Protein AF-A0A2G2HGB7-F1 (afdb_monomer_lite)

Radius of gyration: 29.11 Å; chains: 1; bounding box: 92×60×69 Å

pLDDT: mean 86.68, std 12.07, range [40.69, 98.38]

Sequence (592 aa):
MFHSIKKFKGKREAFQYLVSAHIYMRGWSNYHGAESTLERLNHVGTFYKNRVNEFIAKTTIHIDKWIEDPGSLIIPNDDLVYLLVKSNKKEEALSLTESIVKSLEDDTRNLILEEPNWDWDDNQNIEEIFLNMLISRLKWPIPTVKVWVIQQLAELLIQLPSLVESKITEALSFCKLESECIELLSIFLMAKDLGYVPEIEIGEYINARSTLSDMVINELGLTKNGNYSTEFDFTILLSGNNNNFDKVQGEHVPLVYSSRLRELEKDTGFPLTDYYKSEWNKTFEYDSNTNDSYSYFMNSNRENTGQFYTITSHRGRSAYLRVLEIAKLYYGMPSSYAENLATLALPIEPLFNNLKPVKPKWIPNWTYGENISSDNLAEFINGCSENLKELNDDNELAAITFSNNVNDNVWLDITIVKALYKDEVDIASVSLKERNNALAIGEGLNQYITYSSFENEDEKNCVQLTGLTYPVARYGHFYSDLESRGIYVPLTYDENKNIVLIPAEQKLNFLLNGTTIGETSYWYYRWASTHPKGIDSLCGSYTLLSKSNINSIINHKYKEWKEVFICEITILSREHSYGEFNKDKNILIVDV

Secondary structure (DSSP, 8-state):
-HHHHHHHHHHHHHHHHHHHHHHHTTTT-TTS-HHHHHHHHHHHHHH-GGGHHHHHHHHSS---TTSS-TT------HHHHHHHHHTT-HHHHHHHHHHHHHHHHHHTTT---------TT----HHHHHHHHHHHGGGSS-HHHHHHHHHHHHHHHHHSHHHHHHHHHHHHHT--SHHHHHHHHHHHHHHHHTT---SS-GGGG-SS--HHHHHHHHHTT-------SS---SS----TTGGGHHHHBTTTB-HHHHHHHHHHHHHH---HHHHHHHHHHHHHHH--------GGGGTT-TTEE-----HHHHHHHHHHHHHHHHHHHHH---HHHHHHHHGGG-SS-GGGTT------TTSPPP---SS--HHHHHHHHHHHHHHHHHH-TTEEEEEEEEEEEEETTEEEEEEEEEEEE-SS--GGG-----SSSEEEEE-TT-S-EEEEEPP-S--SSEEESEE--EESS---GGGHHHHHH-PPEE----TT--EEEEEETTEEEEEETTEEEEEEEEEESS--S-EETTSS-SEEEEEEEETTTHHHHS-GGGTTSEEEEEEEEEEEE-SSTTSPPEEEEEEEEE--

Foldseek 3Di:
DLVVCCVPVNDVRSLVVLLVVCQVQVLQDPPGDVVVSLVSLLCCLAPPLVCLVVSQVSRQFHDDPPDPDRPRGRDHDCSVLSSCVSSVVNVVSVVVVVVVVVVVCLLCVLVPPPPDPPPPVPPPPVVLVVLVVLVSQCQFQFLQSLLVSLLVLLVVCVVPVVSSLVVLLVVQLPDLFQLVNLSSLVSVLLNVVVVDQDPDQSLCSHLAFFLLQVLSCVVSVHDHRHHHSDDDDPDQDDDDVLVCVVVCDPPQADVPLLVVQVVVCVVQVDPLNSQLSRQLVVSCVRPVRDNFDPPVQQVPAPQKDFRTHGVSHSSSLRSSRSSLVCCVPPVVPDSQNSLLQNQASRQAQLLCSQADADDDPQQDDQDDDPDDDLVSVQVRLVSSLVSCCVVPVQKHFAKKWAKDDNDLFKIKTKIKGKKFFDPDDDLVPDDADAAPFWAWDDRRNDNKIKIFGAADPCVPTMGTQWHHHHYDRHDNCSCQQDSLRGETGGHLSDRVWIWMWHDDNNWIFIDTPNDTFWIKGKHFAVDGSIDRPQYRHRMMMTIIGGNVCSVVSYDPVRPPTDMKMWMKMWMWGDPDSNDHTDIDIDIDIHDD

Structure (mmCIF, N/CA/C/O backbone):
data_AF-A0A2G2HGB7-F1
#
_entry.id   AF-A0A2G2HGB7-F1
#
loop_
_atom_site.group_PDB
_atom_site.id
_atom_site.type_symbol
_atom_site.label_atom_id
_atom_site.label_alt_id
_atom_site.label_comp_id
_atom_site.label_asym_id
_atom_site.label_entity_id
_atom_site.label_seq_id
_atom_site.pdbx_PDB_ins_code
_atom_site.Cartn_x
_atom_site.Cartn_y
_atom_site.Cartn_z
_atom_site.occupancy
_atom_site.B_iso_or_equiv
_atom_site.auth_seq_id
_atom_site.auth_comp_id
_atom_site.auth_asym_id
_atom_site.auth_atom_id
_atom_site.pdbx_PDB_model_num
ATOM 1 N N . MET A 1 1 ? 52.422 23.443 7.968 1.00 75.75 1 MET A N 1
ATOM 2 C CA . MET A 1 1 ? 53.071 22.291 8.652 1.00 75.75 1 MET A CA 1
ATOM 3 C C . MET A 1 1 ? 53.753 21.315 7.682 1.00 75.75 1 MET A C 1
ATOM 5 O O . MET A 1 1 ? 54.908 20.967 7.910 1.00 75.75 1 MET A O 1
ATOM 9 N N . PHE A 1 2 ? 53.096 20.924 6.578 1.00 85.81 2 PHE A N 1
ATOM 10 C CA . PHE A 1 2 ? 53.655 20.043 5.536 1.00 85.81 2 PHE A CA 1
ATOM 11 C C . PHE A 1 2 ? 55.069 20.436 5.064 1.00 85.81 2 PHE A C 1
ATOM 13 O O . PHE A 1 2 ? 55.980 19.609 5.088 1.00 85.81 2 PHE A O 1
ATOM 20 N N . HIS A 1 3 ? 55.280 21.704 4.690 1.00 85.31 3 HIS A N 1
ATOM 21 C CA . HIS A 1 3 ? 56.583 22.191 4.219 1.00 85.31 3 HIS A CA 1
ATOM 22 C C . HIS A 1 3 ? 57.705 22.015 5.251 1.00 85.31 3 HIS A C 1
ATOM 24 O O . HIS A 1 3 ? 58.819 21.640 4.885 1.00 85.31 3 HIS A O 1
ATOM 30 N N . SER A 1 4 ? 57.405 22.208 6.538 1.00 84.31 4 SER A N 1
ATOM 31 C CA . SER A 1 4 ? 58.359 22.006 7.631 1.00 84.31 4 SER A CA 1
ATOM 32 C C . SER A 1 4 ? 58.712 20.526 7.794 1.00 84.31 4 SER A C 1
ATOM 34 O O . SER A 1 4 ? 59.890 20.184 7.831 1.00 84.31 4 SER A O 1
ATOM 36 N N . ILE A 1 5 ? 57.719 19.627 7.805 1.00 85.50 5 ILE A N 1
ATOM 37 C CA . ILE A 1 5 ? 57.959 18.174 7.903 1.00 85.50 5 ILE A CA 1
ATOM 38 C C . ILE A 1 5 ? 58.767 17.687 6.698 1.00 85.50 5 ILE A C 1
ATOM 40 O O . ILE A 1 5 ? 59.740 16.958 6.860 1.00 85.50 5 ILE A O 1
ATOM 44 N N . LYS A 1 6 ? 58.440 18.160 5.493 1.00 87.38 6 LYS A N 1
ATOM 45 C CA . LYS A 1 6 ? 59.191 17.831 4.277 1.00 87.38 6 LYS A CA 1
ATOM 46 C C . LYS A 1 6 ? 60.644 18.302 4.349 1.00 87.38 6 LYS A C 1
ATOM 48 O O . LYS A 1 6 ? 61.528 17.567 3.916 1.00 87.38 6 LYS A O 1
ATOM 53 N N . LYS A 1 7 ? 60.887 19.504 4.886 1.00 87.25 7 LYS A N 1
ATOM 54 C CA . LYS A 1 7 ? 62.229 20.090 5.026 1.00 87.25 7 LYS A CA 1
ATOM 55 C C . LYS A 1 7 ? 63.079 19.361 6.070 1.00 87.25 7 LYS A C 1
ATOM 57 O O . LYS A 1 7 ? 64.249 19.119 5.809 1.00 87.25 7 LYS A O 1
ATOM 62 N N . PHE A 1 8 ? 62.504 19.012 7.223 1.00 84.94 8 PHE A N 1
ATOM 63 C CA . PHE A 1 8 ? 63.262 18.481 8.365 1.00 84.94 8 PHE A CA 1
ATOM 64 C C . PHE A 1 8 ? 63.248 16.952 8.489 1.00 84.94 8 PHE A C 1
ATOM 66 O O . PHE A 1 8 ? 64.208 16.381 8.991 1.00 84.94 8 PHE A O 1
ATOM 73 N N . LYS A 1 9 ? 62.182 16.282 8.038 1.00 84.19 9 LYS A N 1
ATOM 74 C CA . LYS A 1 9 ? 61.992 14.822 8.153 1.00 84.19 9 LYS A CA 1
ATOM 75 C C . LYS A 1 9 ? 61.943 14.100 6.798 1.00 84.19 9 LYS A C 1
ATOM 77 O O . LYS A 1 9 ? 61.843 12.878 6.738 1.00 84.19 9 LYS A O 1
ATOM 82 N N . GLY A 1 10 ? 62.038 14.847 5.698 1.00 88.06 10 GLY A N 1
ATOM 83 C CA . GLY A 1 10 ? 62.102 14.308 4.342 1.00 88.06 10 GLY A CA 1
ATOM 84 C C . GLY A 1 10 ? 60.742 13.986 3.711 1.00 88.06 10 GLY A C 1
ATOM 85 O O . GLY A 1 10 ? 59.675 14.095 4.316 1.00 88.06 10 GLY A O 1
ATOM 86 N N . LYS A 1 11 ? 60.785 13.588 2.432 1.00 88.00 11 LYS A N 1
ATOM 87 C CA . LYS A 1 11 ? 59.595 13.359 1.589 1.00 88.00 11 LYS A CA 1
ATOM 88 C C . LYS A 1 11 ? 58.719 12.192 2.069 1.00 88.00 11 LYS A C 1
ATOM 90 O O . LYS A 1 11 ? 57.507 12.232 1.904 1.00 88.00 11 LYS A O 1
ATOM 95 N N . ARG A 1 12 ? 59.310 11.145 2.653 1.00 88.75 12 ARG A N 1
ATOM 96 C CA . ARG A 1 12 ? 58.560 9.956 3.093 1.00 88.75 12 ARG A CA 1
ATOM 97 C C . ARG A 1 12 ? 57.621 10.277 4.258 1.00 88.75 12 ARG A C 1
ATOM 99 O O . ARG A 1 12 ? 56.438 9.966 4.170 1.00 88.75 12 ARG A O 1
ATOM 106 N N . GLU A 1 13 ? 58.138 10.941 5.287 1.00 88.00 13 GLU A N 1
ATOM 107 C CA . GLU A 1 13 ? 57.374 11.383 6.463 1.00 88.00 13 GLU A CA 1
ATOM 108 C C . GLU A 1 13 ? 56.311 12.424 6.099 1.00 88.00 13 GLU A C 1
ATOM 110 O O . GLU A 1 13 ? 55.159 12.335 6.515 1.00 88.00 13 GLU A O 1
ATOM 115 N N . ALA A 1 14 ? 56.658 13.377 5.230 1.00 90.19 14 ALA A N 1
ATOM 116 C CA . ALA A 1 14 ? 55.711 14.390 4.779 1.00 90.19 14 ALA A CA 1
ATOM 117 C C . ALA A 1 14 ? 54.534 13.814 3.971 1.00 90.19 14 ALA A C 1
ATOM 119 O O . ALA A 1 14 ? 53.446 14.382 4.005 1.00 90.19 14 ALA A O 1
ATOM 120 N N . PHE A 1 15 ? 54.728 12.697 3.262 1.00 92.12 15 PHE A N 1
ATOM 121 C CA . PHE A 1 15 ? 53.635 11.995 2.588 1.00 92.12 15 PHE A CA 1
ATOM 122 C C . PHE A 1 15 ? 52.675 11.329 3.577 1.00 92.12 15 PHE A C 1
ATOM 124 O O . PHE A 1 15 ? 51.469 11.484 3.429 1.00 92.12 15 PHE A O 1
ATOM 131 N N . GLN A 1 16 ? 53.190 10.630 4.596 1.00 90.38 16 GLN A N 1
ATOM 132 C CA . GLN A 1 16 ? 52.330 10.019 5.622 1.00 90.38 16 GLN A CA 1
ATOM 133 C C . GLN A 1 16 ? 51.511 11.085 6.348 1.00 90.38 16 GLN A C 1
ATOM 135 O O . GLN A 1 16 ? 50.315 10.916 6.550 1.00 90.38 16 GLN A O 1
ATOM 140 N N . TYR A 1 17 ? 52.130 12.232 6.636 1.00 89.75 17 TYR A N 1
ATOM 141 C CA . TYR A 1 17 ? 51.424 13.369 7.208 1.00 89.75 17 TYR A CA 1
ATOM 142 C C . TYR A 1 17 ? 50.288 13.884 6.308 1.00 89.75 17 TYR A C 1
ATOM 144 O O . TYR A 1 17 ? 49.212 14.178 6.816 1.00 89.75 17 TYR A O 1
ATOM 152 N N . LEU A 1 18 ? 50.492 13.978 4.985 1.00 90.38 18 LEU A N 1
ATOM 153 C CA . LEU A 1 18 ? 49.421 14.368 4.055 1.00 90.38 18 LEU A CA 1
ATOM 154 C C . LEU A 1 18 ? 48.271 13.361 4.046 1.00 90.38 18 LEU A C 1
ATOM 156 O O . LEU A 1 18 ? 47.121 13.787 4.058 1.00 90.38 18 LEU A O 1
ATOM 160 N N . VAL A 1 19 ? 48.575 12.059 4.041 1.00 88.62 19 VAL A N 1
ATOM 161 C CA . VAL A 1 19 ? 47.565 10.990 4.114 1.00 88.62 19 VAL A CA 1
ATOM 162 C C . VAL A 1 19 ? 46.744 11.147 5.392 1.00 88.62 19 VAL A C 1
ATOM 164 O O . VAL A 1 19 ? 45.530 11.306 5.321 1.00 88.62 19 VAL A O 1
ATOM 167 N N . SER A 1 20 ? 47.396 11.207 6.555 1.00 85.38 20 SER A N 1
ATOM 168 C CA . SER A 1 20 ? 46.705 11.364 7.837 1.00 85.38 20 SER A CA 1
ATOM 169 C C . SER A 1 20 ? 45.900 12.661 7.906 1.00 85.38 20 SER A C 1
ATOM 171 O O . SER A 1 20 ? 44.746 12.636 8.316 1.00 85.38 20 SER A O 1
ATOM 173 N N . ALA A 1 21 ? 46.466 13.790 7.470 1.00 86.12 21 ALA A N 1
ATOM 174 C CA . ALA A 1 21 ? 45.764 15.072 7.474 1.00 86.12 21 ALA A CA 1
ATOM 175 C C . ALA A 1 21 ? 44.530 15.053 6.565 1.00 86.12 21 ALA A C 1
ATOM 177 O O . ALA A 1 21 ? 43.499 15.608 6.928 1.00 86.12 21 ALA A O 1
ATOM 178 N N . HIS A 1 22 ? 44.621 14.414 5.398 1.00 86.25 22 HIS A N 1
ATOM 179 C CA . HIS A 1 22 ? 43.495 14.310 4.481 1.00 86.25 22 HIS A CA 1
ATOM 180 C C . HIS A 1 22 ? 42.386 13.410 5.042 1.00 86.25 22 HIS A C 1
ATOM 182 O O . HIS A 1 22 ? 41.218 13.750 4.901 1.00 86.25 22 HIS A O 1
ATOM 188 N N . ILE A 1 23 ? 42.735 12.336 5.754 1.00 81.31 23 ILE A N 1
ATOM 189 C CA . ILE A 1 23 ? 41.752 11.473 6.417 1.00 81.31 23 ILE A CA 1
ATOM 190 C C . ILE A 1 23 ? 41.083 12.193 7.603 1.00 81.31 23 ILE A C 1
ATOM 192 O O . ILE A 1 23 ? 39.861 12.298 7.650 1.00 81.31 23 ILE A O 1
ATOM 196 N N . TYR A 1 24 ? 41.864 12.741 8.544 1.00 78.38 24 TYR A N 1
ATOM 197 C CA . TYR A 1 24 ? 41.323 13.387 9.751 1.00 78.38 24 TYR A CA 1
ATOM 198 C C . TYR A 1 24 ? 40.473 14.623 9.450 1.00 78.38 24 TYR A C 1
ATOM 200 O O . TYR A 1 24 ? 39.520 14.901 10.170 1.00 78.38 24 TYR A O 1
ATOM 208 N N . MET A 1 25 ? 40.805 15.356 8.386 1.00 77.12 25 MET A N 1
ATOM 209 C CA . MET A 1 25 ? 40.051 16.538 7.961 1.00 77.12 25 MET A CA 1
ATOM 210 C C . MET A 1 25 ? 38.897 16.201 7.012 1.00 77.12 25 MET A C 1
ATOM 212 O O . MET A 1 25 ? 38.325 17.117 6.431 1.00 77.12 25 MET A O 1
ATOM 216 N N . ARG A 1 26 ? 38.572 14.910 6.829 1.00 75.19 26 ARG A N 1
ATOM 217 C CA . ARG A 1 26 ? 37.497 14.440 5.941 1.00 75.19 26 ARG A CA 1
ATOM 218 C C . ARG A 1 26 ? 37.631 15.026 4.531 1.00 75.19 26 ARG A C 1
ATOM 220 O O . ARG A 1 26 ? 36.681 15.560 3.977 1.00 75.19 26 ARG A O 1
ATOM 227 N N . GLY A 1 27 ? 38.831 14.935 3.961 1.00 78.06 27 GLY A N 1
ATOM 228 C CA . GLY A 1 27 ? 39.209 15.615 2.720 1.00 78.06 27 GLY A CA 1
ATOM 229 C C . GLY A 1 27 ? 38.462 15.180 1.458 1.00 78.06 27 GLY A C 1
ATOM 230 O O . GLY A 1 27 ? 38.596 15.863 0.458 1.00 78.06 27 GLY A O 1
ATOM 231 N N . TRP A 1 28 ? 37.679 14.100 1.504 1.00 79.25 28 TRP A N 1
ATOM 232 C CA . TRP A 1 28 ? 36.775 13.689 0.422 1.00 79.25 28 TRP A CA 1
ATOM 233 C C . TRP A 1 28 ? 35.308 14.100 0.661 1.00 79.25 28 TRP A C 1
ATOM 235 O O . TRP A 1 28 ? 34.433 13.736 -0.114 1.00 79.25 28 TRP A O 1
ATOM 245 N N . SER A 1 29 ? 35.010 14.805 1.758 1.00 71.88 29 SER A N 1
ATOM 246 C CA . SER A 1 29 ? 33.655 15.241 2.108 1.00 71.88 29 SER A CA 1
ATOM 247 C C . SER A 1 29 ? 33.388 16.671 1.642 1.00 71.88 29 SER A C 1
ATOM 249 O O . SER A 1 29 ? 34.123 17.591 2.001 1.00 71.88 29 SER A O 1
ATOM 251 N N . ASN A 1 30 ? 32.253 16.873 0.967 1.00 62.12 30 ASN A N 1
ATOM 252 C CA . ASN A 1 30 ? 31.766 18.187 0.520 1.00 62.12 30 ASN A CA 1
ATOM 253 C C . ASN A 1 30 ? 31.474 19.176 1.666 1.00 62.12 30 ASN A C 1
ATOM 255 O O . ASN A 1 30 ? 31.307 20.368 1.427 1.00 62.12 30 ASN A O 1
ATOM 259 N N . TYR A 1 31 ? 31.398 18.703 2.913 1.00 55.56 31 TYR A N 1
ATOM 260 C CA . TYR A 1 31 ? 30.976 19.506 4.064 1.00 55.56 31 TYR A CA 1
ATOM 261 C C . TYR A 1 31 ? 32.137 20.160 4.834 1.00 55.56 31 TYR A C 1
ATOM 263 O O . TYR A 1 31 ? 31.897 20.914 5.778 1.00 55.56 31 TYR A O 1
ATOM 271 N N . HIS A 1 32 ? 33.397 19.890 4.466 1.00 54.28 32 HIS A N 1
ATOM 272 C CA . HIS A 1 32 ? 34.568 20.363 5.211 1.00 54.28 32 HIS A CA 1
ATOM 273 C C . HIS A 1 32 ? 35.567 21.129 4.324 1.00 54.28 32 HIS A C 1
ATOM 275 O O . HIS A 1 32 ? 36.259 20.553 3.495 1.00 54.28 32 HIS A O 1
ATOM 281 N N . GLY A 1 33 ? 35.668 22.447 4.555 1.00 54.53 33 GLY A N 1
ATOM 282 C CA . GLY A 1 33 ? 36.738 23.367 4.124 1.00 54.53 33 GLY A CA 1
ATOM 283 C C . GLY A 1 33 ? 37.478 23.056 2.812 1.00 54.53 33 GLY A C 1
ATOM 284 O O . GLY A 1 33 ? 38.659 22.686 2.859 1.00 54.53 33 GLY A O 1
ATOM 285 N N . ALA A 1 34 ? 36.820 23.303 1.671 1.00 59.03 34 ALA A N 1
ATOM 286 C CA . ALA A 1 34 ? 37.307 23.035 0.308 1.00 59.03 34 ALA A CA 1
ATOM 287 C C . ALA A 1 34 ? 38.718 23.585 0.010 1.00 59.03 34 ALA A C 1
ATOM 289 O O . ALA A 1 34 ? 39.554 22.903 -0.584 1.00 59.03 34 ALA A O 1
ATOM 290 N N . GLU A 1 35 ? 39.039 24.790 0.489 1.00 60.69 35 GLU A N 1
ATOM 291 C CA . GLU A 1 35 ? 40.325 25.443 0.203 1.00 60.69 35 GLU A CA 1
ATOM 292 C C . GLU A 1 35 ? 41.521 24.672 0.799 1.00 60.69 35 GLU A C 1
ATOM 294 O O . GLU A 1 35 ? 42.550 24.476 0.149 1.00 60.69 35 GLU A O 1
ATOM 299 N N . SER A 1 36 ? 41.352 24.122 2.007 1.00 73.94 36 SER A N 1
ATOM 300 C CA . SER A 1 36 ? 42.389 23.328 2.676 1.00 73.94 36 SER A CA 1
ATOM 301 C C . SER A 1 36 ? 42.585 21.950 2.028 1.00 73.94 36 SER A C 1
ATOM 303 O O . SER A 1 36 ? 43.679 21.377 2.080 1.00 73.94 36 SER A O 1
ATOM 305 N N . THR A 1 37 ? 41.524 21.403 1.430 1.00 84.12 37 THR A N 1
ATOM 306 C CA . THR A 1 37 ? 41.523 20.118 0.725 1.00 84.12 37 THR A CA 1
ATOM 307 C C . THR A 1 37 ? 42.298 20.227 -0.579 1.00 84.12 37 THR A C 1
ATOM 309 O O . THR A 1 37 ? 43.252 19.468 -0.780 1.00 84.12 37 THR A O 1
ATOM 312 N N . LEU A 1 38 ? 41.983 21.227 -1.406 1.00 85.50 38 LEU A N 1
ATOM 313 C CA . LEU A 1 38 ? 42.674 21.465 -2.672 1.00 85.50 38 LEU A CA 1
ATOM 314 C C . LEU A 1 38 ? 44.170 21.730 -2.475 1.00 85.50 38 LEU A C 1
ATOM 316 O O . LEU A 1 38 ? 44.985 21.235 -3.253 1.00 85.50 38 LEU A O 1
ATOM 320 N N . GLU A 1 39 ? 44.569 22.431 -1.409 1.00 86.75 39 GLU A N 1
ATOM 321 C CA . GLU A 1 39 ? 45.988 22.646 -1.098 1.00 86.75 39 GLU A CA 1
ATOM 322 C C . GLU A 1 39 ? 46.720 21.320 -0.811 1.00 86.75 39 GLU A C 1
ATOM 324 O O . GLU A 1 39 ? 47.803 21.062 -1.357 1.00 86.75 39 GLU A O 1
ATOM 329 N N . ARG A 1 40 ? 46.109 20.425 -0.017 1.00 89.31 40 ARG A N 1
ATOM 330 C CA . ARG A 1 40 ? 46.659 19.083 0.250 1.00 89.31 40 ARG A CA 1
ATOM 331 C C . ARG A 1 40 ? 46.776 18.272 -1.038 1.00 89.31 40 ARG A C 1
ATOM 333 O O . ARG A 1 40 ? 47.833 17.691 -1.289 1.00 89.31 40 ARG A O 1
ATOM 340 N N . LEU A 1 41 ? 45.738 18.267 -1.871 1.00 90.81 41 LEU A N 1
ATOM 341 C CA . LEU A 1 41 ? 45.733 17.553 -3.151 1.00 90.81 41 LEU A CA 1
ATOM 342 C C . LEU A 1 41 ? 46.760 18.127 -4.128 1.00 90.81 41 LEU A C 1
ATOM 344 O O . LEU A 1 41 ? 47.477 17.372 -4.785 1.00 90.81 41 LEU A O 1
ATOM 348 N N . ASN A 1 42 ? 46.932 19.448 -4.154 1.00 90.50 42 ASN A N 1
ATOM 349 C CA . ASN A 1 42 ? 47.958 20.108 -4.951 1.00 90.50 42 ASN A CA 1
ATOM 350 C C . ASN A 1 42 ? 49.369 19.686 -4.508 1.00 90.50 42 ASN A C 1
ATOM 352 O O . ASN A 1 42 ? 50.235 19.420 -5.346 1.00 90.50 42 ASN A O 1
ATOM 356 N N . HIS A 1 43 ? 49.618 19.549 -3.202 1.00 91.06 43 HIS A N 1
ATOM 357 C CA . HIS A 1 43 ? 50.882 19.005 -2.706 1.00 91.06 43 HIS A CA 1
ATOM 358 C C . HIS A 1 43 ? 51.105 17.543 -3.119 1.00 91.06 43 HIS A C 1
ATOM 360 O O . HIS A 1 43 ? 52.235 17.192 -3.477 1.00 91.06 43 HIS A O 1
ATOM 366 N N . VAL A 1 44 ? 50.064 16.703 -3.106 1.00 91.94 44 VAL A N 1
ATOM 367 C CA . VAL A 1 44 ? 50.139 15.306 -3.573 1.00 91.94 44 VAL A CA 1
ATOM 368 C C . VAL A 1 44 ? 50.439 15.256 -5.071 1.00 91.94 44 VAL A C 1
ATOM 370 O O . VAL A 1 44 ? 51.461 14.690 -5.466 1.00 91.94 44 VAL A O 1
ATOM 373 N N . GLY A 1 45 ? 49.624 15.923 -5.890 1.00 89.19 45 GLY A N 1
ATOM 374 C CA . GLY A 1 45 ? 49.775 15.965 -7.345 1.00 89.19 45 GLY A CA 1
ATOM 375 C C . GLY A 1 45 ? 51.071 16.632 -7.812 1.00 89.19 45 GLY A C 1
ATOM 376 O O . GLY A 1 45 ? 51.601 16.293 -8.865 1.00 89.19 45 GLY A O 1
ATOM 377 N N . THR A 1 46 ? 51.661 17.528 -7.016 1.00 88.31 46 THR A N 1
ATOM 378 C CA . THR A 1 46 ? 52.936 18.175 -7.366 1.00 88.31 46 THR A CA 1
ATOM 379 C C . THR A 1 46 ? 54.150 17.367 -6.911 1.00 88.31 46 THR A C 1
ATOM 381 O O . THR A 1 46 ? 55.082 17.155 -7.688 1.00 88.31 46 THR A O 1
ATOM 384 N N . PHE A 1 47 ? 54.183 16.925 -5.649 1.00 88.81 47 PHE A N 1
ATOM 385 C CA . PHE A 1 47 ? 55.391 16.348 -5.046 1.00 88.81 47 PHE A CA 1
ATOM 386 C C . PHE A 1 47 ? 55.422 14.817 -5.027 1.00 88.81 47 PHE A C 1
ATOM 388 O O . PHE A 1 47 ? 56.502 14.254 -4.832 1.00 88.81 47 PHE A O 1
ATOM 395 N N . TYR A 1 48 ? 54.279 14.155 -5.225 1.00 91.88 48 TYR A N 1
ATOM 396 C CA . TYR A 1 48 ? 54.110 12.712 -5.040 1.00 91.88 48 TYR A CA 1
ATOM 397 C C . TYR A 1 48 ? 53.348 12.038 -6.190 1.00 91.88 48 TYR A C 1
ATOM 399 O O . TYR A 1 48 ? 52.650 11.057 -5.958 1.00 91.88 48 TYR A O 1
ATOM 407 N N . LYS A 1 49 ? 53.533 12.505 -7.433 1.00 87.44 49 LYS A N 1
ATOM 408 C CA . LYS A 1 49 ? 52.873 11.977 -8.650 1.00 87.44 49 LYS A CA 1
ATOM 409 C C . LYS A 1 49 ? 52.863 10.445 -8.749 1.00 87.44 49 LYS A C 1
ATOM 411 O O . LYS A 1 49 ? 51.829 9.847 -9.013 1.00 87.44 49 LYS A O 1
ATOM 416 N N . ASN A 1 50 ? 53.987 9.798 -8.436 1.00 88.31 50 ASN A N 1
ATOM 417 C CA . ASN A 1 50 ? 54.129 8.335 -8.521 1.00 88.31 50 ASN A CA 1
ATOM 418 C C . ASN A 1 50 ? 53.465 7.571 -7.358 1.00 88.31 50 ASN A C 1
ATOM 420 O O . ASN A 1 50 ? 53.517 6.348 -7.322 1.00 88.31 50 ASN A O 1
ATOM 424 N N . ARG A 1 51 ? 52.891 8.274 -6.375 1.00 90.88 51 ARG A N 1
ATOM 425 C CA . ARG A 1 51 ? 52.249 7.701 -5.178 1.00 90.88 51 ARG A CA 1
ATOM 426 C C . ARG A 1 51 ? 50.789 8.136 -5.041 1.00 90.88 51 ARG A C 1
ATOM 428 O O . ARG A 1 51 ? 50.211 8.009 -3.970 1.00 90.88 51 ARG A O 1
ATOM 435 N N . VAL A 1 52 ? 50.195 8.650 -6.114 1.00 89.56 52 VAL A N 1
ATOM 436 C CA . VAL A 1 52 ? 48.801 9.120 -6.135 1.00 89.56 52 VAL A CA 1
ATOM 437 C C . VAL A 1 52 ? 47.828 7.967 -5.909 1.00 89.56 52 VAL A C 1
ATOM 439 O O . VAL A 1 52 ? 46.959 8.086 -5.059 1.00 89.56 52 VAL A O 1
ATOM 442 N N . ASN A 1 53 ? 48.035 6.819 -6.559 1.00 87.69 53 ASN A N 1
ATOM 443 C CA . ASN A 1 53 ? 47.204 5.631 -6.326 1.00 87.69 53 ASN A CA 1
ATOM 444 C C . ASN A 1 53 ? 47.318 5.134 -4.876 1.00 87.69 53 ASN A C 1
ATOM 446 O O . ASN A 1 53 ? 46.323 4.753 -4.273 1.00 87.69 53 ASN A O 1
ATOM 450 N N . GLU A 1 54 ? 48.524 5.186 -4.295 1.00 90.12 54 GLU A N 1
ATOM 451 C CA . GLU A 1 54 ? 48.740 4.853 -2.881 1.00 90.12 54 GLU A CA 1
ATOM 452 C C . GLU A 1 54 ? 48.028 5.851 -1.958 1.00 90.12 54 GLU A C 1
ATOM 454 O O . GLU A 1 54 ? 47.497 5.459 -0.924 1.00 90.12 54 GLU A O 1
ATOM 459 N N . PHE A 1 55 ? 48.027 7.137 -2.316 1.00 90.12 55 PHE A N 1
ATOM 460 C CA . PHE A 1 55 ? 47.319 8.169 -1.569 1.00 90.12 55 PHE A CA 1
ATOM 461 C C . PHE A 1 55 ? 45.814 7.910 -1.592 1.00 90.12 55 PHE A C 1
ATOM 463 O O . PHE A 1 55 ? 45.236 7.787 -0.523 1.00 90.12 55 PHE A O 1
ATOM 470 N N . ILE A 1 56 ? 45.223 7.737 -2.780 1.00 87.81 56 ILE A N 1
ATOM 471 C CA . ILE A 1 56 ? 43.792 7.451 -2.956 1.00 87.81 56 ILE A CA 1
ATOM 472 C C . ILE A 1 56 ? 43.403 6.222 -2.134 1.00 87.81 56 ILE A C 1
ATOM 474 O O . ILE A 1 56 ? 42.577 6.334 -1.238 1.00 87.81 56 ILE A O 1
ATOM 478 N N . ALA A 1 57 ? 44.084 5.090 -2.338 1.00 84.94 57 ALA A N 1
ATOM 479 C CA . ALA A 1 57 ? 43.775 3.843 -1.641 1.00 84.94 57 ALA A CA 1
ATOM 480 C C . ALA A 1 57 ? 43.841 3.963 -0.109 1.00 84.94 57 ALA A C 1
ATOM 482 O O . ALA A 1 57 ? 43.125 3.262 0.596 1.00 84.94 57 ALA A O 1
ATOM 483 N N . LYS A 1 58 ? 44.709 4.835 0.420 1.00 84.75 58 LYS A N 1
ATOM 484 C CA . LYS A 1 58 ? 44.832 5.062 1.865 1.00 84.75 58 LYS A CA 1
ATOM 485 C C . LYS A 1 58 ? 43.827 6.063 2.411 1.00 84.75 58 LYS A C 1
ATOM 487 O O . LYS A 1 58 ? 43.538 6.006 3.601 1.00 84.75 58 LYS A O 1
ATOM 492 N N . THR A 1 59 ? 43.354 7.003 1.597 1.00 84.19 59 THR A N 1
ATOM 493 C CA . THR A 1 59 ? 42.497 8.098 2.061 1.00 84.19 59 THR A CA 1
ATOM 494 C C . THR A 1 59 ? 41.013 7.871 1.807 1.00 84.19 59 THR A C 1
ATOM 496 O O . THR A 1 59 ? 40.207 8.562 2.417 1.00 84.19 59 THR A O 1
ATOM 499 N N . THR A 1 60 ? 40.640 6.913 0.958 1.00 77.00 60 THR A N 1
ATOM 500 C CA . THR A 1 60 ? 39.240 6.526 0.702 1.00 77.00 60 THR A CA 1
ATOM 501 C C . THR A 1 60 ? 38.678 5.537 1.729 1.00 77.00 60 THR A C 1
ATOM 503 O O . THR A 1 60 ? 37.540 5.098 1.590 1.00 77.00 60 THR A O 1
ATOM 506 N N . ILE A 1 61 ? 39.461 5.175 2.750 1.00 67.75 61 ILE A N 1
ATOM 507 C CA . ILE A 1 61 ? 39.063 4.267 3.834 1.00 67.75 61 ILE A CA 1
ATOM 508 C C . ILE A 1 61 ? 38.339 5.074 4.925 1.00 67.75 61 ILE A C 1
ATOM 510 O O . ILE A 1 61 ? 38.872 6.070 5.418 1.00 67.75 61 ILE A O 1
ATOM 514 N N . HIS A 1 62 ? 37.139 4.639 5.319 1.00 60.12 62 HIS A N 1
ATOM 515 C CA . HIS A 1 62 ? 36.376 5.239 6.420 1.00 60.12 62 HIS A CA 1
ATOM 516 C C . HIS A 1 62 ? 37.068 5.041 7.785 1.00 60.12 62 HIS A C 1
ATOM 518 O O . HIS A 1 62 ? 37.638 3.988 8.061 1.00 60.12 62 HIS A O 1
ATOM 524 N N . ILE A 1 63 ? 36.998 6.051 8.664 1.00 55.00 63 ILE A N 1
ATOM 525 C CA . ILE A 1 63 ? 37.502 5.979 10.054 1.00 55.00 63 ILE A CA 1
ATOM 526 C C . ILE A 1 63 ? 36.387 5.735 11.089 1.00 55.00 63 ILE A C 1
ATOM 528 O O . ILE A 1 63 ? 36.675 5.310 12.211 1.00 55.00 63 ILE A O 1
ATOM 532 N N . ASP A 1 64 ? 35.125 5.996 10.752 1.00 52.12 64 ASP A N 1
ATOM 533 C CA . ASP A 1 64 ? 34.049 5.993 11.745 1.00 52.12 64 ASP A CA 1
ATOM 534 C C . ASP A 1 64 ? 33.654 4.550 12.128 1.00 52.12 64 ASP A C 1
ATOM 536 O O . ASP A 1 64 ? 33.145 3.789 11.313 1.00 52.12 64 ASP A O 1
ATOM 540 N N . LYS A 1 65 ? 33.877 4.183 13.400 1.00 44.84 65 LYS A N 1
ATOM 541 C CA . LYS A 1 65 ? 33.608 2.851 13.992 1.00 44.84 65 LYS A CA 1
ATOM 542 C C . LYS A 1 65 ? 32.121 2.456 14.093 1.00 44.84 65 LYS A C 1
ATOM 544 O O . LYS A 1 65 ? 31.831 1.387 14.614 1.00 44.84 65 LYS A O 1
ATOM 549 N N . TRP A 1 66 ? 31.199 3.317 13.666 1.00 46.28 66 TRP A N 1
ATOM 550 C CA . TRP A 1 66 ? 29.747 3.141 13.839 1.00 46.28 66 TRP A CA 1
ATOM 551 C C . TRP A 1 66 ? 29.039 2.590 12.590 1.00 46.28 66 TRP A C 1
ATOM 553 O O . TRP A 1 66 ? 27.823 2.452 12.594 1.00 46.28 66 TRP A O 1
ATOM 563 N N . ILE A 1 67 ? 29.785 2.290 11.524 1.00 45.97 67 ILE A N 1
ATOM 564 C CA . ILE A 1 67 ? 29.276 1.659 10.302 1.00 45.97 67 ILE A CA 1
ATOM 565 C C . ILE A 1 67 ? 29.833 0.231 10.283 1.00 45.97 67 ILE A C 1
ATOM 567 O O . ILE A 1 67 ? 31.048 0.046 10.322 1.00 45.97 67 ILE A O 1
ATOM 571 N N . GLU A 1 68 ? 28.950 -0.770 10.274 1.00 42.38 68 GLU A N 1
ATOM 572 C CA . GLU A 1 68 ? 29.299 -2.198 10.404 1.00 42.38 68 GLU A CA 1
ATOM 573 C C . GLU A 1 68 ? 30.026 -2.792 9.183 1.00 42.38 68 GLU A C 1
ATOM 575 O O . GLU A 1 68 ? 30.457 -3.943 9.234 1.00 42.38 68 GLU A O 1
ATOM 580 N N . ASP A 1 69 ? 30.226 -2.018 8.112 1.00 46.03 69 ASP A N 1
ATOM 581 C CA . ASP A 1 69 ? 30.905 -2.469 6.897 1.00 46.03 69 ASP A CA 1
ATOM 582 C C . ASP A 1 69 ? 32.236 -1.717 6.666 1.00 46.03 69 ASP A C 1
ATOM 584 O O . ASP A 1 69 ? 32.244 -0.567 6.216 1.00 46.03 69 ASP A O 1
ATOM 588 N N . PRO A 1 70 ? 33.397 -2.347 6.930 1.00 40.69 70 PRO A N 1
ATOM 589 C CA . PRO A 1 70 ? 34.717 -1.788 6.631 1.00 40.69 70 PRO A CA 1
ATOM 590 C C . PRO A 1 70 ? 35.002 -1.636 5.123 1.00 40.69 70 PRO A C 1
ATOM 592 O O . PRO A 1 70 ? 36.089 -1.180 4.759 1.00 40.69 70 PRO A O 1
ATOM 595 N N . GLY A 1 71 ? 34.082 -2.070 4.250 1.00 43.50 71 GLY A N 1
ATOM 596 C CA . GLY A 1 71 ? 34.246 -2.129 2.799 1.00 43.50 71 GLY A CA 1
ATOM 597 C C . GLY A 1 71 ? 33.735 -0.922 2.007 1.00 43.50 71 GLY A C 1
ATOM 598 O O . GLY A 1 71 ? 34.093 -0.792 0.834 1.00 43.50 71 GLY A O 1
ATOM 599 N N . SER A 1 72 ? 32.942 -0.017 2.591 1.00 48.12 72 SER A N 1
ATOM 600 C CA . SER A 1 72 ? 32.432 1.138 1.842 1.00 48.12 72 SER A CA 1
ATOM 601 C C . SER A 1 72 ? 33.553 2.157 1.617 1.00 48.12 72 SER A C 1
ATOM 603 O O . SER A 1 72 ? 33.988 2.828 2.550 1.00 48.12 72 SER A O 1
ATOM 605 N N . LEU A 1 73 ? 34.059 2.266 0.389 1.00 56.12 73 LEU A N 1
ATOM 606 C CA . LEU A 1 73 ? 34.990 3.325 -0.007 1.00 56.12 73 LEU A CA 1
ATOM 607 C C . LEU A 1 73 ? 34.231 4.658 -0.099 1.00 56.12 73 LEU A C 1
ATOM 609 O O . LEU A 1 73 ? 33.139 4.701 -0.663 1.00 56.12 73 LEU A O 1
ATOM 613 N N . ILE A 1 74 ? 34.814 5.755 0.398 1.00 59.25 74 ILE A N 1
ATOM 614 C CA . ILE A 1 74 ? 34.271 7.097 0.120 1.00 59.25 74 ILE A CA 1
ATOM 615 C C . ILE A 1 74 ? 34.402 7.338 -1.385 1.00 59.25 74 ILE A C 1
ATOM 617 O O . ILE A 1 74 ? 35.526 7.335 -1.890 1.00 59.25 74 ILE A O 1
ATOM 621 N N . ILE A 1 75 ? 33.277 7.540 -2.084 1.00 57.06 75 ILE A N 1
ATOM 622 C CA . ILE A 1 75 ? 33.258 7.886 -3.512 1.00 57.06 75 ILE A CA 1
ATOM 623 C C . ILE A 1 75 ? 33.834 9.296 -3.660 1.00 57.06 75 ILE A C 1
ATOM 625 O O . ILE A 1 75 ? 33.229 10.252 -3.169 1.00 57.06 75 ILE A O 1
ATOM 629 N N . PRO A 1 76 ? 35.000 9.458 -4.301 1.00 59.38 76 PRO A N 1
ATOM 630 C CA . PRO A 1 76 ? 35.605 10.769 -4.433 1.00 59.38 76 PRO A CA 1
ATOM 631 C C . PRO A 1 76 ? 34.860 11.599 -5.491 1.00 59.38 76 PRO A C 1
ATOM 633 O O . PRO A 1 76 ? 34.585 11.122 -6.589 1.00 59.38 76 PRO A O 1
ATOM 636 N N . ASN A 1 77 ? 34.542 12.836 -5.129 1.00 70.44 77 ASN A N 1
ATOM 637 C CA . ASN A 1 77 ? 33.884 13.873 -5.928 1.00 70.44 77 ASN A CA 1
ATOM 638 C C . ASN A 1 77 ? 34.843 14.503 -6.979 1.00 70.44 77 ASN A C 1
ATOM 640 O O . ASN A 1 77 ? 35.868 13.934 -7.372 1.00 70.44 77 ASN A O 1
ATOM 644 N N . ASP A 1 78 ? 34.534 15.721 -7.416 1.00 77.50 78 ASP A N 1
ATOM 645 C CA . ASP A 1 78 ? 35.362 16.569 -8.278 1.00 77.50 78 ASP A CA 1
ATOM 646 C C . ASP A 1 78 ? 36.795 16.805 -7.753 1.00 77.50 78 ASP A C 1
ATOM 648 O O . ASP A 1 78 ? 37.720 17.000 -8.549 1.00 77.50 78 ASP A O 1
ATOM 652 N N . ASP A 1 79 ? 37.042 16.680 -6.446 1.00 85.25 79 ASP A N 1
ATOM 653 C CA . ASP A 1 79 ? 38.388 16.765 -5.876 1.00 85.25 79 ASP A CA 1
ATOM 654 C C . ASP A 1 79 ? 39.314 15.633 -6.364 1.00 85.25 79 ASP A C 1
ATOM 656 O O . ASP A 1 79 ? 40.530 15.827 -6.515 1.00 85.25 79 ASP A O 1
ATOM 660 N N . LEU A 1 80 ? 38.780 14.442 -6.669 1.00 86.94 80 LEU A N 1
ATOM 661 C CA . LEU A 1 80 ? 39.588 13.370 -7.261 1.00 86.94 80 LEU A CA 1
ATOM 662 C C . LEU A 1 80 ? 39.936 13.683 -8.709 1.00 86.94 80 LEU A C 1
ATOM 664 O O . LEU A 1 80 ? 41.086 13.488 -9.110 1.00 86.94 80 LEU A O 1
ATOM 668 N N . VAL A 1 81 ? 38.987 14.227 -9.471 1.00 86.44 81 VAL A N 1
ATOM 669 C CA . VAL A 1 81 ? 39.248 14.720 -10.828 1.00 86.44 81 VAL A CA 1
ATOM 670 C C . VAL A 1 81 ? 40.370 15.763 -10.778 1.00 86.44 81 VAL A C 1
ATOM 672 O O . VAL A 1 81 ? 41.353 15.655 -11.519 1.00 86.44 81 VAL A O 1
ATOM 675 N N . TYR A 1 82 ? 40.311 16.702 -9.827 1.00 88.25 82 TYR A N 1
ATOM 676 C CA . TYR A 1 82 ? 41.371 17.684 -9.594 1.00 88.25 82 TYR A CA 1
ATOM 677 C C . TYR A 1 82 ? 42.734 17.026 -9.315 1.00 88.25 82 TYR A C 1
ATOM 679 O O . TYR A 1 82 ? 43.743 17.381 -9.941 1.00 88.25 82 TYR A O 1
ATOM 687 N N . LEU A 1 83 ? 42.790 16.040 -8.412 1.00 89.88 83 LEU A N 1
ATOM 688 C CA . LEU A 1 83 ? 44.019 15.314 -8.084 1.00 89.88 83 LEU A CA 1
ATOM 689 C C . LEU A 1 83 ? 44.598 14.574 -9.297 1.00 89.88 83 LEU A C 1
ATOM 691 O O . LEU A 1 83 ? 45.812 14.636 -9.525 1.00 89.88 83 LEU A O 1
ATOM 695 N N . LEU A 1 84 ? 43.762 13.885 -10.075 1.00 89.12 84 LEU A N 1
ATOM 696 C CA . LEU A 1 84 ? 44.172 13.150 -11.272 1.00 89.12 84 LEU A CA 1
ATOM 697 C C . LEU A 1 84 ? 44.750 14.105 -12.326 1.00 89.12 84 LEU A C 1
ATOM 699 O O . LEU A 1 84 ? 45.85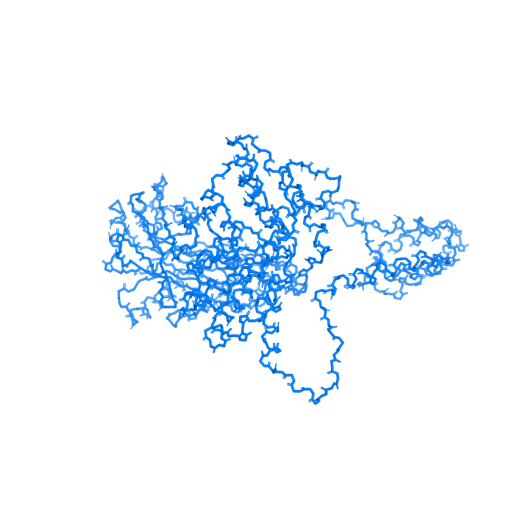5 13.870 -12.830 1.00 89.12 84 LEU A O 1
ATOM 703 N N . VAL A 1 85 ? 44.096 15.247 -12.569 1.00 89.00 85 VAL A N 1
ATOM 704 C CA . VAL A 1 85 ? 44.600 16.291 -13.478 1.00 89.00 85 VAL A CA 1
ATOM 705 C C . VAL A 1 85 ? 45.953 16.827 -13.005 1.00 89.00 85 VAL A C 1
ATOM 707 O O . VAL A 1 85 ? 46.910 16.872 -13.785 1.00 89.00 85 VAL A O 1
ATOM 710 N N . LYS A 1 86 ? 46.089 17.182 -11.719 1.00 88.88 86 LYS A N 1
ATOM 711 C CA . LYS A 1 86 ? 47.362 17.673 -11.152 1.00 88.88 86 LYS A CA 1
ATOM 712 C C . LYS A 1 86 ? 48.483 16.640 -11.203 1.00 88.88 86 LYS A C 1
ATOM 714 O O . LYS A 1 86 ? 49.656 17.000 -11.324 1.00 88.88 86 LYS A O 1
ATOM 719 N N . SER A 1 87 ? 48.122 15.366 -11.165 1.00 88.50 87 SER A N 1
ATOM 720 C CA . SER A 1 87 ? 49.045 14.235 -11.230 1.00 88.50 87 SER A CA 1
ATOM 721 C C . SER A 1 87 ? 49.424 13.837 -12.660 1.00 88.50 87 SER A C 1
ATOM 723 O O . SER A 1 87 ? 50.203 12.904 -12.836 1.00 88.50 87 SER A O 1
ATOM 725 N N . ASN A 1 88 ? 48.936 14.569 -13.671 1.00 88.81 88 ASN A N 1
ATOM 726 C CA . ASN A 1 88 ? 49.121 14.299 -15.099 1.00 88.81 88 ASN A CA 1
ATOM 727 C C . ASN A 1 88 ? 48.468 12.984 -15.580 1.00 88.81 88 ASN A C 1
ATOM 729 O O . ASN A 1 88 ? 48.920 12.397 -16.559 1.00 88.81 88 ASN A O 1
ATOM 733 N N . LYS A 1 89 ? 47.396 12.548 -14.907 1.00 88.69 89 LYS A N 1
ATOM 734 C CA . LYS A 1 89 ? 46.558 11.385 -15.245 1.00 88.69 89 LYS A CA 1
ATOM 735 C C . LYS A 1 89 ? 45.270 11.845 -15.936 1.00 88.69 89 LYS A C 1
ATOM 737 O O . LYS A 1 89 ? 44.172 11.680 -15.417 1.00 88.69 89 LYS A O 1
ATOM 742 N N . LYS A 1 90 ? 45.418 12.521 -17.079 1.00 88.94 90 LYS A N 1
ATOM 743 C CA . LYS A 1 90 ? 44.303 13.212 -17.753 1.00 88.94 90 LYS A CA 1
ATOM 744 C C . LYS A 1 90 ? 43.242 12.257 -18.308 1.00 88.94 90 LYS A C 1
ATOM 746 O O . LYS A 1 90 ? 42.068 12.577 -18.220 1.00 88.94 90 LYS A O 1
ATOM 751 N N . GLU A 1 91 ? 43.649 11.103 -18.834 1.00 89.00 91 GLU A N 1
ATOM 752 C CA . GLU A 1 91 ? 42.722 10.093 -19.371 1.00 89.00 91 GLU A CA 1
ATOM 753 C C . GLU A 1 91 ? 41.850 9.477 -18.267 1.00 89.00 91 GLU A C 1
ATOM 755 O O . GLU A 1 91 ? 40.635 9.403 -18.413 1.00 89.00 91 GLU A O 1
ATOM 760 N N . GLU A 1 92 ? 42.445 9.132 -17.118 1.00 85.94 92 GLU A N 1
ATOM 761 C CA . GLU A 1 92 ? 41.704 8.650 -15.940 1.00 85.94 92 GLU A CA 1
ATOM 762 C C . GLU A 1 92 ? 40.727 9.715 -15.411 1.00 85.94 92 GLU A C 1
ATOM 764 O O . GLU A 1 92 ? 39.596 9.399 -15.051 1.00 85.94 92 GLU A O 1
ATOM 769 N N . ALA A 1 93 ? 41.144 10.988 -15.394 1.00 87.12 93 ALA A N 1
ATOM 770 C CA . ALA A 1 93 ? 40.288 12.099 -14.978 1.00 87.12 93 ALA A CA 1
ATOM 771 C C . ALA A 1 93 ? 39.086 12.288 -15.917 1.00 87.12 93 ALA A C 1
ATOM 773 O O . ALA A 1 93 ? 37.974 12.526 -15.445 1.00 87.12 93 ALA A O 1
ATOM 774 N N . LEU A 1 94 ? 39.310 12.176 -17.230 1.00 87.31 94 LEU A N 1
ATOM 775 C CA . LEU A 1 94 ? 38.257 12.271 -18.237 1.00 87.31 94 LEU A CA 1
ATOM 776 C C . LEU A 1 94 ? 37.260 11.119 -18.089 1.00 87.31 94 LEU A C 1
ATOM 778 O O . LEU A 1 94 ? 36.074 11.379 -17.951 1.00 87.31 94 LEU A O 1
ATOM 782 N N . SER A 1 95 ? 37.743 9.877 -18.001 1.00 86.31 95 SER A N 1
ATOM 783 C CA . SER A 1 95 ? 36.892 8.691 -17.831 1.00 86.31 95 SER A CA 1
ATOM 784 C C . SER A 1 95 ? 36.040 8.749 -16.556 1.00 86.31 95 SER A C 1
ATOM 786 O O . SER A 1 95 ? 34.856 8.403 -16.578 1.00 86.31 95 SER A O 1
ATOM 788 N N . LEU A 1 96 ? 36.608 9.234 -15.445 1.00 82.62 96 LEU A N 1
ATOM 789 C CA . LEU A 1 96 ? 35.853 9.457 -14.212 1.00 82.62 96 LEU A CA 1
ATOM 790 C C . LEU A 1 96 ? 34.793 10.552 -14.391 1.00 82.62 96 LEU A C 1
ATOM 792 O O . LEU A 1 96 ? 33.656 10.367 -13.971 1.00 82.62 96 LEU A O 1
ATOM 796 N N . THR A 1 97 ? 35.146 11.667 -15.036 1.00 84.12 97 THR A N 1
ATOM 797 C CA . THR A 1 97 ? 34.207 12.771 -15.299 1.00 84.12 97 THR A CA 1
ATOM 798 C C . THR A 1 97 ? 33.057 12.311 -16.191 1.00 84.12 97 THR A C 1
ATOM 800 O O . THR A 1 97 ? 31.907 12.578 -15.872 1.00 84.12 97 THR A O 1
ATOM 803 N N . GLU A 1 98 ? 33.343 11.571 -17.263 1.00 83.06 98 GLU A N 1
ATOM 804 C CA . GLU A 1 98 ? 32.331 10.972 -18.139 1.00 83.06 98 GLU A CA 1
ATOM 805 C C . GLU A 1 98 ? 31.420 10.012 -17.372 1.00 83.06 98 GLU A C 1
ATOM 807 O O . GLU A 1 98 ? 30.214 10.026 -17.578 1.00 83.06 98 GLU A O 1
ATOM 812 N N . SER A 1 99 ? 31.967 9.221 -16.445 1.00 75.69 99 SER A N 1
ATOM 813 C CA . SER A 1 99 ? 31.166 8.326 -15.600 1.00 75.69 99 SER A CA 1
ATOM 814 C C . SER A 1 99 ? 30.253 9.101 -14.643 1.00 75.69 99 SER A C 1
ATOM 816 O O . SER A 1 99 ? 29.101 8.718 -14.465 1.00 75.69 99 SER A O 1
ATOM 818 N N . ILE A 1 100 ? 30.740 10.205 -14.059 1.00 73.56 100 ILE A N 1
ATOM 819 C CA . ILE A 1 100 ? 29.938 11.097 -13.205 1.00 73.56 100 ILE A CA 1
ATOM 820 C C . ILE A 1 100 ? 28.829 11.769 -14.024 1.00 73.56 100 ILE A C 1
ATOM 822 O O . ILE A 1 100 ? 27.679 11.765 -13.599 1.00 73.56 100 ILE A O 1
ATOM 826 N N . VAL A 1 101 ? 29.156 12.319 -15.199 1.00 77.62 101 VAL A N 1
ATOM 827 C CA . VAL A 1 101 ? 28.182 12.958 -16.099 1.00 77.62 101 VAL A CA 1
ATOM 828 C C . VAL A 1 101 ? 27.146 11.948 -16.561 1.00 77.62 101 VAL A C 1
ATOM 830 O O . VAL A 1 101 ? 25.964 12.229 -16.458 1.00 77.62 101 VAL A O 1
ATOM 833 N N . LYS A 1 102 ? 27.563 10.754 -16.983 1.00 71.31 102 LYS A N 1
ATOM 834 C CA . LYS A 1 102 ? 26.645 9.694 -17.393 1.00 71.31 102 LYS A CA 1
ATOM 835 C C . LYS A 1 102 ? 25.737 9.248 -16.249 1.00 71.31 102 LYS A C 1
ATOM 837 O O . LYS A 1 102 ? 24.550 9.070 -16.469 1.00 71.31 102 LYS A O 1
ATOM 842 N N . SER A 1 103 ? 26.268 9.119 -15.030 1.00 65.06 103 SER A N 1
ATOM 843 C CA . SER A 1 103 ? 25.447 8.838 -13.846 1.00 65.06 103 SER A CA 1
ATOM 844 C C . SER A 1 103 ? 24.425 9.944 -13.606 1.00 65.06 103 SER A C 1
ATOM 846 O O . SER A 1 103 ? 23.278 9.640 -13.316 1.00 65.06 103 SER A O 1
ATOM 848 N N . LEU A 1 104 ? 24.810 11.215 -13.763 1.00 67.00 104 LEU A N 1
ATOM 849 C CA . LEU A 1 104 ? 23.884 12.338 -13.639 1.00 67.00 104 LEU A CA 1
ATOM 850 C C . LEU A 1 104 ? 22.839 12.339 -14.761 1.00 67.00 104 LEU A C 1
ATOM 852 O O . LEU A 1 104 ? 21.669 12.549 -14.480 1.00 67.00 104 LEU A O 1
ATOM 856 N N . GLU A 1 105 ? 23.237 12.088 -16.008 1.00 61.59 105 GLU A N 1
ATOM 857 C CA . GLU A 1 105 ? 22.329 11.948 -17.151 1.00 61.59 105 GLU A CA 1
ATOM 858 C C . GLU A 1 105 ? 21.350 10.788 -16.948 1.00 61.59 105 GLU A C 1
ATOM 860 O O . GLU A 1 105 ? 20.176 10.921 -17.278 1.00 61.59 105 GLU A O 1
ATOM 865 N N . ASP A 1 106 ? 21.812 9.666 -16.392 1.00 59.31 106 ASP A N 1
ATOM 866 C CA . ASP A 1 106 ? 20.987 8.516 -16.025 1.00 59.31 106 ASP A CA 1
ATOM 867 C C . ASP A 1 106 ? 20.036 8.875 -14.859 1.00 59.31 106 ASP A C 1
ATOM 869 O O . ASP A 1 106 ? 18.842 8.571 -14.925 1.00 59.31 106 ASP A O 1
ATOM 873 N N . ASP A 1 107 ? 20.515 9.599 -13.841 1.00 51.66 107 ASP A N 1
ATOM 874 C CA . ASP A 1 107 ? 19.717 10.078 -12.703 1.00 51.66 107 ASP A CA 1
ATOM 875 C C . ASP A 1 107 ? 18.658 11.103 -13.138 1.00 51.66 107 ASP A C 1
ATOM 877 O O . ASP A 1 107 ? 17.525 11.108 -12.651 1.00 51.66 107 ASP A O 1
ATOM 881 N N . THR A 1 108 ? 18.975 11.958 -14.105 1.00 53.06 108 THR A N 1
ATOM 882 C CA . THR A 1 108 ? 18.027 12.914 -14.677 1.00 53.06 108 THR A CA 1
ATOM 883 C C . THR A 1 108 ? 17.321 12.361 -15.906 1.00 53.06 108 THR A C 1
ATOM 885 O O . THR A 1 108 ? 16.548 13.089 -16.510 1.00 53.06 108 THR A O 1
ATOM 888 N N . ARG A 1 109 ? 17.502 11.089 -16.290 1.00 54.22 109 ARG A N 1
ATOM 889 C CA . ARG A 1 109 ? 16.833 10.516 -17.474 1.00 54.22 109 ARG A CA 1
ATOM 890 C C . ARG A 1 109 ? 15.315 10.473 -17.313 1.00 54.22 109 ARG A C 1
ATOM 892 O O . ARG A 1 109 ? 14.599 10.557 -18.299 1.00 54.22 109 ARG A O 1
ATOM 899 N N . ASN A 1 110 ? 14.817 10.397 -16.080 1.00 45.25 110 ASN A N 1
ATOM 900 C CA . ASN A 1 110 ? 13.385 10.533 -15.789 1.00 45.25 110 ASN A CA 1
ATOM 901 C C . ASN A 1 110 ? 12.889 11.987 -15.946 1.00 45.25 110 ASN A C 1
ATOM 903 O O . ASN A 1 110 ? 11.687 12.233 -15.975 1.00 45.25 110 ASN A O 1
ATOM 907 N N . LEU A 1 111 ? 13.816 12.943 -16.047 1.00 47.34 111 LEU A N 1
ATOM 908 C CA . LEU A 1 111 ? 13.604 14.332 -16.435 1.00 47.34 111 LEU A CA 1
ATOM 909 C C . LEU A 1 111 ? 14.014 14.468 -17.907 1.00 47.34 111 LEU A C 1
ATOM 911 O O . LEU A 1 111 ? 14.979 15.161 -18.228 1.00 47.34 111 LEU A O 1
ATOM 915 N N . ILE A 1 112 ? 13.312 13.781 -18.815 1.00 49.47 112 ILE A N 1
ATOM 916 C CA . ILE A 1 112 ? 13.399 14.116 -20.241 1.00 49.47 112 ILE A CA 1
ATOM 917 C C . ILE A 1 112 ? 12.794 15.513 -20.375 1.00 49.47 112 ILE A C 1
ATOM 919 O O . ILE A 1 112 ? 11.592 15.680 -20.560 1.00 49.47 112 ILE A O 1
ATOM 923 N N . LEU A 1 113 ? 13.626 16.529 -20.173 1.00 47.28 113 LEU A N 1
ATOM 924 C CA . LEU A 1 113 ? 13.295 17.888 -20.534 1.00 47.28 113 LEU A CA 1
ATOM 925 C C . LEU A 1 113 ? 13.407 17.910 -22.050 1.00 47.28 113 LEU A C 1
ATOM 927 O O . LEU A 1 113 ? 14.512 17.924 -22.595 1.00 47.28 113 LEU A O 1
ATOM 931 N N . GLU A 1 114 ? 12.264 17.827 -22.724 1.00 51.38 114 GLU A N 1
ATOM 932 C CA . GLU A 1 114 ? 12.202 18.182 -24.135 1.00 51.38 114 GLU A CA 1
ATOM 933 C C . GLU A 1 114 ? 12.865 19.548 -24.307 1.00 51.38 114 GLU A C 1
ATOM 935 O O . GLU A 1 114 ? 12.735 20.418 -23.438 1.00 51.38 114 GLU A O 1
ATOM 940 N N . GLU A 1 115 ? 13.629 19.717 -25.388 1.00 51.47 115 GLU A N 1
ATOM 941 C CA . GLU A 1 115 ? 14.183 21.022 -25.729 1.00 51.47 115 GLU A CA 1
ATOM 942 C C . GLU A 1 115 ? 13.001 21.999 -25.768 1.00 51.47 115 GLU A C 1
ATOM 944 O O . GLU A 1 115 ? 12.093 21.795 -26.579 1.00 51.47 115 GLU A O 1
ATOM 949 N N . PRO A 1 116 ? 12.924 22.973 -24.838 1.00 50.59 116 PRO A N 1
ATOM 950 C CA . PRO A 1 116 ? 11.708 23.745 -24.680 1.00 50.59 116 PRO A CA 1
ATOM 951 C C . PRO A 1 116 ? 11.424 24.443 -26.000 1.00 50.59 116 PRO A C 1
ATOM 953 O O . PRO A 1 116 ? 12.291 25.139 -26.537 1.00 50.59 116 PRO A O 1
ATOM 956 N N . ASN A 1 117 ? 10.220 24.236 -26.534 1.00 53.09 117 ASN A N 1
ATOM 957 C CA . ASN A 1 117 ? 9.773 24.996 -27.681 1.00 53.09 117 ASN A CA 1
ATOM 958 C C . ASN A 1 117 ? 9.657 26.458 -27.230 1.00 53.09 117 ASN A C 1
ATOM 960 O O . ASN A 1 117 ? 8.705 26.841 -26.559 1.00 53.09 117 ASN A O 1
ATOM 964 N N . TRP A 1 118 ? 10.669 27.269 -27.542 1.00 55.44 118 TRP A N 1
ATOM 965 C CA . TRP A 1 118 ? 10.681 28.706 -27.251 1.00 55.44 118 TRP A CA 1
ATOM 966 C C . TRP A 1 118 ? 9.760 29.496 -28.190 1.00 55.44 118 TRP A C 1
ATOM 968 O O . TRP A 1 118 ? 9.828 30.727 -28.223 1.00 55.44 118 TRP A O 1
ATOM 978 N N . ASP A 1 119 ? 8.937 28.806 -28.978 1.00 61.72 119 ASP A N 1
ATOM 979 C CA . ASP A 1 119 ? 7.845 29.410 -29.715 1.00 61.72 119 ASP A CA 1
ATOM 980 C C . ASP A 1 119 ? 6.713 29.770 -28.745 1.00 61.72 119 ASP A C 1
ATOM 982 O O . ASP A 1 119 ? 5.828 28.979 -28.434 1.00 61.72 119 ASP A O 1
ATOM 986 N N . TRP A 1 120 ? 6.776 30.995 -28.225 1.00 60.31 120 TRP A N 1
ATOM 987 C CA . TRP A 1 120 ? 5.759 31.564 -27.340 1.00 60.31 120 TRP A CA 1
ATOM 988 C C . TRP A 1 120 ? 4.393 31.748 -28.025 1.00 60.31 120 TRP A C 1
ATOM 990 O O . TRP A 1 120 ? 3.424 32.057 -27.332 1.00 60.31 120 TRP A O 1
ATOM 1000 N N . ASP A 1 121 ? 4.323 31.575 -29.353 1.00 61.81 121 ASP A N 1
ATOM 1001 C CA . ASP A 1 121 ? 3.089 31.587 -30.144 1.00 61.81 121 ASP A CA 1
ATOM 1002 C C . ASP A 1 121 ? 2.519 30.168 -30.370 1.00 61.81 121 ASP A C 1
ATOM 1004 O O . ASP A 1 121 ? 1.458 30.021 -30.990 1.00 61.81 121 ASP A O 1
ATOM 1008 N N . ASP A 1 122 ? 3.179 29.118 -29.856 1.00 59.69 122 ASP A N 1
ATOM 1009 C CA . ASP A 1 122 ? 2.661 27.751 -29.881 1.00 59.69 122 ASP A CA 1
ATOM 1010 C C . ASP A 1 122 ? 1.425 27.677 -28.971 1.00 59.69 122 ASP A C 1
ATOM 1012 O O . ASP A 1 122 ? 1.511 27.715 -27.741 1.00 59.69 122 ASP A O 1
ATOM 1016 N N . ASN A 1 123 ? 0.243 27.592 -29.587 1.00 59.59 123 ASN A N 1
ATOM 1017 C CA . ASN A 1 123 ? -1.032 27.365 -28.905 1.00 59.59 123 ASN A CA 1
ATOM 1018 C C . ASN A 1 123 ? -1.111 25.910 -28.414 1.00 59.59 123 ASN A C 1
ATOM 1020 O O . ASN A 1 123 ? -2.063 25.194 -28.739 1.00 59.59 123 ASN A O 1
ATOM 1024 N N . GLN A 1 124 ? -0.103 25.452 -27.668 1.00 64.56 124 GLN A N 1
ATOM 1025 C CA . GLN A 1 124 ? -0.136 24.141 -27.043 1.00 64.56 124 GLN A CA 1
ATOM 1026 C C . GLN A 1 124 ? -1.406 24.038 -26.213 1.00 64.56 124 GLN A C 1
ATOM 1028 O O . GLN A 1 124 ? -1.766 24.953 -25.464 1.00 64.56 124 GLN A O 1
ATOM 1033 N N . ASN A 1 125 ? -2.108 22.920 -26.375 1.00 78.69 125 ASN A N 1
ATOM 1034 C CA . ASN A 1 125 ? -3.321 22.677 -25.630 1.00 78.69 125 ASN A CA 1
ATOM 1035 C C . ASN A 1 125 ? -2.965 22.601 -24.138 1.00 78.69 125 ASN A C 1
ATOM 1037 O O . ASN A 1 125 ? -2.373 21.630 -23.671 1.00 78.69 125 ASN A O 1
ATOM 1041 N N . ILE A 1 126 ? -3.315 23.650 -23.393 1.00 83.31 126 ILE A N 1
ATOM 1042 C CA . ILE A 1 126 ? -3.030 23.776 -21.961 1.00 83.31 126 ILE A CA 1
ATOM 1043 C C . ILE A 1 126 ? -3.567 22.560 -21.186 1.00 83.31 126 ILE A C 1
ATOM 1045 O O . ILE A 1 126 ? -2.935 22.113 -20.228 1.00 83.31 126 ILE A O 1
ATOM 1049 N N . GLU A 1 127 ? -4.696 21.991 -21.619 1.00 86.50 127 GLU A N 1
ATOM 1050 C CA . GLU A 1 127 ? -5.277 20.789 -21.013 1.00 86.50 127 GLU A CA 1
ATOM 1051 C C . GLU A 1 127 ? -4.359 19.572 -21.181 1.00 86.50 127 GLU A C 1
ATOM 1053 O O . GLU A 1 127 ? -4.149 18.829 -20.223 1.00 86.50 127 GLU A O 1
ATOM 1058 N N . GLU A 1 128 ? -3.741 19.403 -22.354 1.00 87.75 128 GLU A N 1
ATOM 1059 C CA . GLU A 1 128 ? -2.776 18.325 -22.602 1.00 87.75 128 GLU A CA 1
ATOM 1060 C C . GLU A 1 128 ? -1.517 18.477 -21.754 1.00 87.75 128 GLU A C 1
ATOM 1062 O O . GLU A 1 128 ? -1.028 17.490 -21.206 1.00 87.75 128 GLU A O 1
ATOM 1067 N N . ILE A 1 129 ? -1.016 19.705 -21.592 1.00 86.62 129 ILE A N 1
ATOM 1068 C CA . ILE A 1 129 ? 0.143 19.973 -20.733 1.00 86.62 129 ILE A CA 1
ATOM 1069 C C . ILE A 1 129 ? -0.172 19.562 -19.294 1.00 86.62 129 ILE A C 1
ATOM 1071 O O . ILE A 1 129 ? 0.594 18.817 -18.681 1.00 86.62 129 ILE A O 1
ATOM 1075 N N . PHE A 1 130 ? -1.307 20.008 -18.747 1.00 89.75 130 PHE A N 1
ATOM 1076 C CA . PHE A 1 130 ? -1.688 19.663 -17.378 1.00 89.75 130 PHE A CA 1
ATOM 1077 C C . PHE A 1 130 ? -1.941 18.167 -17.199 1.00 89.75 130 PHE A C 1
ATOM 1079 O O . PHE A 1 130 ? -1.566 17.608 -16.166 1.00 89.75 130 PHE A O 1
ATOM 1086 N N . LEU A 1 131 ? -2.517 17.506 -18.201 1.00 92.75 131 LEU A N 1
ATOM 1087 C CA . LEU A 1 131 ? -2.739 16.068 -18.184 1.00 92.75 131 LEU A CA 1
ATOM 1088 C C . LEU A 1 131 ? -1.417 15.288 -18.205 1.00 92.75 131 LEU A C 1
ATOM 1090 O O . LEU A 1 131 ? -1.221 14.399 -17.378 1.00 92.75 131 LEU A O 1
ATOM 1094 N N . ASN A 1 132 ? -0.469 15.676 -19.059 1.00 89.50 132 ASN A N 1
ATOM 1095 C CA . ASN A 1 132 ? 0.872 15.091 -19.091 1.00 89.50 132 ASN A CA 1
ATOM 1096 C C . ASN A 1 132 ? 1.613 15.320 -17.767 1.00 89.50 132 ASN A C 1
ATOM 1098 O O . ASN A 1 132 ? 2.222 14.397 -17.219 1.00 89.50 132 ASN A O 1
ATOM 1102 N N . MET A 1 133 ? 1.512 16.526 -17.196 1.00 89.75 133 MET A N 1
ATOM 1103 C CA . MET A 1 133 ? 2.059 16.821 -15.871 1.00 89.75 133 MET A CA 1
ATOM 1104 C C . MET A 1 133 ? 1.441 15.921 -14.799 1.00 89.75 133 MET A C 1
ATOM 1106 O O . MET A 1 133 ? 2.175 15.408 -13.956 1.00 89.75 133 MET A O 1
ATOM 1110 N N . LEU A 1 134 ? 0.127 15.704 -14.827 1.00 94.19 134 LEU A N 1
ATOM 1111 C CA . LEU A 1 134 ? -0.570 14.847 -13.874 1.00 94.19 134 LEU A CA 1
ATOM 1112 C C . LEU A 1 134 ? -0.133 13.381 -14.016 1.00 94.19 134 LEU A C 1
ATOM 1114 O O . LEU A 1 134 ? 0.287 12.785 -13.027 1.00 94.19 134 LEU A O 1
ATOM 1118 N N . ILE A 1 135 ? -0.119 12.833 -15.235 1.00 93.31 135 ILE A N 1
ATOM 1119 C CA . ILE A 1 135 ? 0.346 11.465 -15.525 1.00 93.31 135 ILE A CA 1
ATOM 1120 C C . ILE A 1 135 ? 1.804 11.275 -15.081 1.00 93.31 135 ILE A C 1
ATOM 1122 O O . ILE A 1 135 ? 2.138 10.258 -14.471 1.00 93.31 135 ILE A O 1
ATOM 1126 N N . SER A 1 136 ? 2.671 12.274 -15.286 1.00 90.25 136 SER A N 1
ATOM 1127 C CA . SER A 1 136 ? 4.079 12.207 -14.864 1.00 90.25 136 SER A CA 1
ATOM 1128 C C . SER A 1 136 ? 4.248 11.993 -13.352 1.00 90.25 136 SER A C 1
ATOM 1130 O O . SER A 1 136 ? 5.232 11.393 -12.912 1.00 90.25 136 SER A O 1
ATOM 1132 N N . ARG A 1 137 ? 3.270 12.412 -12.531 1.00 91.69 137 ARG A N 1
ATOM 1133 C CA . ARG A 1 137 ? 3.297 12.202 -11.075 1.00 91.69 137 ARG A CA 1
ATOM 1134 C C . ARG A 1 137 ? 3.104 10.746 -10.669 1.00 91.69 137 ARG A C 1
ATOM 1136 O O . ARG A 1 137 ? 3.495 10.403 -9.559 1.00 91.69 137 ARG A O 1
ATOM 1143 N N . LEU A 1 138 ? 2.632 9.869 -11.557 1.00 91.31 138 LEU A N 1
ATOM 1144 C CA . LEU A 1 138 ? 2.641 8.420 -11.311 1.00 91.31 138 LEU A CA 1
ATOM 1145 C C . LEU A 1 138 ? 4.055 7.834 -11.273 1.00 91.31 138 LEU A C 1
ATOM 1147 O O . LEU A 1 138 ? 4.265 6.786 -10.672 1.00 91.31 138 LEU A O 1
ATOM 1151 N N . LYS A 1 139 ? 5.046 8.516 -11.861 1.00 88.50 139 LYS A N 1
ATOM 1152 C CA . LYS A 1 139 ? 6.457 8.111 -11.771 1.00 88.50 139 LYS A CA 1
ATOM 1153 C C . LYS A 1 139 ? 7.110 8.519 -10.451 1.00 88.50 139 LYS A C 1
ATOM 1155 O O . LYS A 1 139 ? 8.223 8.086 -10.164 1.00 88.50 139 LYS A O 1
ATOM 1160 N N . TRP A 1 140 ? 6.451 9.342 -9.632 1.00 90.50 140 TRP A N 1
ATOM 1161 C CA . TRP A 1 140 ? 6.962 9.664 -8.303 1.00 90.50 140 TRP A CA 1
ATOM 1162 C C . TRP A 1 140 ? 6.871 8.434 -7.406 1.00 90.50 140 TRP A C 1
ATOM 1164 O O . TRP A 1 140 ? 5.830 7.783 -7.384 1.00 90.50 140 TRP A O 1
ATOM 1174 N N . PRO A 1 141 ? 7.890 8.135 -6.590 1.00 91.12 141 PRO A N 1
ATOM 1175 C CA . PRO A 1 141 ? 7.892 6.934 -5.770 1.00 91.12 141 PRO A CA 1
ATOM 1176 C C . PRO A 1 141 ? 6.963 7.034 -4.552 1.00 91.12 141 PRO A C 1
ATOM 1178 O O . PRO A 1 141 ? 7.111 6.233 -3.645 1.00 91.12 141 PRO A O 1
ATOM 1181 N N . ILE A 1 142 ? 6.034 7.995 -4.476 1.00 92.69 142 ILE A N 1
ATOM 1182 C CA . ILE A 1 142 ? 5.205 8.243 -3.287 1.00 92.69 142 ILE A CA 1
ATOM 1183 C C . ILE A 1 142 ? 3.793 7.657 -3.484 1.00 92.69 142 ILE A C 1
ATOM 1185 O O . ILE A 1 142 ? 3.009 8.255 -4.226 1.00 92.69 142 ILE A O 1
ATOM 1189 N N . PRO A 1 143 ? 3.428 6.562 -2.785 1.00 93.94 143 PRO A N 1
ATOM 1190 C CA . PRO A 1 143 ? 2.118 5.899 -2.854 1.00 93.94 143 PRO A CA 1
ATOM 1191 C C . PRO A 1 143 ? 0.917 6.844 -2.821 1.00 93.94 143 PRO A C 1
ATOM 1193 O O . PRO A 1 143 ? 0.110 6.861 -3.747 1.00 93.94 143 PRO A O 1
ATOM 1196 N N . THR A 1 144 ? 0.850 7.701 -1.802 1.00 92.94 144 THR A N 1
ATOM 1197 C CA . THR A 1 144 ? -0.277 8.614 -1.584 1.00 92.94 144 THR A CA 1
ATOM 1198 C C . THR A 1 144 ? -0.454 9.618 -2.726 1.00 92.94 144 THR A C 1
ATOM 1200 O O . THR A 1 144 ? -1.580 9.894 -3.137 1.00 92.94 144 THR A O 1
ATOM 1203 N N . VAL A 1 145 ? 0.645 10.113 -3.312 1.00 94.25 145 VAL A N 1
ATOM 1204 C CA . VAL A 1 145 ? 0.570 10.972 -4.505 1.00 94.25 145 VAL A CA 1
ATOM 1205 C C . VAL A 1 145 ? 0.001 10.182 -5.677 1.00 94.25 145 VAL A C 1
ATOM 1207 O O . VAL A 1 145 ? -0.867 10.694 -6.379 1.00 94.25 145 VAL A O 1
ATOM 1210 N N . LYS A 1 146 ? 0.434 8.928 -5.866 1.00 95.62 146 LYS A N 1
ATOM 1211 C CA . LYS A 1 146 ? -0.103 8.074 -6.929 1.00 95.62 146 LYS A CA 1
ATOM 1212 C C . LYS A 1 146 ? -1.610 7.820 -6.751 1.00 95.62 146 LYS A C 1
ATOM 1214 O O . LYS A 1 146 ? -2.326 7.922 -7.740 1.00 95.62 146 LYS A O 1
ATOM 1219 N N . VAL A 1 147 ? -2.119 7.606 -5.526 1.00 94.31 147 VAL A N 1
ATOM 1220 C CA . VAL A 1 147 ? -3.579 7.512 -5.262 1.00 94.31 147 VAL A CA 1
ATOM 1221 C C . VAL A 1 147 ? -4.310 8.756 -5.754 1.00 94.31 147 VAL A C 1
ATOM 1223 O O . VAL A 1 147 ? -5.279 8.639 -6.499 1.00 94.31 147 VAL A O 1
ATOM 1226 N N . TRP A 1 148 ? -3.858 9.948 -5.353 1.00 94.06 148 TRP A N 1
ATOM 1227 C CA . TRP A 1 148 ? -4.527 11.200 -5.721 1.00 94.06 148 TRP A CA 1
ATOM 1228 C C . TRP A 1 148 ? -4.531 11.428 -7.226 1.00 94.06 148 TRP A C 1
ATOM 1230 O O . TRP A 1 148 ? -5.529 11.877 -7.782 1.00 94.06 148 TRP A O 1
ATOM 1240 N N . VAL A 1 149 ? -3.424 11.091 -7.885 1.00 96.12 149 VAL A N 1
ATOM 1241 C CA . VAL A 1 149 ? -3.288 11.204 -9.335 1.00 96.12 149 VAL A CA 1
ATOM 1242 C C . VAL A 1 149 ? -4.245 10.249 -10.042 1.00 96.12 149 VAL A C 1
ATOM 1244 O O . VAL A 1 149 ? -4.972 10.689 -10.926 1.00 96.12 149 VAL A O 1
ATOM 1247 N N . ILE A 1 150 ? -4.302 8.978 -9.633 1.00 96.19 150 ILE A N 1
ATOM 1248 C CA . ILE A 1 150 ? -5.230 7.998 -10.217 1.00 96.19 150 ILE A CA 1
ATOM 1249 C C . ILE A 1 150 ? -6.684 8.416 -9.988 1.00 96.19 150 ILE A C 1
ATOM 1251 O O . ILE A 1 150 ? -7.457 8.413 -10.940 1.00 96.19 150 ILE A O 1
ATOM 1255 N N . GLN A 1 151 ? -7.048 8.842 -8.774 1.00 94.56 151 GLN A N 1
ATOM 1256 C CA . GLN A 1 151 ? -8.396 9.341 -8.473 1.00 94.56 151 GLN A CA 1
ATOM 1257 C C . GLN A 1 151 ? -8.767 10.544 -9.342 1.00 94.56 151 GLN A C 1
ATOM 1259 O O . GLN A 1 151 ? -9.865 10.594 -9.893 1.00 94.56 151 GLN A O 1
ATOM 1264 N N . GLN A 1 152 ? -7.850 11.500 -9.501 1.00 95.75 152 GLN A N 1
ATOM 1265 C CA . GLN A 1 152 ? -8.093 12.675 -10.329 1.00 95.75 152 GLN A CA 1
ATOM 1266 C C . GLN A 1 152 ? -8.212 12.315 -11.814 1.00 95.75 152 GLN A C 1
ATOM 1268 O O . GLN A 1 152 ? -9.079 12.857 -12.498 1.00 95.75 152 GLN A O 1
ATOM 1273 N N . LEU A 1 153 ? -7.365 11.412 -12.318 1.00 97.19 153 LEU A N 1
ATOM 1274 C CA . LEU A 1 153 ? -7.421 10.939 -13.702 1.00 97.19 153 LEU A CA 1
ATOM 1275 C C . LEU A 1 153 ? -8.694 10.133 -13.972 1.00 97.19 153 LEU A C 1
ATOM 1277 O O . LEU A 1 153 ? -9.283 10.297 -15.034 1.00 97.19 153 LEU A O 1
ATOM 1281 N N . ALA A 1 154 ? -9.154 9.326 -13.014 1.00 96.38 154 ALA A N 1
ATOM 1282 C CA . ALA A 1 154 ? -10.406 8.585 -13.120 1.00 96.38 154 ALA A CA 1
ATOM 1283 C C . ALA A 1 154 ? -11.617 9.526 -13.233 1.00 96.38 154 ALA A C 1
ATOM 1285 O O . ALA A 1 154 ? -12.467 9.337 -14.099 1.00 96.38 154 ALA A O 1
ATOM 1286 N N . GLU A 1 155 ? -11.667 10.587 -12.422 1.00 95.44 155 GLU A N 1
ATOM 1287 C CA . GLU A 1 155 ? -12.701 11.627 -12.529 1.00 95.44 155 GLU A CA 1
ATOM 1288 C C . GLU A 1 155 ? -12.623 12.390 -13.861 1.00 95.44 155 GLU A C 1
ATOM 1290 O O . GLU A 1 155 ? -13.652 12.664 -14.480 1.00 95.44 155 GLU A O 1
ATOM 1295 N N . LEU A 1 156 ? -11.413 12.720 -14.325 1.00 96.31 156 LEU A N 1
ATOM 1296 C CA . LEU A 1 156 ? -11.206 13.402 -15.606 1.00 96.31 156 LEU A CA 1
ATOM 1297 C C . LEU A 1 156 ? -11.584 12.522 -16.798 1.00 96.31 156 LEU A C 1
ATOM 1299 O O . LEU A 1 156 ? -12.088 13.044 -17.786 1.00 96.31 156 LEU A O 1
ATOM 1303 N N . LEU A 1 157 ? -11.402 11.205 -16.704 1.00 95.88 157 LEU A N 1
ATOM 1304 C CA . LEU A 1 157 ? -11.791 10.262 -17.749 1.00 95.88 157 LEU A CA 1
ATOM 1305 C C . LEU A 1 157 ? -13.315 10.241 -17.967 1.00 95.88 157 LEU A C 1
ATOM 1307 O O . LEU A 1 157 ? -13.767 10.063 -19.090 1.00 95.88 157 LEU A O 1
ATOM 1311 N N . ILE A 1 158 ? -14.114 10.509 -16.928 1.00 95.44 158 ILE A N 1
ATOM 1312 C CA . ILE A 1 158 ? -15.570 10.695 -17.065 1.00 95.44 158 ILE A CA 1
ATOM 1313 C C . ILE A 1 158 ? -15.904 12.012 -17.781 1.00 95.44 158 ILE A C 1
ATOM 1315 O O . ILE A 1 158 ? -16.881 12.092 -18.524 1.00 95.44 158 ILE A O 1
ATOM 1319 N N . GLN A 1 159 ? -15.116 13.063 -17.546 1.00 94.25 159 GLN A N 1
ATOM 1320 C CA . GLN A 1 159 ? -15.394 14.412 -18.052 1.00 94.25 159 GLN A CA 1
ATOM 1321 C C . GLN A 1 159 ? -14.888 14.630 -19.484 1.00 94.25 159 GLN A C 1
ATOM 1323 O O . GLN A 1 159 ? -15.554 15.294 -20.276 1.00 94.25 159 GLN A O 1
ATOM 1328 N N . LEU A 1 160 ? -13.711 14.090 -19.805 1.00 93.44 160 LEU A N 1
ATOM 1329 C CA . LEU A 1 160 ? -12.977 14.284 -21.057 1.00 93.44 160 LEU A CA 1
ATOM 1330 C C . LEU A 1 160 ? -12.448 12.932 -21.588 1.00 93.44 160 LEU A C 1
ATOM 1332 O O . LEU A 1 160 ? -11.233 12.779 -21.752 1.00 93.44 160 LEU A O 1
ATOM 1336 N N . PRO A 1 161 ? -13.327 11.944 -21.855 1.00 92.12 161 PRO A N 1
ATOM 1337 C CA . PRO A 1 161 ? -12.938 10.555 -22.108 1.00 92.12 161 PRO A CA 1
ATOM 1338 C C . PRO A 1 161 ? -11.913 10.427 -23.231 1.00 92.12 161 PRO A C 1
ATOM 1340 O O . PRO A 1 161 ? -10.814 9.947 -22.985 1.00 92.12 161 PRO A O 1
ATOM 1343 N N . SER A 1 162 ? -12.195 10.948 -24.427 1.00 91.75 162 SER A N 1
ATOM 1344 C CA . SER A 1 162 ? -11.311 10.754 -25.584 1.00 91.75 162 SER A CA 1
ATOM 1345 C C . SER A 1 162 ? -9.910 11.358 -25.392 1.00 91.75 162 SER A C 1
ATOM 1347 O O . SER A 1 162 ? -8.918 10.759 -25.806 1.00 91.75 162 SER A O 1
ATOM 1349 N N . LEU A 1 163 ? -9.804 12.531 -24.751 1.00 92.81 163 LEU A N 1
ATOM 1350 C CA . LEU A 1 163 ? -8.514 13.189 -24.507 1.00 92.81 163 LEU A CA 1
ATOM 1351 C C . LEU A 1 163 ? -7.694 12.428 -23.459 1.00 92.81 163 LEU A C 1
ATOM 1353 O O . LEU A 1 163 ? -6.513 12.143 -23.667 1.00 92.81 163 LEU A O 1
ATOM 1357 N N . VAL A 1 164 ? -8.329 12.097 -22.334 1.00 95.56 164 VAL A N 1
ATOM 1358 C CA . VAL A 1 164 ? -7.676 11.436 -21.201 1.00 95.56 164 VAL A CA 1
ATOM 1359 C C . VAL A 1 164 ? -7.292 10.002 -21.561 1.00 95.56 164 VAL A C 1
ATOM 1361 O O . VAL A 1 164 ? -6.161 9.591 -21.304 1.00 95.56 164 VAL A O 1
ATOM 1364 N N . GLU A 1 165 ? -8.177 9.273 -22.239 1.00 95.75 165 GLU A N 1
ATOM 1365 C CA . GLU A 1 165 ? -7.934 7.918 -22.735 1.00 95.75 165 GLU A CA 1
ATOM 1366 C C . GLU A 1 165 ? -6.747 7.878 -23.704 1.00 95.75 165 GLU A C 1
ATOM 1368 O O . GLU A 1 165 ? -5.855 7.039 -23.549 1.00 95.75 165 GLU A O 1
ATOM 1373 N N . SER A 1 166 ? -6.664 8.833 -24.639 1.00 94.19 166 SER A N 1
ATOM 1374 C CA . SER A 1 166 ? -5.537 8.928 -25.572 1.00 94.19 166 SER A CA 1
ATOM 1375 C C . SER A 1 166 ? -4.200 9.126 -24.854 1.00 94.19 166 SER A C 1
ATOM 1377 O O . SER A 1 166 ? -3.223 8.482 -25.226 1.00 94.19 166 SER A O 1
ATOM 1379 N N . LYS A 1 167 ? -4.125 9.990 -23.832 1.00 94.56 167 LYS A N 1
ATOM 1380 C CA . LYS A 1 167 ? -2.860 10.231 -23.112 1.00 94.56 167 LYS A CA 1
ATOM 1381 C C . LYS A 1 167 ? -2.483 9.091 -22.172 1.00 94.56 167 LYS A C 1
ATOM 1383 O O . LYS A 1 167 ? -1.302 8.777 -22.037 1.00 94.56 167 LYS A O 1
ATOM 1388 N N . ILE A 1 168 ? -3.459 8.446 -21.530 1.00 96.38 168 ILE A N 1
ATOM 1389 C CA . ILE A 1 168 ? -3.181 7.285 -20.672 1.00 96.38 168 ILE A CA 1
ATOM 1390 C C . ILE A 1 168 ? -2.705 6.102 -21.520 1.00 96.38 168 ILE A C 1
ATOM 1392 O O . ILE A 1 168 ? -1.746 5.436 -21.135 1.00 96.38 168 ILE A O 1
ATOM 1396 N N . THR A 1 169 ? -3.326 5.842 -22.674 1.00 96.38 169 THR A N 1
ATOM 1397 C CA . THR A 1 169 ? -2.898 4.751 -23.568 1.00 96.38 169 THR A CA 1
ATOM 1398 C C . THR A 1 169 ? -1.570 5.033 -24.261 1.00 96.38 169 THR A C 1
ATOM 1400 O O . THR A 1 169 ? -0.753 4.121 -24.398 1.00 96.38 169 THR A O 1
ATOM 1403 N N . GLU A 1 170 ? -1.288 6.294 -24.600 1.00 94.44 170 GLU A N 1
ATOM 1404 C CA . GLU A 1 170 ? 0.050 6.730 -25.002 1.00 94.44 170 GLU A CA 1
ATOM 1405 C C . GLU A 1 170 ? 1.076 6.387 -23.911 1.00 94.44 170 GLU A C 1
ATOM 1407 O O . GLU A 1 170 ? 2.033 5.659 -24.179 1.00 94.44 170 GLU A O 1
ATOM 1412 N N . ALA A 1 171 ? 0.838 6.799 -22.660 1.00 94.25 171 ALA A N 1
ATOM 1413 C CA . ALA A 1 171 ? 1.714 6.470 -21.534 1.00 94.25 171 ALA A CA 1
ATOM 1414 C C . ALA A 1 171 ? 1.857 4.952 -21.305 1.00 94.25 171 ALA A C 1
ATOM 1416 O O . ALA A 1 171 ? 2.955 4.479 -21.009 1.00 94.25 171 ALA A O 1
ATOM 1417 N N . LEU A 1 172 ? 0.774 4.187 -21.484 1.00 95.69 172 LEU A N 1
ATOM 1418 C CA . LEU A 1 172 ? 0.751 2.728 -21.354 1.00 95.69 172 LEU A CA 1
ATOM 1419 C C . LEU A 1 172 ? 1.643 2.050 -22.397 1.00 95.69 172 LEU A C 1
ATOM 1421 O O . LEU A 1 172 ? 2.371 1.117 -22.063 1.00 95.69 172 LEU A O 1
ATOM 1425 N N . SER A 1 173 ? 1.664 2.567 -23.627 1.00 95.06 173 SER A N 1
ATOM 1426 C CA . SER A 1 173 ? 2.510 2.037 -24.702 1.00 95.06 173 SER A CA 1
ATOM 1427 C C . SER A 1 173 ? 4.012 2.170 -24.414 1.00 95.06 173 SER A C 1
ATOM 1429 O O . SER A 1 173 ? 4.810 1.364 -24.901 1.00 95.06 173 SER A O 1
ATOM 1431 N N . PHE A 1 174 ? 4.401 3.137 -23.576 1.00 91.69 174 PHE A N 1
ATOM 1432 C CA . PHE A 1 174 ? 5.784 3.340 -23.141 1.00 91.69 174 PHE A CA 1
ATOM 1433 C C . PHE A 1 174 ? 6.177 2.507 -21.914 1.00 91.69 174 PHE A C 1
ATOM 1435 O O . PHE A 1 174 ? 7.363 2.458 -21.575 1.00 91.69 174 PHE A O 1
ATOM 1442 N N . CYS A 1 175 ? 5.226 1.854 -21.240 1.00 92.88 175 CYS A N 1
ATOM 1443 C CA . CYS A 1 175 ? 5.528 0.992 -20.105 1.00 92.88 175 CYS A CA 1
ATOM 1444 C C . CYS A 1 175 ? 6.308 -0.243 -20.550 1.00 92.88 175 CYS A C 1
ATOM 1446 O O . CYS A 1 175 ? 5.933 -0.942 -21.492 1.00 92.88 175 CYS A O 1
ATOM 1448 N N . LYS A 1 176 ? 7.392 -0.526 -19.828 1.00 93.50 176 LYS A N 1
ATOM 1449 C CA . LYS A 1 176 ? 8.266 -1.671 -20.110 1.00 93.50 176 LYS A CA 1
ATOM 1450 C C . LYS A 1 176 ? 8.092 -2.776 -19.088 1.00 93.50 176 LYS A C 1
ATOM 1452 O O . LYS A 1 176 ? 8.269 -3.946 -19.418 1.00 93.50 176 LYS A O 1
ATOM 1457 N N . LEU A 1 177 ? 7.759 -2.401 -17.857 1.00 96.06 177 LEU A N 1
ATOM 1458 C CA . LEU A 1 177 ? 7.565 -3.312 -16.743 1.00 96.06 177 LEU A CA 1
ATOM 1459 C C . LEU A 1 177 ? 6.076 -3.605 -16.542 1.00 96.06 177 LEU A C 1
ATOM 1461 O O . LEU A 1 177 ? 5.227 -2.714 -16.620 1.00 96.06 177 LEU A O 1
ATOM 1465 N N . GLU A 1 178 ? 5.771 -4.856 -16.208 1.00 98.19 178 GLU A N 1
ATOM 1466 C CA . GLU A 1 178 ? 4.411 -5.348 -15.993 1.00 98.19 178 GLU A CA 1
ATOM 1467 C C . GLU A 1 178 ? 3.697 -4.507 -14.925 1.00 98.19 178 GLU A C 1
ATOM 1469 O O . GLU A 1 178 ? 2.585 -4.031 -15.132 1.00 98.19 178 GLU A O 1
ATOM 1474 N N . SER A 1 179 ? 4.375 -4.226 -13.809 1.00 96.56 179 SER A N 1
ATOM 1475 C CA . SER A 1 179 ? 3.816 -3.409 -12.722 1.00 96.56 179 SER A CA 1
ATOM 1476 C C . SER A 1 179 ? 3.523 -1.951 -13.103 1.00 96.56 179 SER A C 1
ATOM 1478 O O . SER A 1 179 ? 2.623 -1.358 -12.516 1.00 96.56 179 SER A O 1
ATOM 1480 N N . GLU A 1 180 ? 4.241 -1.360 -14.064 1.0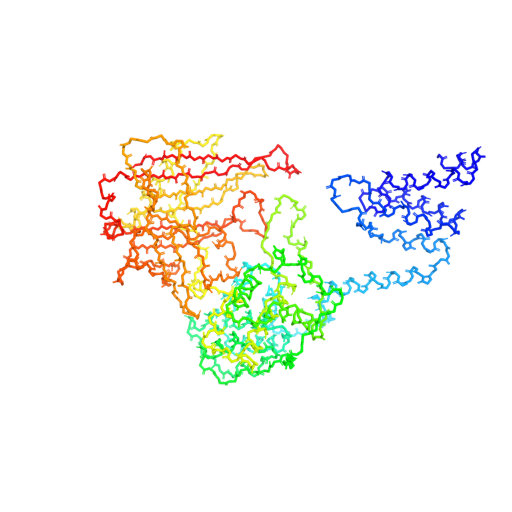0 96.06 180 GLU A N 1
ATOM 1481 C CA . GLU A 1 180 ? 3.935 -0.003 -14.543 1.00 96.06 180 GLU A CA 1
ATOM 1482 C C . GLU A 1 180 ? 2.624 0.015 -15.330 1.00 96.06 180 GLU A C 1
ATOM 1484 O O . GLU A 1 180 ? 1.812 0.922 -15.144 1.00 96.06 180 GLU A O 1
ATOM 1489 N N . CYS A 1 181 ? 2.394 -1.017 -16.153 1.00 97.56 181 CYS A N 1
ATOM 1490 C CA . CYS A 1 181 ? 1.125 -1.181 -16.854 1.00 97.56 181 CYS A CA 1
ATOM 1491 C C . CYS A 1 181 ? -0.028 -1.272 -15.851 1.00 97.56 181 CYS A C 1
ATOM 1493 O O . CYS A 1 181 ? -1.038 -0.601 -16.027 1.00 97.56 181 CYS A O 1
ATOM 1495 N N . ILE A 1 182 ? 0.130 -2.043 -14.768 1.00 97.75 182 ILE A N 1
ATOM 1496 C CA . ILE A 1 182 ? -0.917 -2.186 -13.742 1.00 97.75 182 ILE A CA 1
ATOM 1497 C C . ILE A 1 182 ? -1.239 -0.856 -13.052 1.00 97.75 182 ILE A C 1
ATOM 1499 O O . ILE A 1 182 ? -2.409 -0.577 -12.790 1.00 97.75 182 ILE A O 1
ATOM 1503 N N . GLU A 1 183 ? -0.240 -0.019 -12.765 1.00 96.94 183 GLU A N 1
ATOM 1504 C CA . GLU A 1 183 ? -0.485 1.294 -12.156 1.00 96.94 183 GLU A CA 1
ATOM 1505 C C . GLU A 1 183 ? -1.320 2.204 -13.068 1.00 96.94 183 GLU A C 1
ATOM 1507 O O . GLU A 1 183 ? -2.262 2.829 -12.587 1.00 96.94 183 GLU A O 1
ATOM 1512 N N . LEU A 1 184 ? -1.062 2.221 -14.380 1.00 97.38 184 LEU A N 1
ATOM 1513 C CA . LEU A 1 184 ? -1.903 2.961 -15.331 1.00 97.38 184 LEU A CA 1
ATOM 1514 C C . LEU A 1 184 ? -3.283 2.320 -15.512 1.00 97.38 184 LEU A C 1
ATOM 1516 O O . LEU A 1 184 ? -4.294 3.018 -15.519 1.00 97.38 184 LEU A O 1
ATOM 1520 N N . LEU A 1 185 ? -3.352 0.990 -15.598 1.00 97.88 185 LEU A N 1
ATOM 1521 C CA . LEU A 1 185 ? -4.616 0.261 -15.731 1.00 97.88 185 LEU A CA 1
ATOM 1522 C C . LEU A 1 185 ? -5.543 0.456 -14.523 1.00 97.88 185 LEU A C 1
ATOM 1524 O O . LEU A 1 185 ? -6.765 0.422 -14.663 1.00 97.88 185 LEU A O 1
ATOM 1528 N N . SER A 1 186 ? -4.978 0.736 -13.348 1.00 97.06 186 SER A N 1
ATOM 1529 C CA . SER A 1 186 ? -5.743 1.046 -12.136 1.00 97.06 186 SER A CA 1
ATOM 1530 C C . SER A 1 186 ? -6.567 2.336 -12.259 1.00 97.06 186 SER A C 1
ATOM 1532 O O . SER A 1 186 ? -7.576 2.466 -11.570 1.00 97.06 186 SER A O 1
ATOM 1534 N N . ILE A 1 187 ? -6.205 3.252 -13.170 1.00 97.56 187 ILE A N 1
ATOM 1535 C CA . ILE A 1 187 ? -7.020 4.434 -13.503 1.00 97.56 187 ILE A CA 1
ATOM 1536 C C . ILE A 1 187 ? -8.348 4.009 -14.115 1.00 97.56 187 ILE A C 1
ATOM 1538 O O . ILE A 1 187 ? -9.399 4.467 -13.675 1.00 97.56 187 ILE A O 1
ATOM 1542 N N . PHE A 1 188 ? -8.313 3.098 -15.088 1.00 97.19 188 PHE A N 1
ATOM 1543 C CA . PHE A 1 188 ? -9.521 2.599 -15.738 1.00 97.19 188 PHE A CA 1
ATOM 1544 C C . PHE A 1 188 ? -10.387 1.788 -14.773 1.00 97.19 188 PHE A C 1
ATOM 1546 O O . PHE A 1 188 ? -11.606 1.932 -14.798 1.00 97.19 188 PHE A O 1
ATOM 1553 N N . LEU A 1 189 ? -9.774 0.992 -13.886 1.00 95.25 189 LEU A N 1
ATOM 1554 C CA . LEU A 1 189 ? -10.515 0.247 -12.863 1.00 95.25 189 LEU A CA 1
ATOM 1555 C C . LEU A 1 189 ? -11.275 1.193 -11.923 1.00 95.25 189 LEU A C 1
ATOM 1557 O O . LEU A 1 189 ? -12.459 1.000 -11.678 1.00 95.25 189 LEU A O 1
ATOM 1561 N N . MET A 1 190 ? -10.620 2.251 -11.447 1.00 95.00 190 MET A N 1
ATOM 1562 C CA . MET A 1 190 ? -11.257 3.246 -10.585 1.00 95.00 190 MET A CA 1
ATOM 1563 C C . MET A 1 190 ? -12.302 4.083 -11.341 1.00 95.00 190 MET A C 1
ATOM 1565 O O . MET A 1 190 ? -13.358 4.391 -10.799 1.00 95.00 190 MET A O 1
ATOM 1569 N N . ALA A 1 191 ? -12.053 4.421 -12.609 1.00 95.81 191 ALA A N 1
ATOM 1570 C CA . ALA A 1 191 ? -13.012 5.151 -13.435 1.00 95.81 191 ALA A CA 1
ATOM 1571 C C . ALA A 1 191 ? -14.266 4.322 -13.741 1.00 95.81 191 ALA A C 1
ATOM 1573 O O . ALA A 1 191 ? -15.368 4.870 -13.781 1.00 95.81 191 ALA A O 1
ATOM 1574 N N . LYS A 1 192 ? -14.125 3.002 -13.930 1.00 94.56 192 LYS A N 1
ATOM 1575 C CA . LYS A 1 192 ? -15.254 2.078 -14.117 1.00 94.56 192 LYS A CA 1
ATOM 1576 C C . LYS A 1 192 ? -16.254 2.207 -12.967 1.00 94.56 192 LYS A C 1
ATOM 1578 O O . LYS A 1 192 ? -17.458 2.269 -13.202 1.00 94.56 192 LYS A O 1
ATOM 1583 N N . ASP A 1 193 ? -15.755 2.333 -11.740 1.00 90.88 193 ASP A N 1
ATOM 1584 C CA . ASP A 1 193 ? -16.577 2.498 -10.537 1.00 90.88 193 ASP A CA 1
ATOM 1585 C C . ASP A 1 193 ? -17.347 3.827 -10.513 1.00 90.88 193 ASP A C 1
ATOM 1587 O O . ASP A 1 193 ? -18.368 3.948 -9.836 1.00 90.88 193 ASP A O 1
ATOM 1591 N N . LEU A 1 194 ? -16.874 4.816 -11.277 1.00 91.88 194 LEU A N 1
ATOM 1592 C CA . LEU A 1 194 ? -17.529 6.103 -11.510 1.00 91.88 194 LEU A CA 1
ATOM 1593 C C . LEU A 1 194 ? -18.464 6.085 -12.736 1.00 91.88 194 LEU A C 1
ATOM 1595 O O . LEU A 1 194 ? -19.072 7.105 -13.058 1.00 91.88 194 LEU A O 1
ATOM 1599 N N . GLY A 1 195 ? -18.603 4.940 -13.413 1.00 93.06 195 GLY A N 1
ATOM 1600 C CA . GLY A 1 195 ? -19.470 4.756 -14.580 1.00 93.06 195 GLY A CA 1
ATOM 1601 C C . GLY A 1 195 ? -18.775 4.891 -15.938 1.00 93.06 195 GLY A C 1
ATOM 1602 O O . GLY A 1 195 ? -19.463 4.984 -16.954 1.00 93.06 195 GLY A O 1
ATOM 1603 N N . TYR A 1 196 ? -17.440 4.907 -15.983 1.00 95.38 196 TYR A N 1
ATOM 1604 C CA . TYR A 1 196 ? -16.692 4.903 -17.242 1.00 95.38 196 TYR A CA 1
ATOM 1605 C C . TYR A 1 196 ? -16.898 3.593 -18.012 1.00 95.38 196 TYR A C 1
ATOM 1607 O O . TYR A 1 196 ? -16.916 2.505 -17.432 1.00 95.38 196 TYR A O 1
ATOM 1615 N N . VAL A 1 197 ? -16.988 3.711 -19.336 1.00 94.06 197 VAL A N 1
ATOM 1616 C CA . VAL A 1 197 ? -17.006 2.589 -20.275 1.00 94.06 197 VAL A CA 1
ATOM 1617 C C . VAL A 1 197 ? -15.940 2.862 -21.340 1.00 94.06 197 VAL A C 1
ATOM 1619 O O . VAL A 1 197 ? -16.017 3.918 -21.968 1.00 94.06 197 VAL A O 1
ATOM 1622 N N . PRO A 1 198 ? -14.969 1.956 -21.553 1.00 92.56 198 PRO A N 1
ATOM 1623 C CA . PRO A 1 198 ? -13.935 2.149 -22.566 1.00 92.56 198 PRO A CA 1
ATOM 1624 C C . PRO A 1 198 ? -14.487 2.293 -23.987 1.00 92.56 198 PRO A C 1
ATOM 1626 O O . PRO A 1 198 ? -15.351 1.515 -24.396 1.00 92.56 198 PRO A O 1
ATOM 1629 N N . GLU A 1 199 ? -13.950 3.249 -24.754 1.00 88.62 199 GLU A N 1
ATOM 1630 C CA . GLU A 1 199 ? -14.271 3.416 -26.181 1.00 88.62 199 GLU A CA 1
ATOM 1631 C C . GLU A 1 199 ? -13.301 2.646 -27.095 1.00 88.62 199 GLU A C 1
ATOM 1633 O O . GLU A 1 199 ? -13.678 2.260 -28.206 1.00 88.62 199 GLU A O 1
ATOM 1638 N N . ILE A 1 200 ? -12.074 2.383 -26.627 1.00 91.38 200 ILE A N 1
ATOM 1639 C CA . ILE A 1 200 ? -11.042 1.632 -27.357 1.00 91.38 200 ILE A CA 1
ATOM 1640 C C . ILE A 1 200 ? -10.644 0.320 -26.669 1.00 91.38 200 ILE A C 1
ATOM 1642 O O . ILE A 1 200 ? -10.831 0.112 -25.469 1.00 91.38 200 ILE A O 1
ATOM 1646 N N . GLU A 1 201 ? -10.004 -0.562 -27.438 1.00 95.25 201 GLU A N 1
ATOM 1647 C CA . GLU A 1 201 ? -9.359 -1.773 -26.924 1.00 95.25 201 GLU A CA 1
ATOM 1648 C C . GLU A 1 201 ? -8.035 -1.416 -26.225 1.00 95.25 201 GLU A C 1
ATOM 1650 O O . GLU A 1 201 ? -6.950 -1.526 -26.796 1.00 95.25 201 GLU A O 1
ATOM 1655 N N . ILE A 1 202 ? -8.126 -0.991 -24.960 1.00 96.88 202 ILE A N 1
ATOM 1656 C CA . ILE A 1 202 ? -6.990 -0.541 -24.130 1.00 96.88 202 ILE A CA 1
ATOM 1657 C C . ILE A 1 202 ? -5.824 -1.539 -24.144 1.00 96.88 202 ILE A C 1
ATOM 1659 O O . ILE A 1 202 ? -4.658 -1.142 -24.150 1.00 96.88 202 ILE A O 1
ATOM 1663 N N . GLY A 1 203 ? -6.108 -2.844 -24.174 1.00 96.44 203 GLY A N 1
ATOM 1664 C CA . GLY A 1 203 ? -5.048 -3.842 -24.133 1.00 96.44 203 GLY A CA 1
ATOM 1665 C C . GLY A 1 203 ? -4.190 -3.928 -25.394 1.00 96.44 203 GLY A C 1
ATOM 1666 O O . GLY A 1 203 ? -3.116 -4.515 -25.328 1.00 96.44 203 GLY A O 1
ATOM 1667 N N . GLU A 1 204 ? -4.568 -3.302 -26.515 1.00 96.94 204 GLU A N 1
ATOM 1668 C CA . GLU A 1 204 ? -3.675 -3.167 -27.681 1.00 96.94 204 GLU A CA 1
ATOM 1669 C C . GLU A 1 204 ? -2.426 -2.325 -27.379 1.00 96.94 204 GLU A C 1
ATOM 1671 O O . GLU A 1 204 ? -1.405 -2.472 -28.050 1.00 96.94 204 GLU A O 1
ATOM 1676 N N . TYR A 1 205 ? -2.479 -1.498 -26.332 1.00 97.50 205 TYR A N 1
ATOM 1677 C CA . TYR A 1 205 ? -1.393 -0.617 -25.905 1.00 97.50 205 TYR A CA 1
ATOM 1678 C C . TYR A 1 205 ? -0.522 -1.226 -24.797 1.00 97.50 205 TYR A C 1
ATOM 1680 O O . TYR A 1 205 ? 0.440 -0.600 -24.358 1.00 97.50 205 TYR A O 1
ATOM 1688 N N . ILE A 1 206 ? -0.828 -2.443 -24.334 1.00 98.06 206 ILE A N 1
ATOM 1689 C CA . ILE A 1 206 ? -0.045 -3.125 -23.299 1.00 98.06 206 ILE A CA 1
ATOM 1690 C C . ILE A 1 206 ? 1.140 -3.845 -23.948 1.00 98.06 206 ILE A C 1
ATOM 1692 O O . ILE A 1 206 ? 0.967 -4.823 -24.676 1.00 98.06 206 ILE A O 1
ATOM 1696 N N . ASN A 1 207 ? 2.351 -3.397 -23.614 1.00 96.44 207 ASN A N 1
ATOM 1697 C CA . ASN A 1 207 ? 3.608 -4.021 -24.045 1.00 96.44 207 ASN A CA 1
ATOM 1698 C C . ASN A 1 207 ? 4.286 -4.868 -22.955 1.00 96.44 207 ASN A C 1
ATOM 1700 O O . ASN A 1 207 ? 5.280 -5.533 -23.237 1.00 96.44 207 ASN A O 1
ATOM 1704 N N . ALA A 1 208 ? 3.739 -4.866 -21.735 1.00 96.75 208 ALA A N 1
ATOM 1705 C CA . ALA A 1 208 ? 4.199 -5.667 -20.603 1.00 96.75 208 ALA A CA 1
ATOM 1706 C C . ALA A 1 208 ? 3.021 -6.397 -19.937 1.00 96.75 208 ALA A C 1
ATOM 1708 O O . ALA A 1 208 ? 2.619 -6.108 -18.808 1.00 96.75 208 ALA A O 1
ATOM 1709 N N . ARG A 1 209 ? 2.411 -7.320 -20.683 1.00 97.50 209 ARG A N 1
ATOM 1710 C CA . ARG A 1 209 ? 1.261 -8.118 -20.245 1.00 97.50 209 ARG A CA 1
ATOM 1711 C C . ARG A 1 209 ? 1.595 -8.999 -19.034 1.00 97.50 209 ARG A C 1
ATOM 1713 O O . ARG A 1 209 ? 2.682 -9.556 -18.928 1.00 97.50 209 ARG A O 1
ATOM 1720 N N . SER A 1 210 ? 0.619 -9.187 -18.152 1.00 98.12 210 SER A N 1
ATOM 1721 C CA . SER A 1 210 ? 0.663 -10.120 -17.021 1.00 98.12 210 SER A CA 1
ATOM 1722 C C . SER A 1 210 ? -0.729 -10.663 -16.683 1.00 98.12 210 SER A C 1
ATOM 1724 O O . SER A 1 210 ? -1.741 -10.115 -17.113 1.00 98.12 210 SER A O 1
ATOM 1726 N N . THR A 1 211 ? -0.805 -11.691 -15.834 1.00 97.56 211 THR A N 1
ATOM 1727 C CA . THR A 1 211 ? -2.080 -12.201 -15.297 1.00 97.56 211 THR A CA 1
ATOM 1728 C C . THR A 1 211 ? -2.901 -11.074 -14.673 1.00 97.56 211 THR A C 1
ATOM 1730 O O . THR A 1 211 ? -4.109 -11.023 -14.867 1.00 97.56 211 THR A O 1
ATOM 1733 N N . LEU A 1 212 ? -2.257 -10.125 -13.987 1.00 97.50 212 LEU A N 1
ATOM 1734 C CA . LEU A 1 212 ? -2.968 -9.007 -13.375 1.00 97.50 212 LEU A CA 1
ATOM 1735 C C . LEU A 1 212 ? -3.521 -8.020 -14.412 1.00 97.50 212 LEU A C 1
ATOM 1737 O O . LEU A 1 212 ? -4.614 -7.497 -14.219 1.00 97.50 212 LEU A O 1
ATOM 1741 N N . SER A 1 213 ? -2.813 -7.778 -15.523 1.00 98.38 213 SER A N 1
ATOM 1742 C CA . SER A 1 213 ? -3.356 -6.926 -16.588 1.00 98.38 213 SER A CA 1
ATOM 1743 C C . SER A 1 213 ? -4.531 -7.608 -17.278 1.00 98.38 213 SER A C 1
ATOM 1745 O O . SER A 1 213 ? -5.526 -6.949 -17.551 1.00 98.38 213 SER A O 1
ATOM 1747 N N . ASP A 1 214 ? -4.454 -8.927 -17.485 1.00 98.25 214 ASP A N 1
ATOM 1748 C CA . ASP A 1 214 ? -5.558 -9.719 -18.038 1.00 98.25 214 ASP A CA 1
ATOM 1749 C C . ASP A 1 214 ? -6.805 -9.622 -17.147 1.00 98.25 214 ASP A C 1
ATOM 1751 O O . ASP A 1 214 ? -7.907 -9.430 -17.656 1.00 98.25 214 ASP A O 1
ATOM 1755 N N . MET A 1 215 ? -6.638 -9.689 -15.819 1.00 97.69 215 MET A N 1
ATOM 1756 C CA . MET A 1 215 ? -7.740 -9.493 -14.869 1.00 97.69 215 MET A CA 1
ATOM 1757 C C . MET A 1 215 ? -8.405 -8.126 -15.051 1.00 97.69 215 MET A C 1
ATOM 1759 O O . MET A 1 215 ? -9.629 -8.058 -15.111 1.00 97.69 215 MET A O 1
ATOM 1763 N N . VAL A 1 216 ? -7.623 -7.047 -15.171 1.00 97.56 216 VAL A N 1
ATOM 1764 C CA . VAL A 1 216 ? -8.176 -5.692 -15.335 1.00 97.56 216 VAL A CA 1
ATOM 1765 C C . VAL A 1 216 ? -8.866 -5.524 -16.692 1.00 97.56 216 VAL A C 1
ATOM 1767 O O . VAL A 1 216 ? -9.959 -4.973 -16.750 1.00 97.56 216 VAL A O 1
ATOM 1770 N N . ILE 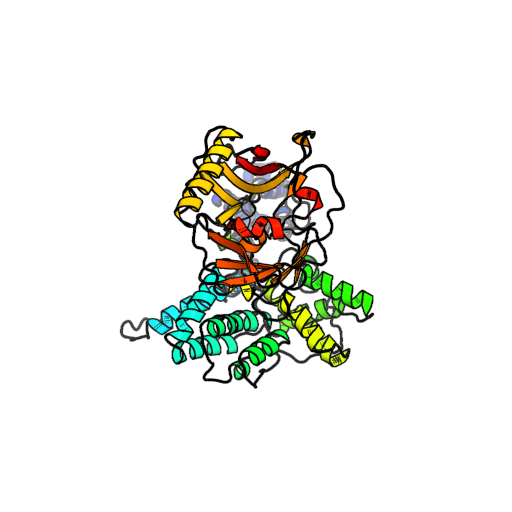A 1 217 ? -8.284 -6.035 -17.780 1.00 98.12 217 ILE A N 1
ATOM 1771 C CA . ILE A 1 217 ? -8.901 -6.000 -19.117 1.00 98.12 217 ILE A CA 1
ATOM 1772 C C . ILE A 1 217 ? -10.238 -6.752 -19.126 1.00 98.12 217 ILE A C 1
ATOM 1774 O O . ILE A 1 217 ? -11.237 -6.223 -19.617 1.00 98.12 217 ILE A O 1
ATOM 1778 N N . ASN A 1 218 ? -10.284 -7.943 -18.521 1.00 96.62 218 ASN A N 1
ATOM 1779 C CA . ASN A 1 218 ? -11.516 -8.719 -18.389 1.00 96.62 218 ASN A CA 1
ATOM 1780 C C . ASN A 1 218 ? -12.564 -7.979 -17.543 1.00 96.62 218 ASN A C 1
ATOM 1782 O O . ASN A 1 218 ? -13.738 -7.948 -17.908 1.00 96.62 218 ASN A O 1
ATOM 1786 N N . GLU A 1 219 ? -12.146 -7.347 -16.443 1.00 96.00 219 GLU A N 1
ATOM 1787 C CA . GLU A 1 219 ? -13.022 -6.560 -15.569 1.00 96.00 219 GLU A CA 1
ATOM 1788 C C . GLU A 1 219 ? -13.624 -5.349 -16.298 1.00 96.00 219 GLU A C 1
ATOM 1790 O O . GLU A 1 219 ? -14.765 -4.969 -16.035 1.00 96.00 219 GLU A O 1
ATOM 1795 N N . LEU A 1 220 ? -12.897 -4.767 -17.253 1.00 96.12 220 LEU A N 1
ATOM 1796 C CA . LEU A 1 220 ? -13.372 -3.686 -18.122 1.00 96.12 220 LEU A CA 1
ATOM 1797 C C . LEU A 1 220 ? -14.249 -4.177 -19.290 1.00 96.12 220 LEU A C 1
ATOM 1799 O O . LEU A 1 220 ? -14.787 -3.355 -20.027 1.00 96.12 220 LEU A O 1
ATOM 1803 N N . GLY A 1 221 ? -14.422 -5.493 -19.462 1.00 95.75 221 GLY A N 1
ATOM 1804 C CA . GLY A 1 221 ? -15.213 -6.082 -20.548 1.00 95.75 221 GLY A CA 1
ATOM 1805 C C . GLY A 1 221 ? -14.530 -6.050 -21.921 1.00 95.75 221 GLY A C 1
ATOM 1806 O O . GLY A 1 221 ? -15.214 -6.145 -22.940 1.00 95.75 221 GLY A O 1
ATOM 1807 N N . LEU A 1 222 ? -13.203 -5.907 -21.952 1.00 96.69 222 LEU A N 1
ATOM 1808 C CA . LEU A 1 222 ? -12.388 -5.829 -23.168 1.00 96.69 222 LEU A CA 1
ATOM 1809 C C . LEU A 1 222 ? -11.842 -7.205 -23.581 1.00 96.69 222 LEU A C 1
ATOM 1811 O O . LEU A 1 222 ? -11.903 -8.166 -22.813 1.00 96.69 222 LEU A O 1
ATOM 1815 N N . THR A 1 223 ? -11.323 -7.322 -24.810 1.00 94.69 223 THR A N 1
ATOM 1816 C CA . THR A 1 223 ? -10.938 -8.632 -25.382 1.00 94.69 223 THR A CA 1
ATOM 1817 C C . THR A 1 223 ? -9.467 -8.759 -25.763 1.00 94.69 223 THR A C 1
ATOM 1819 O O . THR A 1 223 ? -8.962 -9.876 -25.924 1.00 94.69 223 THR A O 1
ATOM 1822 N N . LYS A 1 224 ? -8.761 -7.640 -25.940 1.00 96.81 224 LYS A N 1
ATOM 1823 C CA . LYS A 1 224 ? -7.330 -7.627 -26.259 1.00 96.81 224 LYS A CA 1
ATOM 1824 C C . LYS A 1 224 ? -6.509 -7.520 -24.981 1.00 96.81 224 LYS A C 1
ATOM 1826 O O . LYS A 1 224 ? -6.727 -6.610 -24.202 1.00 96.81 224 LYS A O 1
ATOM 1831 N N . ASN A 1 225 ? -5.520 -8.400 -24.811 1.00 95.69 225 ASN A N 1
ATOM 1832 C CA . ASN A 1 225 ? -4.681 -8.442 -23.601 1.00 95.69 225 ASN A CA 1
ATOM 1833 C C . ASN A 1 225 ? -3.260 -7.876 -23.796 1.00 95.69 225 ASN A C 1
ATOM 1835 O O . ASN A 1 225 ? -2.496 -7.785 -22.838 1.00 95.69 225 ASN A O 1
ATOM 1839 N N . GLY A 1 226 ? -2.883 -7.543 -25.031 1.00 96.19 226 GLY A N 1
ATOM 1840 C CA . GLY A 1 226 ? -1.556 -7.022 -25.366 1.00 96.19 226 GLY A CA 1
ATOM 1841 C C . GLY A 1 226 ? -0.448 -8.070 -25.446 1.00 96.19 226 GLY A C 1
ATOM 1842 O O . GLY A 1 226 ? -0.699 -9.275 -25.574 1.00 96.19 226 GLY A O 1
ATOM 1843 N N . ASN A 1 227 ? 0.791 -7.583 -25.396 1.00 96.62 227 ASN A N 1
ATOM 1844 C CA . ASN A 1 227 ? 2.020 -8.344 -25.607 1.00 96.62 227 ASN A CA 1
ATOM 1845 C C . ASN A 1 227 ? 2.851 -8.439 -24.321 1.00 96.62 227 ASN A C 1
ATOM 1847 O O . ASN A 1 227 ? 2.820 -7.547 -23.477 1.00 96.62 227 ASN A O 1
ATOM 1851 N N . TYR A 1 228 ? 3.619 -9.518 -24.181 1.00 96.38 228 TYR A N 1
ATOM 1852 C CA . TYR A 1 228 ? 4.625 -9.648 -23.124 1.00 96.38 228 TYR A CA 1
ATOM 1853 C C . TYR A 1 228 ? 5.900 -8.880 -23.500 1.00 96.38 228 TYR A C 1
ATOM 1855 O O . TYR A 1 228 ? 6.282 -8.891 -24.671 1.00 96.38 228 TYR A O 1
ATOM 1863 N N . SER A 1 229 ? 6.598 -8.291 -22.519 1.00 93.19 229 SER A N 1
ATOM 1864 C CA . SER A 1 229 ? 7.832 -7.521 -22.775 1.00 93.19 229 SER A CA 1
ATOM 1865 C C . SER A 1 229 ? 8.939 -8.376 -23.389 1.00 93.19 229 SER A C 1
ATOM 1867 O O . SER A 1 229 ? 9.718 -7.910 -24.217 1.00 93.19 229 SER A O 1
ATOM 1869 N N . THR A 1 230 ? 9.021 -9.636 -22.958 1.00 92.94 230 THR A N 1
ATOM 1870 C CA . THR A 1 230 ? 9.992 -10.637 -23.410 1.00 92.94 230 THR A CA 1
ATOM 1871 C C . THR A 1 230 ? 9.389 -12.035 -23.325 1.00 92.94 230 THR A C 1
ATOM 1873 O O . THR A 1 230 ? 8.450 -12.273 -22.560 1.00 92.94 230 THR A O 1
ATOM 1876 N N . GLU A 1 231 ? 9.946 -12.968 -24.097 1.00 91.00 231 GLU A N 1
ATOM 1877 C CA . GLU A 1 231 ? 9.539 -14.374 -24.082 1.00 91.00 231 GLU A CA 1
ATOM 1878 C C . GLU A 1 231 ? 9.849 -15.057 -22.737 1.00 91.00 231 GLU A C 1
ATOM 1880 O O . GLU A 1 231 ? 10.782 -14.690 -22.016 1.00 91.00 231 GLU A O 1
ATOM 1885 N N . PHE A 1 232 ? 9.062 -16.082 -22.405 1.00 92.56 232 PHE A N 1
ATOM 1886 C CA . PHE A 1 232 ? 9.272 -16.901 -21.214 1.00 92.56 232 PHE A CA 1
ATOM 1887 C C . PHE A 1 232 ? 10.121 -18.126 -21.543 1.00 92.56 232 PHE A C 1
ATOM 1889 O O . PHE A 1 232 ? 9.815 -18.865 -22.475 1.00 92.56 232 PHE A O 1
ATOM 1896 N N . ASP A 1 233 ? 11.129 -18.390 -20.716 1.00 83.81 233 ASP A N 1
ATOM 1897 C CA . ASP A 1 233 ? 12.018 -19.550 -20.828 1.00 83.81 233 ASP A CA 1
ATOM 1898 C C . ASP A 1 233 ? 11.912 -20.396 -19.553 1.00 83.81 233 ASP A C 1
ATOM 1900 O O . ASP A 1 233 ? 11.785 -19.860 -18.451 1.00 83.81 233 ASP A O 1
ATOM 1904 N N . PHE A 1 234 ? 11.985 -21.716 -19.706 1.00 84.50 234 PHE A N 1
ATOM 1905 C CA . PHE A 1 234 ? 12.077 -22.656 -18.594 1.00 84.50 234 PHE A CA 1
ATOM 1906 C C . PHE A 1 234 ? 13.479 -22.666 -17.957 1.00 84.50 234 PHE A C 1
ATOM 1908 O O . PHE A 1 234 ? 13.642 -23.183 -16.851 1.00 84.50 234 PHE A O 1
ATOM 1915 N N . THR A 1 235 ? 14.491 -22.103 -18.620 1.00 86.38 235 THR A N 1
ATOM 1916 C CA . THR A 1 235 ? 15.873 -22.041 -18.134 1.00 86.38 235 THR A CA 1
ATOM 1917 C C . THR A 1 235 ? 16.050 -20.956 -17.071 1.00 86.38 235 THR A C 1
ATOM 1919 O O . THR A 1 235 ? 15.708 -19.791 -17.274 1.00 86.38 235 THR A O 1
ATOM 1922 N N . ILE A 1 236 ? 16.646 -21.336 -15.939 1.00 87.88 236 ILE A N 1
ATOM 1923 C CA . ILE A 1 236 ? 16.956 -20.427 -14.832 1.00 87.88 236 ILE A CA 1
ATOM 1924 C C . ILE A 1 236 ? 18.337 -19.800 -15.070 1.00 87.88 236 ILE A C 1
ATOM 1926 O O . ILE A 1 236 ? 19.347 -20.503 -15.142 1.00 87.88 236 ILE A O 1
ATOM 1930 N N . LEU A 1 237 ? 18.388 -18.467 -15.160 1.00 80.06 237 LEU A N 1
ATOM 1931 C CA . LEU A 1 237 ? 19.616 -17.696 -15.366 1.00 80.06 237 LEU A CA 1
ATOM 1932 C C . LEU A 1 237 ? 20.042 -16.987 -14.073 1.00 80.06 237 LEU A C 1
ATOM 1934 O O . LEU A 1 237 ? 19.602 -15.880 -13.756 1.00 80.06 237 LEU A O 1
ATOM 1938 N N . LEU A 1 238 ? 20.952 -17.617 -13.328 1.00 78.31 238 LEU A N 1
ATOM 1939 C CA . LEU A 1 238 ? 21.555 -17.043 -12.122 1.00 78.31 238 LEU A CA 1
ATOM 1940 C C . LEU A 1 238 ? 22.956 -16.504 -12.453 1.00 78.31 238 LEU A C 1
ATOM 1942 O O . LEU A 1 238 ? 23.927 -17.257 -12.503 1.00 78.31 238 LEU A O 1
ATOM 1946 N N . SER A 1 239 ? 23.073 -15.199 -12.718 1.00 62.28 239 SER A N 1
ATOM 1947 C CA . SER A 1 239 ? 24.369 -14.541 -12.933 1.00 62.28 239 SER A CA 1
ATOM 1948 C C . SER A 1 239 ? 25.026 -14.126 -11.606 1.00 62.28 239 SER A C 1
ATOM 1950 O O . SER A 1 239 ? 24.355 -13.904 -10.597 1.00 62.28 239 SER A O 1
ATOM 1952 N N . GLY A 1 240 ? 26.360 -14.010 -11.600 1.00 59.41 240 GLY A N 1
ATOM 1953 C CA . GLY A 1 240 ? 27.163 -13.893 -10.373 1.00 59.41 240 GLY A CA 1
ATOM 1954 C C . GLY A 1 240 ? 26.958 -12.631 -9.521 1.00 59.41 240 GLY A C 1
ATOM 1955 O O . GLY A 1 240 ? 27.277 -12.678 -8.340 1.00 59.41 240 GLY A O 1
ATOM 1956 N N . ASN A 1 241 ? 26.426 -11.531 -10.073 1.00 68.75 241 ASN A N 1
ATOM 1957 C CA . ASN A 1 241 ? 26.126 -10.310 -9.300 1.00 68.75 241 ASN A CA 1
ATOM 1958 C C . ASN A 1 241 ? 24.630 -10.142 -8.975 1.00 68.75 241 ASN A C 1
ATOM 1960 O O . ASN A 1 241 ? 24.279 -9.225 -8.246 1.00 68.75 241 ASN A O 1
ATOM 1964 N N . ASN A 1 242 ? 23.751 -10.975 -9.555 1.00 77.44 242 ASN A N 1
ATOM 1965 C CA . ASN A 1 242 ? 22.295 -11.026 -9.336 1.00 77.44 242 ASN A CA 1
ATOM 1966 C C . ASN A 1 242 ? 21.535 -9.680 -9.237 1.00 77.44 242 ASN A C 1
ATOM 1968 O O . ASN A 1 242 ? 20.449 -9.625 -8.664 1.00 77.44 242 ASN A O 1
ATOM 1972 N N . ASN A 1 243 ? 22.112 -8.601 -9.775 1.00 84.38 243 ASN A N 1
ATOM 1973 C CA . ASN A 1 243 ? 21.624 -7.226 -9.691 1.00 84.38 243 ASN A CA 1
ATOM 1974 C C . ASN A 1 243 ? 21.117 -6.841 -8.289 1.00 84.38 243 ASN A C 1
ATOM 1976 O O . ASN A 1 243 ? 20.043 -6.258 -8.159 1.00 84.38 243 ASN A O 1
ATOM 1980 N N . ASN A 1 244 ? 21.880 -7.192 -7.245 1.00 87.62 244 ASN A N 1
ATOM 1981 C CA . ASN A 1 244 ? 21.556 -6.930 -5.836 1.00 87.62 244 ASN A CA 1
ATOM 1982 C C . ASN A 1 244 ? 20.218 -7.519 -5.358 1.00 87.62 244 ASN A C 1
ATOM 1984 O O . ASN A 1 244 ? 19.676 -7.039 -4.362 1.00 87.62 244 ASN A O 1
ATOM 1988 N N . PHE A 1 245 ? 19.691 -8.554 -6.024 1.00 90.50 245 PHE A N 1
ATOM 1989 C CA . PHE A 1 245 ? 18.381 -9.130 -5.713 1.00 90.50 245 PHE A CA 1
ATOM 1990 C C . PHE A 1 245 ? 18.217 -9.417 -4.219 1.00 90.50 245 PHE A C 1
ATOM 1992 O O . PHE A 1 245 ? 17.240 -8.980 -3.624 1.00 90.50 245 PHE A O 1
ATOM 1999 N N . ASP A 1 246 ? 19.193 -10.093 -3.606 1.00 89.94 246 ASP A N 1
ATOM 2000 C CA . ASP A 1 246 ? 19.105 -10.507 -2.201 1.00 89.94 246 ASP A CA 1
ATOM 2001 C C . ASP A 1 246 ? 19.119 -9.304 -1.239 1.00 89.94 246 ASP A C 1
ATOM 2003 O O . ASP A 1 246 ? 18.492 -9.354 -0.186 1.00 89.94 246 ASP A O 1
ATOM 2007 N N . LYS A 1 247 ? 19.802 -8.212 -1.611 1.00 89.38 247 LYS A N 1
ATOM 2008 C CA . LYS A 1 247 ? 19.911 -6.995 -0.793 1.00 89.38 247 LYS A CA 1
ATOM 2009 C C . LYS A 1 247 ? 18.598 -6.212 -0.765 1.00 89.38 247 LYS A C 1
ATOM 2011 O O . LYS A 1 247 ? 18.227 -5.691 0.274 1.00 89.38 247 LYS A O 1
ATOM 2016 N N . VAL A 1 248 ? 17.909 -6.117 -1.902 1.00 90.44 248 VAL A N 1
ATOM 2017 C CA . VAL A 1 248 ? 16.729 -5.245 -2.037 1.00 90.44 248 VAL A CA 1
ATOM 2018 C C . VAL A 1 248 ? 15.448 -5.845 -1.445 1.00 90.44 248 VAL A C 1
ATOM 2020 O O . VAL A 1 248 ? 14.461 -5.124 -1.271 1.00 90.44 248 VAL A O 1
ATOM 2023 N N . GLN A 1 249 ? 15.436 -7.147 -1.135 1.00 91.56 249 GLN A N 1
ATOM 2024 C CA . GLN A 1 249 ? 14.300 -7.818 -0.495 1.00 91.56 249 GLN A CA 1
ATOM 2025 C C . GLN A 1 249 ? 14.097 -7.304 0.936 1.00 91.56 249 GLN A C 1
ATOM 2027 O O . GLN A 1 249 ? 14.996 -7.368 1.766 1.00 91.56 249 GLN A O 1
ATOM 2032 N N . GLY A 1 250 ? 12.893 -6.827 1.241 1.00 88.19 250 GLY A N 1
ATOM 2033 C CA . GLY A 1 250 ? 12.537 -6.247 2.538 1.00 88.19 250 GLY A CA 1
ATOM 2034 C C . GLY A 1 250 ? 12.967 -4.795 2.739 1.00 88.19 250 GLY A C 1
ATOM 2035 O O . GLY A 1 250 ? 12.501 -4.178 3.690 1.00 88.19 250 GLY A O 1
ATOM 2036 N N . GLU A 1 251 ? 13.785 -4.241 1.841 1.00 85.31 251 GLU A N 1
ATOM 2037 C CA . GLU A 1 251 ? 14.155 -2.820 1.836 1.00 85.31 251 GLU A CA 1
ATOM 2038 C C . GLU A 1 251 ? 13.349 -2.056 0.774 1.00 85.31 251 GLU A C 1
ATOM 2040 O O . GLU A 1 251 ? 12.557 -1.179 1.103 1.00 85.31 251 GLU A O 1
ATOM 2045 N N . HIS A 1 252 ? 13.487 -2.443 -0.499 1.00 87.00 252 HIS A N 1
ATOM 2046 C CA . HIS A 1 252 ? 12.801 -1.805 -1.633 1.00 87.00 252 HIS A CA 1
ATOM 2047 C C . HIS A 1 252 ? 11.674 -2.670 -2.211 1.00 87.00 252 HIS A C 1
ATOM 2049 O O . HIS A 1 252 ? 10.716 -2.162 -2.798 1.00 87.00 252 HIS A O 1
ATOM 2055 N N . VAL A 1 253 ? 11.801 -3.993 -2.084 1.00 92.50 253 VAL A N 1
ATOM 2056 C CA . VAL A 1 253 ? 10.825 -4.968 -2.575 1.00 92.50 253 VAL A CA 1
ATOM 2057 C C . VAL A 1 253 ? 10.180 -5.659 -1.374 1.00 92.50 253 VAL A C 1
ATOM 2059 O O . VAL A 1 253 ? 10.886 -6.345 -0.633 1.00 92.50 253 VAL A O 1
ATOM 2062 N N . PRO A 1 254 ? 8.860 -5.521 -1.160 1.00 91.31 254 PRO A N 1
ATOM 2063 C CA . PRO A 1 254 ? 8.167 -6.190 -0.064 1.00 91.31 254 PRO A CA 1
ATOM 2064 C C . PRO A 1 254 ? 8.410 -7.706 -0.021 1.00 91.31 254 PRO A C 1
ATOM 2066 O O . PRO A 1 254 ? 8.313 -8.397 -1.035 1.00 91.31 254 PRO A O 1
ATOM 2069 N N . LEU A 1 255 ? 8.650 -8.245 1.180 1.00 93.31 255 LEU A N 1
ATOM 2070 C CA . LEU A 1 255 ? 8.925 -9.677 1.390 1.00 93.31 255 LEU A CA 1
ATOM 2071 C C . LEU A 1 255 ? 7.739 -10.597 1.081 1.00 93.31 255 LEU A C 1
ATOM 2073 O O . LEU A 1 255 ? 7.917 -11.813 1.029 1.00 93.31 255 LEU A O 1
ATOM 2077 N N . VAL A 1 256 ? 6.538 -10.049 0.883 1.00 92.06 256 VAL A N 1
ATOM 2078 C CA . VAL A 1 256 ? 5.332 -10.836 0.602 1.00 92.06 256 VAL A CA 1
ATOM 2079 C C . VAL A 1 256 ? 5.497 -11.699 -0.652 1.00 92.06 256 VAL A C 1
ATOM 2081 O O . VAL A 1 256 ? 5.119 -12.866 -0.638 1.00 92.06 256 VAL A O 1
ATOM 2084 N N . TYR A 1 257 ? 6.157 -11.184 -1.696 1.00 95.00 257 TYR A N 1
ATOM 2085 C CA . TYR A 1 257 ? 6.365 -11.913 -2.950 1.00 95.00 257 TYR A CA 1
ATOM 2086 C C . TYR A 1 257 ? 7.284 -13.120 -2.754 1.00 95.00 257 TYR A C 1
ATOM 2088 O O . TYR A 1 257 ? 6.932 -14.245 -3.106 1.00 95.00 257 TYR A O 1
ATOM 2096 N N . SER A 1 258 ? 8.450 -12.911 -2.138 1.00 95.25 258 SER A N 1
ATOM 2097 C CA . SER A 1 258 ? 9.419 -13.984 -1.904 1.00 95.25 258 SER A CA 1
ATOM 2098 C C . SER A 1 258 ? 8.922 -14.999 -0.875 1.00 95.25 258 SER A C 1
ATOM 2100 O O . SER A 1 258 ? 9.146 -16.197 -1.047 1.00 95.25 258 SER A O 1
ATOM 2102 N N . SER A 1 259 ? 8.203 -14.548 0.156 1.00 94.94 259 SER A N 1
ATOM 2103 C CA . SER A 1 259 ? 7.579 -15.427 1.151 1.00 94.94 259 SER A CA 1
ATOM 2104 C C . SER A 1 259 ? 6.521 -16.312 0.501 1.00 94.94 259 SER A C 1
ATOM 2106 O O . SER A 1 259 ? 6.553 -17.529 0.677 1.00 94.94 259 SER A O 1
ATOM 2108 N N . ARG A 1 260 ? 5.654 -15.731 -0.338 1.00 94.88 260 ARG A N 1
ATOM 2109 C CA . ARG A 1 260 ? 4.592 -16.478 -1.012 1.00 94.88 260 ARG A CA 1
ATOM 2110 C C . ARG A 1 260 ? 5.128 -17.489 -2.021 1.00 94.88 260 ARG A C 1
ATOM 2112 O O . ARG A 1 260 ? 4.675 -18.630 -2.036 1.00 94.88 260 ARG A O 1
ATOM 2119 N N . LEU A 1 261 ? 6.117 -17.111 -2.833 1.00 97.25 261 LEU A N 1
ATOM 2120 C CA . LEU A 1 261 ? 6.752 -18.048 -3.766 1.00 97.25 261 LEU A CA 1
ATOM 2121 C C . LEU A 1 261 ? 7.471 -19.190 -3.035 1.00 97.25 261 LEU A C 1
ATOM 2123 O O . LEU A 1 261 ? 7.428 -20.321 -3.504 1.00 97.25 261 LEU A O 1
ATOM 2127 N N . ARG A 1 262 ? 8.077 -18.925 -1.869 1.00 97.44 262 ARG A N 1
ATOM 2128 C CA . ARG A 1 262 ? 8.725 -19.955 -1.042 1.00 97.44 262 ARG A CA 1
ATOM 2129 C C . ARG A 1 262 ? 7.726 -20.954 -0.459 1.00 97.44 262 ARG A C 1
ATOM 2131 O O . ARG A 1 262 ? 8.020 -22.145 -0.421 1.00 97.44 262 ARG A O 1
ATOM 2138 N N . GLU A 1 263 ? 6.570 -20.486 0.007 1.00 95.81 263 GLU A N 1
ATOM 2139 C CA . GLU A 1 263 ? 5.480 -21.366 0.454 1.00 95.81 263 GLU A CA 1
ATOM 2140 C C . GLU A 1 263 ? 5.016 -22.279 -0.684 1.00 95.81 263 GLU A C 1
ATOM 2142 O O . GLU A 1 263 ? 4.989 -23.497 -0.531 1.00 95.81 263 GLU A O 1
ATOM 2147 N N . LEU A 1 264 ? 4.751 -21.700 -1.857 1.00 95.75 264 LEU A N 1
ATOM 2148 C CA . LEU A 1 264 ? 4.330 -22.446 -3.043 1.00 95.75 264 LEU A CA 1
ATOM 2149 C C . LEU A 1 264 ? 5.376 -23.462 -3.503 1.00 95.75 264 LEU A C 1
ATOM 2151 O O . LEU A 1 264 ? 5.035 -24.590 -3.852 1.00 95.75 264 LEU A O 1
ATOM 2155 N N . GLU A 1 265 ? 6.651 -23.085 -3.501 1.00 97.44 265 GLU A N 1
ATOM 2156 C CA . GLU A 1 265 ? 7.759 -23.981 -3.827 1.00 97.44 265 GLU A CA 1
ATOM 2157 C C . GLU A 1 265 ? 7.850 -25.147 -2.837 1.00 97.44 265 GLU A C 1
ATOM 2159 O O . GLU A 1 265 ? 8.037 -26.288 -3.253 1.00 97.44 265 GLU A O 1
ATOM 2164 N N . LYS A 1 266 ? 7.640 -24.901 -1.539 1.00 97.25 266 LYS A N 1
ATOM 2165 C CA . LYS A 1 266 ? 7.601 -25.964 -0.526 1.00 97.25 266 LYS A CA 1
ATOM 2166 C C . LYS A 1 266 ? 6.451 -26.947 -0.769 1.00 97.25 266 LYS A C 1
ATOM 2168 O O . LYS A 1 266 ? 6.643 -28.149 -0.591 1.00 97.25 266 LYS A O 1
ATOM 2173 N N . ASP A 1 267 ? 5.288 -26.443 -1.167 1.00 94.38 267 ASP A N 1
ATOM 2174 C CA . ASP A 1 267 ? 4.083 -27.255 -1.354 1.00 94.38 267 ASP A CA 1
ATOM 2175 C C . ASP A 1 267 ? 4.083 -28.028 -2.685 1.00 94.38 267 ASP A C 1
ATOM 2177 O O . ASP A 1 267 ? 3.552 -29.135 -2.763 1.00 94.38 267 ASP A O 1
ATOM 2181 N N . THR A 1 268 ? 4.689 -27.465 -3.735 1.00 94.19 268 THR A N 1
ATOM 2182 C CA . THR A 1 268 ? 4.658 -28.022 -5.103 1.00 94.19 268 THR A CA 1
ATOM 2183 C C . THR A 1 268 ? 5.967 -28.677 -5.544 1.00 94.19 268 THR A C 1
ATOM 2185 O O . THR A 1 268 ? 5.959 -29.534 -6.427 1.00 94.19 268 THR A O 1
ATOM 2188 N N . GLY A 1 269 ? 7.097 -28.283 -4.953 1.00 94.19 269 GLY A N 1
ATOM 2189 C CA . GLY A 1 269 ? 8.445 -28.665 -5.376 1.00 94.19 269 GLY A CA 1
ATOM 2190 C C . GLY A 1 269 ? 8.974 -27.911 -6.604 1.00 94.19 269 GLY A C 1
ATOM 2191 O O . GLY A 1 269 ? 10.051 -28.250 -7.093 1.00 94.19 269 GLY A O 1
ATOM 2192 N N . PHE A 1 270 ? 8.245 -26.921 -7.133 1.00 94.81 270 PHE A N 1
ATOM 2193 C CA . PHE A 1 270 ? 8.693 -26.131 -8.286 1.00 94.81 270 PHE A CA 1
ATOM 2194 C C . PHE A 1 270 ? 9.666 -25.025 -7.855 1.00 94.81 270 PHE A C 1
ATOM 2196 O O . PHE A 1 270 ? 9.380 -24.354 -6.867 1.00 94.81 270 PHE A O 1
ATOM 2203 N N . PRO A 1 271 ? 10.763 -24.765 -8.596 1.00 95.56 271 PRO A N 1
ATOM 2204 C CA . PRO A 1 271 ? 11.822 -23.831 -8.189 1.00 95.56 271 PRO A CA 1
ATOM 2205 C C . PRO A 1 271 ? 11.427 -22.357 -8.421 1.00 95.56 271 PRO A C 1
ATOM 2207 O O . PRO A 1 271 ? 12.070 -21.617 -9.168 1.00 95.56 271 PRO A O 1
ATOM 2210 N N . LEU A 1 272 ? 10.311 -21.923 -7.835 1.00 96.69 272 LEU A N 1
ATOM 2211 C CA . LEU A 1 272 ? 9.708 -20.610 -8.075 1.00 96.69 272 LEU A CA 1
ATOM 2212 C C . LEU A 1 272 ? 10.573 -19.463 -7.545 1.00 96.69 272 LEU A C 1
ATOM 2214 O O . LEU A 1 272 ? 10.600 -18.390 -8.149 1.00 96.69 272 LEU A O 1
ATOM 2218 N N . THR A 1 273 ? 11.297 -19.667 -6.443 1.00 95.88 273 THR A N 1
ATOM 2219 C CA . THR A 1 273 ? 12.201 -18.645 -5.897 1.00 95.88 273 THR A CA 1
ATOM 2220 C C . THR A 1 273 ? 13.428 -18.422 -6.786 1.00 95.88 273 THR A C 1
ATOM 2222 O O . THR A 1 273 ? 13.847 -17.276 -6.975 1.00 95.88 273 THR A O 1
ATOM 2225 N N . ASP A 1 274 ? 13.941 -19.476 -7.422 1.00 95.06 274 ASP A N 1
ATOM 2226 C CA . ASP A 1 274 ? 15.013 -19.367 -8.413 1.00 95.06 274 ASP A CA 1
ATOM 2227 C C . ASP A 1 274 ? 14.529 -18.683 -9.700 1.00 95.06 274 ASP A C 1
ATOM 2229 O O . ASP A 1 274 ? 15.223 -17.811 -10.237 1.00 95.06 274 ASP A O 1
ATOM 2233 N N . TYR A 1 275 ? 13.312 -18.996 -10.169 1.00 96.56 275 TYR A N 1
ATOM 2234 C CA . TYR A 1 275 ? 12.695 -18.242 -11.265 1.00 96.56 275 TYR A CA 1
ATOM 2235 C C . TYR A 1 275 ? 12.511 -16.773 -10.909 1.00 96.56 275 TYR A C 1
ATOM 2237 O O . TYR A 1 275 ? 12.745 -15.923 -11.760 1.00 96.56 275 TYR A O 1
ATOM 2245 N N . TYR A 1 276 ? 12.163 -16.447 -9.665 1.00 96.62 276 TYR A N 1
ATOM 2246 C CA . TYR A 1 276 ? 11.999 -15.055 -9.259 1.00 96.62 276 TYR A CA 1
ATOM 2247 C C . TYR A 1 276 ? 13.292 -14.256 -9.404 1.00 96.62 276 TYR A C 1
ATOM 2249 O O . TYR A 1 276 ? 13.297 -13.161 -9.969 1.00 96.62 276 TYR A O 1
ATOM 2257 N N . LYS A 1 277 ? 14.410 -14.847 -8.980 1.00 94.75 277 LYS A N 1
ATOM 2258 C CA . LYS A 1 277 ? 15.742 -14.262 -9.141 1.00 94.75 277 LYS A CA 1
ATOM 2259 C C . LYS A 1 277 ? 16.173 -14.178 -10.609 1.00 94.75 277 LYS A C 1
ATOM 2261 O O . LYS A 1 277 ? 16.805 -13.203 -11.013 1.00 94.75 277 LYS A O 1
ATOM 2266 N N . SER A 1 278 ? 15.823 -15.178 -11.416 1.00 94.25 278 SER A N 1
ATOM 2267 C CA . SER A 1 278 ? 16.077 -15.186 -12.861 1.00 94.25 278 SER A CA 1
ATOM 2268 C C . SER A 1 278 ? 15.284 -14.089 -13.584 1.00 94.25 278 SER A C 1
ATOM 2270 O O . SER A 1 278 ? 15.865 -13.285 -14.311 1.00 94.25 278 SER A O 1
ATOM 2272 N N . GLU A 1 279 ? 13.974 -13.995 -13.348 1.00 95.12 279 GLU A N 1
ATOM 2273 C CA . GLU A 1 279 ? 13.115 -12.981 -13.968 1.00 95.12 279 GLU A CA 1
ATOM 2274 C C . GLU A 1 279 ? 13.458 -11.568 -13.484 1.00 95.12 279 GLU A C 1
ATOM 2276 O O . GLU A 1 279 ? 13.429 -10.638 -14.286 1.00 95.12 279 GLU A O 1
ATOM 2281 N N . TRP A 1 280 ? 13.891 -11.403 -12.227 1.00 94.25 280 TRP A N 1
ATOM 2282 C CA . TRP A 1 280 ? 14.480 -10.150 -11.743 1.00 94.25 280 TRP A CA 1
ATOM 2283 C C . TRP A 1 280 ? 15.629 -9.686 -12.640 1.00 94.25 280 TRP A C 1
ATOM 2285 O O . TRP A 1 280 ? 15.623 -8.541 -13.092 1.00 94.25 280 TRP A O 1
ATOM 2295 N N . ASN A 1 281 ? 16.582 -10.573 -12.947 1.00 91.44 281 ASN A N 1
ATOM 2296 C CA . ASN A 1 281 ? 17.712 -10.237 -13.812 1.00 91.44 281 ASN A CA 1
ATOM 2297 C C . ASN A 1 281 ? 17.261 -9.871 -15.229 1.00 91.44 281 ASN A C 1
ATOM 2299 O O . ASN A 1 281 ? 17.756 -8.887 -15.775 1.00 91.44 281 ASN A O 1
ATOM 2303 N N . LYS A 1 282 ? 16.290 -10.602 -15.789 1.00 91.38 282 LYS A N 1
ATOM 2304 C CA . LYS A 1 282 ? 15.756 -10.317 -17.127 1.00 91.38 282 LYS A CA 1
ATOM 2305 C C . LYS A 1 282 ? 15.105 -8.942 -17.223 1.00 91.38 282 LYS A C 1
ATOM 2307 O O . LYS A 1 282 ? 15.183 -8.324 -18.280 1.00 91.38 282 LYS A O 1
ATOM 2312 N N . THR A 1 283 ? 14.529 -8.412 -16.137 1.00 92.69 283 THR A N 1
ATOM 2313 C CA . THR A 1 283 ? 13.963 -7.050 -16.169 1.00 92.69 283 THR A CA 1
ATOM 2314 C C . THR A 1 283 ? 14.982 -5.995 -16.611 1.00 92.69 283 THR A C 1
ATOM 2316 O O . THR A 1 283 ? 14.606 -4.997 -17.224 1.00 92.69 283 THR A O 1
ATOM 2319 N N . PHE A 1 284 ? 16.274 -6.195 -16.323 1.00 89.69 284 PHE A N 1
ATOM 2320 C CA . PHE A 1 284 ? 17.344 -5.259 -16.688 1.00 89.69 284 PHE A CA 1
ATOM 2321 C C . PHE A 1 284 ? 17.721 -5.315 -18.175 1.00 89.69 284 PHE A C 1
ATOM 2323 O O . PHE A 1 284 ? 18.403 -4.418 -18.665 1.00 89.69 284 PHE A O 1
ATOM 2330 N N . GLU A 1 285 ? 17.293 -6.353 -18.899 1.00 87.06 285 GLU A N 1
ATOM 2331 C CA . GLU A 1 285 ? 17.589 -6.518 -20.325 1.00 87.06 285 GLU A CA 1
ATOM 2332 C C . GLU A 1 285 ? 16.708 -5.616 -21.196 1.00 87.06 285 GLU A C 1
ATOM 2334 O O . GLU A 1 285 ? 17.186 -5.056 -22.181 1.00 87.06 285 GLU A O 1
ATOM 2339 N N . TYR A 1 286 ? 15.434 -5.445 -20.827 1.00 86.69 286 TYR A N 1
ATOM 2340 C CA . TYR A 1 286 ? 14.469 -4.653 -21.600 1.00 86.69 286 TYR A CA 1
ATOM 2341 C C . TYR A 1 286 ? 14.189 -3.267 -21.005 1.00 86.69 286 TYR A C 1
ATOM 2343 O O . TYR A 1 286 ? 13.844 -2.334 -21.738 1.00 86.69 286 TYR A O 1
ATOM 2351 N N . ASP A 1 287 ? 14.405 -3.088 -19.702 1.00 83.62 287 ASP A N 1
ATOM 2352 C CA . ASP A 1 287 ? 14.452 -1.779 -19.062 1.00 83.62 287 ASP A CA 1
ATOM 2353 C C . ASP A 1 287 ? 15.834 -1.567 -18.445 1.00 83.62 287 ASP A C 1
ATOM 2355 O O . ASP A 1 287 ? 16.188 -2.215 -17.466 1.00 83.62 287 ASP A O 1
ATOM 2359 N N . SER A 1 288 ? 16.625 -0.651 -19.001 1.00 78.19 288 SER A N 1
ATOM 2360 C CA . SER A 1 288 ? 17.970 -0.344 -18.509 1.00 78.19 288 SER A CA 1
ATOM 2361 C C . SER A 1 288 ? 17.990 0.729 -17.415 1.00 78.19 288 SER A C 1
ATOM 2363 O O . SER A 1 288 ? 19.071 1.101 -16.965 1.00 78.19 288 SER A O 1
ATOM 2365 N N . ASN A 1 289 ? 16.838 1.285 -17.016 1.00 73.56 289 ASN A N 1
ATOM 2366 C CA . ASN A 1 289 ? 16.789 2.349 -16.017 1.00 73.56 289 ASN A CA 1
ATOM 2367 C C . ASN A 1 289 ? 17.111 1.815 -14.615 1.00 73.56 289 ASN A C 1
ATOM 2369 O O . ASN A 1 289 ? 16.436 0.919 -14.104 1.00 73.56 289 ASN A O 1
ATOM 2373 N N . THR A 1 290 ? 18.128 2.386 -13.979 1.00 71.88 290 THR A N 1
ATOM 2374 C CA . THR A 1 290 ? 18.569 2.004 -12.631 1.00 71.88 290 THR A CA 1
ATOM 2375 C C . THR A 1 290 ? 18.425 3.132 -11.615 1.00 71.88 290 THR A C 1
ATOM 2377 O O . THR A 1 290 ? 18.847 2.955 -10.474 1.00 71.88 290 THR A O 1
ATOM 2380 N N . ASN A 1 291 ? 17.864 4.287 -11.996 1.00 70.81 291 ASN A N 1
ATOM 2381 C CA . ASN A 1 291 ? 17.709 5.396 -11.062 1.00 70.81 291 ASN A CA 1
ATOM 2382 C C . ASN A 1 291 ? 16.583 5.113 -10.061 1.00 70.81 291 ASN A C 1
ATOM 2384 O O . ASN A 1 291 ? 15.398 5.168 -10.390 1.00 70.81 291 ASN A O 1
ATOM 2388 N N . ASP A 1 292 ? 16.990 4.863 -8.822 1.00 75.56 292 ASP A N 1
ATOM 2389 C CA . ASP A 1 292 ? 16.123 4.486 -7.712 1.00 75.56 292 ASP A CA 1
ATOM 2390 C C . ASP A 1 292 ? 16.097 5.528 -6.582 1.00 75.56 292 ASP A C 1
ATOM 2392 O O . ASP A 1 292 ? 15.628 5.256 -5.476 1.00 75.56 292 ASP A O 1
ATOM 2396 N N . SER A 1 293 ? 16.638 6.726 -6.827 1.00 78.12 293 SER A N 1
ATOM 2397 C CA . SER A 1 293 ? 16.806 7.739 -5.785 1.00 78.12 293 SER A CA 1
ATOM 2398 C C . SER A 1 293 ? 15.472 8.367 -5.377 1.00 78.12 293 SER A C 1
ATOM 2400 O O . SER A 1 293 ? 14.808 9.047 -6.157 1.00 78.12 293 SER A O 1
ATOM 2402 N N . TYR A 1 294 ? 15.116 8.213 -4.102 1.00 82.88 294 TYR A N 1
ATOM 2403 C CA . TYR A 1 294 ? 13.991 8.898 -3.448 1.00 82.88 294 TYR A CA 1
ATOM 2404 C C . TYR A 1 294 ? 14.457 9.981 -2.457 1.00 82.88 294 TYR A C 1
ATOM 2406 O O . TYR A 1 294 ? 13.647 10.595 -1.765 1.00 82.88 294 TYR A O 1
ATOM 2414 N N . SER A 1 295 ? 15.768 10.244 -2.397 1.00 79.31 295 SER A N 1
ATOM 2415 C CA . SER A 1 295 ? 16.408 11.166 -1.443 1.00 79.31 295 SER A CA 1
ATOM 2416 C C . SER A 1 295 ? 15.814 12.579 -1.445 1.00 79.31 295 SER A C 1
ATOM 2418 O O . SER A 1 295 ? 15.674 13.185 -0.382 1.00 79.31 295 SER A O 1
ATOM 2420 N N . TYR A 1 296 ? 15.397 13.073 -2.615 1.00 80.75 296 TYR A N 1
ATOM 2421 C CA . TYR A 1 296 ? 14.697 14.351 -2.763 1.00 80.75 296 TYR A CA 1
ATOM 2422 C C . TYR A 1 296 ? 13.454 14.438 -1.860 1.00 80.75 296 TYR A C 1
ATOM 2424 O O . TYR A 1 296 ? 13.222 15.458 -1.217 1.00 80.75 296 TYR A O 1
ATOM 2432 N N . PHE A 1 297 ? 12.697 13.344 -1.741 1.00 84.50 297 PHE A N 1
ATOM 2433 C CA . PHE A 1 297 ? 11.449 13.289 -0.979 1.00 84.50 297 PHE A CA 1
ATOM 2434 C C . PHE A 1 297 ? 11.646 13.063 0.527 1.00 84.50 297 PHE A C 1
ATOM 2436 O O . PHE A 1 297 ? 10.682 13.177 1.285 1.00 84.50 297 PHE A O 1
ATOM 2443 N N . MET A 1 298 ? 12.877 12.785 0.973 1.00 78.19 298 MET A N 1
ATOM 2444 C CA . MET A 1 298 ? 13.226 12.612 2.391 1.00 78.19 298 MET A CA 1
ATOM 2445 C C . MET A 1 298 ? 13.461 13.939 3.131 1.00 78.19 298 MET A C 1
ATOM 2447 O O . MET A 1 298 ? 13.719 13.934 4.335 1.00 78.19 298 MET A O 1
ATOM 2451 N N . ASN A 1 299 ? 13.400 15.086 2.438 1.00 67.88 299 ASN A N 1
ATOM 2452 C CA . ASN A 1 299 ? 13.568 16.432 3.011 1.00 67.88 299 ASN A CA 1
ATOM 2453 C C . ASN A 1 299 ? 14.827 16.603 3.895 1.00 67.88 299 ASN A C 1
ATOM 2455 O O . ASN A 1 299 ? 14.860 17.452 4.782 1.00 67.88 299 ASN A O 1
ATOM 2459 N N . SER A 1 300 ? 15.878 15.803 3.670 1.00 63.81 300 SER A N 1
ATOM 2460 C CA . SER A 1 300 ? 17.128 15.780 4.455 1.00 63.81 300 SER A CA 1
ATOM 2461 C C . SER A 1 300 ? 16.986 15.494 5.965 1.00 63.81 300 SER A C 1
ATOM 2463 O O . SER A 1 300 ? 17.964 15.649 6.700 1.00 63.81 300 SER A O 1
ATOM 2465 N N . ASN A 1 301 ? 15.820 15.048 6.452 1.00 69.62 301 ASN A N 1
ATOM 2466 C CA . ASN A 1 301 ? 15.607 14.755 7.872 1.00 69.62 301 ASN A CA 1
ATOM 2467 C C . ASN A 1 301 ? 15.835 13.262 8.167 1.00 69.62 301 ASN A C 1
ATOM 2469 O O . ASN A 1 301 ? 15.014 12.417 7.823 1.00 69.62 301 ASN A O 1
ATOM 2473 N N . ARG A 1 302 ? 16.959 12.930 8.814 1.00 71.31 302 ARG A N 1
ATOM 2474 C CA . ARG A 1 302 ? 17.386 11.536 9.074 1.00 71.31 302 ARG A CA 1
ATOM 2475 C C . ARG A 1 302 ? 16.485 10.771 10.054 1.00 71.31 302 ARG A C 1
ATOM 2477 O O . ARG A 1 302 ? 16.465 9.537 10.033 1.00 71.31 302 ARG A O 1
ATOM 2484 N N . GLU A 1 303 ? 15.721 11.498 10.865 1.00 81.81 303 GLU A N 1
ATOM 2485 C CA . GLU A 1 303 ? 14.778 10.932 11.838 1.00 81.81 303 GLU A CA 1
ATOM 2486 C C . GLU A 1 303 ? 13.398 10.651 11.244 1.00 81.81 303 GLU A C 1
ATOM 2488 O O . GLU A 1 303 ? 12.531 10.068 11.902 1.00 81.81 303 GLU A O 1
ATOM 2493 N N . ASN A 1 304 ? 13.200 11.030 9.983 1.00 87.19 304 ASN A N 1
ATOM 2494 C CA . ASN A 1 304 ? 11.984 10.730 9.263 1.00 87.19 304 ASN A CA 1
ATOM 2495 C C . ASN A 1 304 ? 12.056 9.365 8.566 1.00 87.19 304 ASN A C 1
ATOM 2497 O O . ASN A 1 304 ? 13.120 8.843 8.230 1.00 87.19 304 ASN A O 1
ATOM 2501 N N . THR A 1 305 ? 10.878 8.808 8.335 1.00 89.19 305 THR A N 1
ATOM 2502 C CA . THR A 1 305 ? 10.605 7.632 7.522 1.00 89.19 305 THR A CA 1
ATOM 2503 C C . THR A 1 305 ? 9.446 7.934 6.578 1.00 89.19 305 THR A C 1
ATOM 2505 O O . THR A 1 305 ? 8.709 8.903 6.770 1.00 89.19 305 THR A O 1
ATOM 2508 N N . GLY A 1 306 ? 9.297 7.121 5.545 1.00 88.81 306 GLY A N 1
ATOM 2509 C CA . GLY A 1 306 ? 8.210 7.196 4.581 1.00 88.81 306 GLY A CA 1
ATOM 2510 C C . GLY A 1 306 ? 8.169 5.920 3.753 1.00 88.81 306 GLY A C 1
ATOM 2511 O O . GLY A 1 306 ? 9.091 5.106 3.808 1.00 88.81 306 GLY A O 1
ATOM 2512 N N . GLN A 1 307 ? 7.092 5.745 2.996 1.00 88.88 307 GLN A N 1
ATOM 2513 C CA . GLN A 1 307 ? 6.916 4.598 2.112 1.00 88.88 307 GLN A CA 1
ATOM 2514 C C . GLN A 1 307 ? 7.221 5.018 0.677 1.00 88.88 307 GLN A C 1
ATOM 2516 O O . GLN A 1 307 ? 6.633 5.978 0.176 1.00 88.88 307 GLN A O 1
ATOM 2521 N N . PHE A 1 308 ? 8.134 4.298 0.021 1.00 90.31 308 PHE A N 1
ATOM 2522 C CA . PHE A 1 308 ? 8.577 4.621 -1.332 1.00 90.31 308 PHE A CA 1
ATOM 2523 C C . PHE A 1 308 ? 8.542 3.399 -2.251 1.00 90.31 308 PHE A C 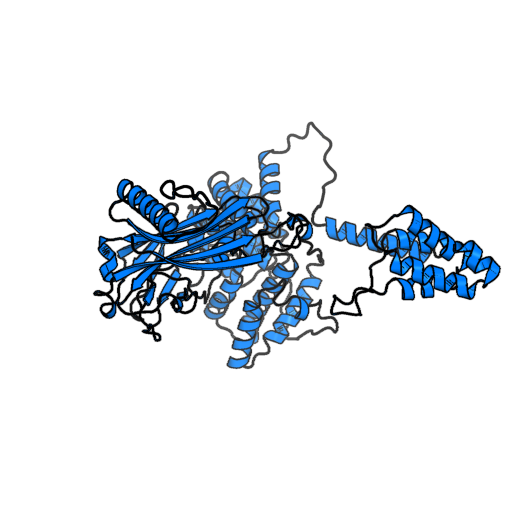1
ATOM 2525 O O . PHE A 1 308 ? 9.127 2.364 -1.950 1.00 90.31 308 PHE A O 1
ATOM 2532 N N . TYR A 1 309 ? 7.878 3.537 -3.399 1.00 90.69 309 TYR A N 1
ATOM 2533 C CA . TYR A 1 309 ? 7.761 2.506 -4.432 1.00 90.69 309 TYR A CA 1
ATOM 2534 C C . TYR A 1 309 ? 8.497 2.963 -5.681 1.00 90.69 309 TYR A C 1
ATOM 2536 O O . TYR A 1 309 ? 7.954 3.648 -6.547 1.00 90.69 309 TYR A O 1
ATOM 2544 N N . THR A 1 310 ? 9.772 2.608 -5.722 1.00 90.00 310 THR A N 1
ATOM 2545 C CA . THR A 1 310 ? 10.744 3.059 -6.713 1.00 90.00 310 THR A CA 1
ATOM 2546 C C . THR A 1 310 ? 10.836 2.103 -7.916 1.00 90.00 310 THR A C 1
ATOM 2548 O O . THR A 1 310 ? 10.087 1.123 -8.000 1.00 90.00 310 THR A O 1
ATOM 2551 N N . ILE A 1 311 ? 11.753 2.347 -8.864 1.00 89.25 311 ILE A N 1
ATOM 2552 C CA . ILE A 1 311 ? 11.935 1.465 -10.032 1.00 89.25 311 ILE A CA 1
ATOM 2553 C C . ILE A 1 311 ? 12.370 0.052 -9.612 1.00 89.25 311 ILE A C 1
ATOM 2555 O O . ILE A 1 311 ? 11.888 -0.936 -10.163 1.00 89.25 311 ILE A O 1
ATOM 2559 N N . THR A 1 312 ? 13.189 -0.073 -8.565 1.00 92.00 312 THR A N 1
ATOM 2560 C CA . THR A 1 312 ? 13.552 -1.359 -7.943 1.00 92.00 312 THR A CA 1
ATOM 2561 C C . THR A 1 312 ? 12.307 -2.106 -7.458 1.00 92.00 312 THR A C 1
ATOM 2563 O O . THR A 1 312 ? 12.171 -3.308 -7.698 1.00 92.00 312 THR A O 1
ATOM 2566 N N . SER A 1 313 ? 11.347 -1.401 -6.849 1.00 93.50 313 SER A N 1
ATOM 2567 C CA . SER A 1 313 ? 10.066 -1.992 -6.438 1.00 93.50 313 SER A CA 1
ATOM 2568 C C . SER A 1 313 ? 9.233 -2.457 -7.639 1.00 93.50 313 SER A C 1
ATOM 2570 O O . SER A 1 313 ? 8.662 -3.552 -7.617 1.00 93.50 313 SER A O 1
ATOM 2572 N N . HIS A 1 314 ? 9.195 -1.673 -8.724 1.00 94.62 314 HIS A N 1
ATOM 2573 C CA . HIS A 1 314 ? 8.554 -2.084 -9.977 1.00 94.62 314 HIS A CA 1
ATOM 2574 C C . HIS A 1 314 ? 9.173 -3.361 -10.553 1.00 94.62 314 HIS A C 1
ATOM 2576 O O . HIS A 1 314 ? 8.444 -4.286 -10.912 1.00 94.62 314 HIS A O 1
ATOM 2582 N N . ARG A 1 315 ? 10.504 -3.474 -10.586 1.00 95.12 315 ARG A N 1
ATOM 2583 C CA . ARG A 1 315 ? 11.193 -4.695 -11.039 1.00 95.12 315 ARG A CA 1
ATOM 2584 C C . ARG A 1 315 ? 10.832 -5.902 -10.189 1.00 95.12 315 ARG A C 1
ATOM 2586 O O . ARG A 1 315 ? 10.526 -6.958 -10.732 1.00 95.12 315 ARG A O 1
ATOM 2593 N N . GLY A 1 316 ? 10.795 -5.730 -8.868 1.00 96.25 316 GLY A N 1
ATOM 2594 C CA . GLY A 1 316 ? 10.450 -6.794 -7.928 1.00 96.25 316 GLY A CA 1
ATOM 2595 C C . GLY A 1 316 ? 9.033 -7.317 -8.145 1.00 96.25 316 GLY A C 1
ATOM 2596 O O . GLY A 1 316 ? 8.824 -8.528 -8.190 1.00 96.25 316 GLY A O 1
ATOM 2597 N N . ARG A 1 317 ? 8.066 -6.417 -8.346 1.00 96.69 317 ARG A N 1
ATOM 2598 C CA . ARG A 1 317 ? 6.671 -6.769 -8.658 1.00 96.69 317 ARG A CA 1
ATOM 2599 C C . ARG A 1 317 ? 6.522 -7.407 -10.035 1.00 96.69 317 ARG A C 1
ATOM 2601 O O . ARG A 1 317 ? 5.793 -8.379 -10.197 1.00 96.69 317 ARG A O 1
ATOM 2608 N N . SER A 1 318 ? 7.236 -6.879 -11.019 1.00 97.94 318 SER A N 1
ATOM 2609 C CA . SER A 1 318 ? 7.174 -7.349 -12.404 1.00 97.94 318 SER A CA 1
ATOM 2610 C C . SER A 1 318 ? 7.771 -8.747 -12.540 1.00 97.94 318 SER A C 1
ATOM 2612 O O . SER A 1 318 ? 7.120 -9.643 -13.064 1.00 97.94 318 SER A O 1
ATOM 2614 N N . ALA A 1 319 ? 8.940 -8.988 -11.945 1.00 97.38 319 ALA A N 1
ATOM 2615 C CA . ALA A 1 319 ? 9.531 -10.320 -11.872 1.00 97.38 319 ALA A CA 1
ATOM 2616 C C . ALA A 1 319 ? 8.606 -11.322 -11.162 1.00 97.38 319 ALA A C 1
ATOM 2618 O O . ALA A 1 319 ? 8.471 -12.448 -11.626 1.00 97.38 319 ALA A O 1
ATOM 2619 N N . TYR A 1 320 ? 7.914 -10.912 -10.093 1.00 98.12 320 TYR A N 1
ATOM 2620 C CA . TYR A 1 320 ? 6.935 -11.763 -9.412 1.00 98.12 320 TYR A CA 1
ATOM 2621 C C . TYR A 1 320 ? 5.780 -12.156 -10.347 1.00 98.12 320 TYR A C 1
ATOM 2623 O O . TYR A 1 320 ? 5.482 -13.341 -10.487 1.00 98.12 320 TYR A O 1
ATOM 2631 N N . LEU A 1 321 ? 5.184 -11.187 -11.050 1.00 98.12 321 LEU A N 1
ATOM 2632 C CA . LEU A 1 321 ? 4.118 -11.438 -12.028 1.00 98.12 321 LEU A CA 1
ATOM 2633 C C . LEU A 1 321 ? 4.578 -12.367 -13.163 1.00 98.12 321 LEU A C 1
ATOM 2635 O O . LEU A 1 321 ? 3.834 -13.257 -13.572 1.00 98.12 321 LEU A O 1
ATOM 2639 N N . ARG A 1 322 ? 5.820 -12.216 -13.629 1.00 97.69 322 ARG A N 1
ATOM 2640 C CA . ARG A 1 322 ? 6.415 -13.087 -14.652 1.00 97.69 322 ARG A CA 1
ATOM 2641 C C . ARG A 1 322 ? 6.609 -14.526 -14.170 1.00 97.69 322 ARG A C 1
ATOM 2643 O O . ARG A 1 322 ? 6.374 -15.452 -14.943 1.00 97.69 322 ARG A O 1
ATOM 2650 N N . VAL A 1 323 ? 6.963 -14.743 -12.898 1.00 97.88 323 VAL A N 1
ATOM 2651 C CA . VAL A 1 323 ? 7.020 -16.101 -12.318 1.00 97.88 323 VAL A CA 1
ATOM 2652 C C . VAL A 1 323 ? 5.649 -16.772 -12.342 1.00 97.88 323 VAL A C 1
ATOM 2654 O O . VAL A 1 323 ? 5.570 -17.965 -12.630 1.00 97.88 323 VAL A O 1
ATOM 2657 N N . LEU A 1 324 ? 4.566 -16.029 -12.093 1.00 97.75 324 LEU A N 1
ATOM 2658 C CA . LEU A 1 324 ? 3.211 -16.585 -12.180 1.00 97.75 324 LEU A CA 1
ATOM 2659 C C . LEU A 1 324 ? 2.873 -17.031 -13.612 1.00 97.75 324 LEU A C 1
ATOM 2661 O O . LEU A 1 324 ? 2.283 -18.096 -13.792 1.00 97.75 324 LEU A O 1
ATOM 2665 N N . GLU A 1 325 ? 3.304 -16.288 -14.638 1.00 97.25 325 GLU A N 1
ATOM 2666 C CA . GLU A 1 325 ? 3.165 -16.727 -16.037 1.00 97.25 325 GLU A CA 1
ATOM 2667 C C . GLU A 1 325 ? 3.974 -17.991 -16.334 1.00 97.25 325 GLU A C 1
ATOM 2669 O O . GLU A 1 325 ? 3.445 -18.927 -16.931 1.00 97.25 325 GLU A O 1
ATOM 2674 N N . ILE A 1 326 ? 5.223 -18.070 -15.866 1.00 96.81 326 ILE A N 1
ATOM 2675 C CA . ILE A 1 326 ? 6.048 -19.282 -15.997 1.00 96.81 326 ILE A CA 1
ATOM 2676 C C . ILE A 1 326 ? 5.356 -20.476 -15.332 1.00 96.81 326 ILE A C 1
ATOM 2678 O O . ILE A 1 326 ? 5.284 -21.557 -15.918 1.00 96.81 326 ILE A O 1
ATOM 2682 N N . ALA A 1 327 ? 4.803 -20.287 -14.133 1.00 96.75 327 ALA A N 1
ATOM 2683 C CA . ALA A 1 327 ? 4.095 -21.334 -13.410 1.00 96.75 327 ALA A CA 1
ATOM 2684 C C . ALA A 1 327 ? 2.844 -21.820 -14.162 1.00 96.75 327 ALA A C 1
ATOM 2686 O O . ALA A 1 327 ? 2.583 -23.024 -14.216 1.00 96.75 327 ALA A O 1
ATOM 2687 N N . LYS A 1 328 ? 2.095 -20.914 -14.801 1.00 96.25 328 LYS A N 1
ATOM 2688 C CA . LYS A 1 328 ? 0.959 -21.271 -15.667 1.00 96.25 328 LYS A CA 1
ATOM 2689 C C . LYS A 1 328 ? 1.416 -22.050 -16.900 1.00 96.25 328 LYS A C 1
ATOM 2691 O O . LYS A 1 328 ? 0.886 -23.123 -17.177 1.00 96.25 328 LYS A O 1
ATOM 2696 N N . LEU A 1 329 ? 2.402 -21.520 -17.623 1.00 95.44 329 LEU A N 1
ATOM 2697 C CA . LEU A 1 329 ? 2.838 -22.040 -18.922 1.00 95.44 329 LEU A CA 1
ATOM 2698 C C . LEU A 1 329 ? 3.559 -23.387 -18.816 1.00 95.44 329 LEU A C 1
ATOM 2700 O O . LEU A 1 329 ? 3.307 -24.278 -19.624 1.00 95.44 329 LEU A O 1
ATOM 2704 N N . TYR A 1 330 ? 4.445 -23.541 -17.830 1.00 95.56 330 TYR A N 1
ATOM 2705 C CA . TYR A 1 330 ? 5.358 -24.685 -17.750 1.00 95.56 330 TYR A CA 1
ATOM 2706 C C . TYR A 1 330 ? 5.027 -25.673 -16.630 1.00 95.56 330 TYR A C 1
ATOM 2708 O O . TYR A 1 330 ? 5.418 -26.836 -16.716 1.00 95.56 330 TYR A O 1
ATOM 2716 N N . TYR A 1 331 ? 4.283 -25.243 -15.608 1.00 94.38 331 TYR A N 1
ATOM 2717 C CA . TYR A 1 331 ? 3.976 -26.061 -14.430 1.00 94.38 331 TYR A CA 1
ATOM 2718 C C . TYR A 1 331 ? 2.474 -26.311 -14.227 1.00 94.38 331 TYR A C 1
ATOM 2720 O O . TYR A 1 331 ? 2.079 -26.953 -13.255 1.00 94.38 331 TYR A O 1
ATOM 2728 N N . GLY A 1 332 ? 1.627 -25.851 -15.155 1.00 93.56 332 GLY A N 1
ATOM 2729 C CA . GLY A 1 332 ? 0.190 -26.128 -15.149 1.00 93.56 332 GLY A CA 1
ATOM 2730 C C . GLY A 1 332 ? -0.577 -25.459 -14.005 1.00 93.56 332 GLY A C 1
ATOM 2731 O O . GLY A 1 332 ? -1.631 -25.962 -13.614 1.00 93.56 332 GLY A O 1
ATOM 2732 N N . MET A 1 333 ? -0.069 -24.349 -13.455 1.00 96.38 333 MET A N 1
ATOM 2733 C CA . MET A 1 333 ? -0.785 -23.572 -12.439 1.00 96.38 333 MET A CA 1
ATOM 2734 C C . MET A 1 333 ? -2.159 -23.122 -12.980 1.00 96.38 333 MET A C 1
ATOM 2736 O O . MET A 1 333 ? -2.207 -22.490 -14.039 1.00 96.38 333 MET A O 1
ATOM 2740 N N . PRO A 1 334 ? -3.276 -23.400 -12.277 1.00 96.50 334 PRO A N 1
ATOM 2741 C CA . PRO A 1 334 ? -4.598 -22.942 -12.700 1.00 96.50 334 PRO A CA 1
ATOM 2742 C C . PRO A 1 334 ? -4.687 -21.413 -12.770 1.00 96.50 334 PRO A C 1
ATOM 2744 O O . PRO A 1 334 ? -4.224 -20.731 -11.854 1.00 96.50 334 PRO A O 1
ATOM 2747 N N . SER A 1 335 ? -5.347 -20.874 -13.802 1.00 95.44 335 SER A N 1
ATOM 2748 C CA . SER A 1 335 ? -5.477 -19.419 -13.996 1.00 95.44 335 SER A CA 1
ATOM 2749 C C . SER A 1 335 ? -6.095 -18.714 -12.791 1.00 95.44 335 SER A C 1
ATOM 2751 O O . SER A 1 335 ? -5.513 -17.756 -12.304 1.00 95.44 335 SER A O 1
ATOM 2753 N N . SER A 1 336 ? -7.188 -19.242 -12.233 1.00 94.94 336 SER A N 1
ATOM 2754 C CA . SER A 1 336 ? -7.842 -18.653 -11.054 1.00 94.94 336 SER A CA 1
ATOM 2755 C C . SER A 1 336 ? -6.931 -18.599 -9.825 1.00 94.94 336 SER A C 1
ATOM 2757 O O . SER A 1 336 ? -7.037 -17.700 -8.994 1.00 94.94 336 SER A O 1
ATOM 2759 N N . TYR A 1 337 ? -6.003 -19.550 -9.698 1.00 95.06 337 TYR A N 1
ATOM 2760 C CA . TYR A 1 337 ? -5.032 -19.539 -8.612 1.00 95.06 337 TYR A CA 1
ATOM 2761 C C . TYR A 1 337 ? -3.940 -18.492 -8.845 1.00 95.06 337 TYR A C 1
ATOM 2763 O O . TYR A 1 337 ? -3.593 -17.757 -7.924 1.00 95.06 337 TYR A O 1
ATOM 2771 N N . ALA A 1 338 ? -3.447 -18.374 -10.080 1.00 96.50 338 ALA A N 1
ATOM 2772 C CA . ALA A 1 338 ? -2.509 -17.321 -10.456 1.00 96.50 338 ALA A CA 1
ATOM 2773 C C . ALA A 1 338 ? -3.123 -15.920 -10.302 1.00 96.50 338 ALA A C 1
ATOM 2775 O O . ALA A 1 338 ? -2.444 -15.019 -9.825 1.00 96.50 338 ALA A O 1
ATOM 2776 N N . GLU A 1 339 ? -4.402 -15.745 -10.638 1.00 95.88 339 GLU A N 1
ATOM 2777 C CA . GLU A 1 339 ? -5.154 -14.497 -10.450 1.00 95.88 339 GLU A CA 1
ATOM 2778 C C . GLU A 1 339 ? -5.198 -14.088 -8.972 1.00 95.88 339 GLU A C 1
ATOM 2780 O O . GLU A 1 339 ? -4.834 -12.964 -8.629 1.00 95.88 339 GLU A O 1
ATOM 2785 N N . ASN A 1 340 ? -5.528 -15.025 -8.076 1.00 93.75 340 ASN A N 1
ATOM 2786 C CA . ASN A 1 340 ? -5.507 -14.785 -6.628 1.00 93.75 340 ASN A CA 1
ATOM 2787 C C . ASN A 1 340 ? -4.109 -14.451 -6.086 1.00 93.75 340 ASN A C 1
ATOM 2789 O O . ASN A 1 340 ? -3.980 -13.729 -5.106 1.00 93.75 340 ASN A O 1
ATOM 2793 N N . LEU A 1 341 ? -3.045 -14.990 -6.682 1.00 95.00 341 LEU A N 1
ATOM 2794 C CA . LEU A 1 341 ? -1.672 -14.648 -6.302 1.00 95.00 341 LEU A CA 1
ATOM 2795 C C . LEU A 1 341 ? -1.245 -13.292 -6.876 1.00 95.00 341 LEU A C 1
ATOM 2797 O O . LEU A 1 341 ? -0.457 -12.572 -6.257 1.00 95.00 341 LEU A O 1
ATOM 2801 N N . ALA A 1 342 ? -1.749 -12.938 -8.055 1.00 96.38 342 ALA A N 1
ATOM 2802 C CA . ALA A 1 342 ? -1.408 -11.708 -8.747 1.00 96.38 342 ALA A CA 1
ATOM 2803 C C . ALA A 1 342 ? -1.926 -10.464 -8.007 1.00 96.38 342 ALA A C 1
ATOM 2805 O O . ALA A 1 342 ? -1.262 -9.430 -8.057 1.00 96.38 342 ALA A O 1
ATOM 2806 N N . THR A 1 343 ? -3.029 -10.560 -7.249 1.00 95.19 343 THR A N 1
ATOM 2807 C CA . THR A 1 343 ? -3.569 -9.439 -6.450 1.00 95.19 343 THR A CA 1
ATOM 2808 C C . THR A 1 343 ? -2.581 -8.880 -5.426 1.00 95.19 343 THR A C 1
ATOM 2810 O O . THR A 1 343 ? -2.691 -7.712 -5.063 1.00 95.19 343 THR A O 1
ATOM 2813 N N . LEU A 1 344 ? -1.566 -9.648 -5.009 1.00 93.94 344 LEU A N 1
ATOM 2814 C CA . LEU A 1 344 ? -0.486 -9.141 -4.154 1.00 93.94 344 LEU A CA 1
ATOM 2815 C C . LEU A 1 344 ? 0.299 -7.992 -4.806 1.00 93.94 344 LEU A C 1
ATOM 2817 O O . LEU A 1 344 ? 0.840 -7.146 -4.100 1.00 93.94 344 LEU A O 1
ATOM 2821 N N . ALA A 1 345 ? 0.363 -7.951 -6.141 1.00 95.19 345 ALA A N 1
ATOM 2822 C CA . ALA A 1 345 ? 1.024 -6.891 -6.901 1.00 95.19 345 ALA A CA 1
ATOM 2823 C C . ALA A 1 345 ? 0.077 -5.738 -7.294 1.00 95.19 345 ALA A C 1
ATOM 2825 O O . ALA A 1 345 ? 0.530 -4.775 -7.922 1.00 95.19 345 ALA A O 1
ATOM 2826 N N . LEU A 1 346 ? -1.210 -5.810 -6.929 1.00 95.19 346 LEU A N 1
ATOM 2827 C CA . LEU A 1 346 ? -2.188 -4.763 -7.220 1.00 95.19 346 LEU A CA 1
ATOM 2828 C C . LEU A 1 346 ? -1.848 -3.482 -6.430 1.00 95.19 346 LEU A C 1
ATOM 2830 O O . LEU A 1 346 ? -1.622 -3.544 -5.215 1.00 95.19 346 LEU A O 1
ATOM 2834 N N . PRO A 1 347 ? -1.761 -2.314 -7.095 1.00 94.94 347 PRO A N 1
ATOM 2835 C CA . PRO A 1 347 ? -1.395 -1.066 -6.440 1.00 94.94 347 PRO A CA 1
ATOM 2836 C C . PRO A 1 347 ? -2.517 -0.483 -5.601 1.00 94.94 347 PRO A C 1
ATOM 2838 O O . PRO A 1 347 ? -2.248 0.038 -4.525 1.00 94.94 347 PRO A O 1
ATOM 2841 N N . ILE A 1 348 ? -3.759 -0.617 -6.049 1.00 94.81 348 ILE A N 1
ATOM 2842 C CA . ILE A 1 348 ? -4.939 -0.125 -5.344 1.00 94.81 348 ILE A CA 1
ATOM 2843 C C . ILE A 1 348 ? -5.629 -1.250 -4.567 1.00 94.81 348 ILE A C 1
ATOM 2845 O O . ILE A 1 348 ? -5.511 -2.420 -4.916 1.00 94.81 348 ILE A O 1
ATOM 2849 N N . GLU A 1 349 ? -6.357 -0.896 -3.513 1.00 93.88 349 GLU A N 1
ATOM 2850 C CA . GLU A 1 349 ? -7.366 -1.754 -2.896 1.00 93.88 349 GLU A CA 1
ATOM 2851 C C . GLU A 1 349 ? -8.729 -1.322 -3.465 1.00 93.88 349 GLU A C 1
ATOM 2853 O O . GLU A 1 349 ? -9.168 -0.213 -3.150 1.00 93.88 349 GLU A O 1
ATOM 2858 N N . PRO A 1 350 ? -9.391 -2.137 -4.316 1.00 92.94 350 PRO A N 1
ATOM 2859 C CA . PRO A 1 350 ? -10.620 -1.741 -5.012 1.00 92.94 350 PRO A CA 1
ATOM 2860 C C . PRO A 1 350 ? -11.736 -1.233 -4.093 1.00 92.94 350 PRO A C 1
ATOM 2862 O O . PRO A 1 350 ? -12.494 -0.343 -4.473 1.00 92.94 350 PRO A O 1
ATOM 2865 N N . LEU A 1 351 ? -11.816 -1.739 -2.856 1.00 93.00 351 LEU A N 1
ATOM 2866 C CA . LEU A 1 351 ? -12.753 -1.240 -1.845 1.00 93.00 351 LEU A CA 1
ATOM 2867 C C . LEU A 1 351 ? -12.566 0.264 -1.545 1.00 93.00 351 LEU A C 1
ATOM 2869 O O . LEU A 1 351 ? -13.529 0.957 -1.219 1.00 93.00 351 LEU A O 1
ATOM 2873 N N . PHE A 1 352 ? -11.341 0.783 -1.647 1.00 91.94 352 PHE A N 1
ATOM 2874 C CA . PHE A 1 352 ? -10.994 2.166 -1.311 1.00 91.94 352 PHE A CA 1
ATOM 2875 C C . PHE A 1 352 ? -11.040 3.118 -2.510 1.00 91.94 352 PHE A C 1
ATOM 2877 O O . PHE A 1 352 ? -10.733 4.302 -2.351 1.00 91.94 352 PHE A O 1
ATOM 2884 N N . ASN A 1 353 ? -11.438 2.643 -3.695 1.00 87.94 353 ASN A N 1
ATOM 2885 C CA . ASN A 1 353 ? -11.399 3.430 -4.928 1.00 87.94 353 ASN A CA 1
ATOM 2886 C C . ASN A 1 353 ? -12.116 4.786 -4.789 1.00 87.94 353 ASN A C 1
ATOM 2888 O O . ASN A 1 353 ? -11.551 5.835 -5.108 1.00 87.94 353 ASN A O 1
ATOM 2892 N N . ASN A 1 354 ? -13.310 4.769 -4.191 1.00 83.25 354 ASN A N 1
ATOM 2893 C CA . ASN A 1 354 ? -14.159 5.948 -3.990 1.00 83.25 354 ASN A CA 1
ATOM 2894 C C . ASN A 1 354 ? -14.009 6.606 -2.606 1.00 83.25 354 ASN A C 1
ATOM 2896 O O . ASN A 1 354 ? -14.758 7.525 -2.265 1.00 83.25 354 ASN A O 1
ATOM 2900 N N . LEU A 1 355 ? -13.055 6.154 -1.788 1.00 91.00 355 LEU A N 1
ATOM 2901 C CA . LEU A 1 355 ? -12.840 6.703 -0.455 1.00 91.00 355 LEU A CA 1
ATOM 2902 C C . LEU A 1 355 ? -11.984 7.973 -0.544 1.00 91.00 355 LEU A C 1
ATOM 2904 O O . LEU A 1 355 ? -10.856 7.955 -1.043 1.00 91.00 355 LEU A O 1
ATOM 2908 N N . LYS A 1 356 ? -12.528 9.094 -0.061 1.00 89.38 356 LYS A N 1
ATOM 2909 C CA . LYS A 1 356 ? -11.843 10.393 -0.039 1.00 89.38 356 LYS A CA 1
ATOM 2910 C C . LYS A 1 356 ? -11.364 10.724 1.381 1.00 89.38 356 LYS A C 1
ATOM 2912 O O . LYS A 1 356 ? -12.125 10.529 2.328 1.00 89.38 356 LYS A O 1
ATOM 2917 N N . PRO A 1 357 ? -10.148 11.277 1.545 1.00 91.81 357 PRO A N 1
ATOM 2918 C CA . PRO A 1 357 ? -9.565 11.567 2.853 1.00 91.81 357 PRO A CA 1
ATOM 2919 C C . PRO A 1 357 ? -10.137 12.858 3.468 1.00 91.81 357 PRO A C 1
ATOM 2921 O O . PRO A 1 357 ? -9.493 13.909 3.437 1.00 91.81 357 PRO A O 1
ATOM 2924 N N . VAL A 1 358 ? -11.344 12.809 4.033 1.00 91.62 358 VAL A N 1
ATOM 2925 C CA . VAL A 1 358 ? -12.032 13.990 4.585 1.00 91.62 358 VAL A CA 1
ATOM 2926 C C . VAL A 1 358 ? -12.121 13.900 6.104 1.00 91.62 358 VAL A C 1
ATOM 2928 O O . VAL A 1 358 ? -12.767 13.003 6.638 1.00 91.62 358 VAL A O 1
ATOM 2931 N N . LYS A 1 359 ? -11.526 14.869 6.818 1.00 92.19 359 LYS A N 1
ATOM 2932 C CA . LYS A 1 359 ? -11.650 14.949 8.282 1.00 92.19 359 LYS A CA 1
ATOM 2933 C C . LYS A 1 359 ? -13.107 15.265 8.655 1.00 92.19 359 LYS A C 1
ATOM 2935 O O . LYS A 1 359 ? -13.596 16.336 8.279 1.00 92.19 359 LYS A O 1
ATOM 2940 N N . PRO A 1 360 ? -13.795 14.406 9.427 1.00 91.75 360 PRO A N 1
ATOM 2941 C CA . PRO A 1 360 ? -15.145 14.699 9.885 1.00 91.75 360 PRO A CA 1
ATOM 2942 C C . PRO A 1 360 ? -15.205 15.923 10.801 1.00 91.75 360 PRO A C 1
ATOM 2944 O O . PRO A 1 360 ? -14.332 16.138 11.642 1.00 91.75 360 PRO A O 1
ATOM 2947 N N . LYS A 1 361 ? -16.286 16.700 10.678 1.00 92.25 361 LYS A N 1
ATOM 2948 C CA . LYS A 1 361 ? -16.507 17.916 11.482 1.00 92.25 361 LYS A CA 1
ATOM 2949 C C . LYS A 1 361 ? -16.778 17.635 12.962 1.00 92.25 361 LYS A C 1
ATOM 2951 O O . LYS A 1 361 ? -16.552 18.520 13.776 1.00 92.25 361 LYS A O 1
ATOM 2956 N N . TRP A 1 362 ? -17.259 16.437 13.297 1.00 94.12 362 TRP A N 1
ATOM 2957 C CA . TRP A 1 362 ? -17.565 16.054 14.677 1.00 94.12 362 TRP A CA 1
ATOM 2958 C C . TRP A 1 362 ? -16.328 15.755 15.515 1.00 94.12 362 TRP A C 1
ATOM 2960 O O . TRP A 1 362 ? -16.424 15.768 16.738 1.00 94.12 362 TRP A O 1
ATOM 2970 N N . ILE A 1 363 ? -15.175 15.503 14.887 1.00 93.62 363 ILE A N 1
ATOM 2971 C CA . ILE A 1 363 ? -13.929 15.261 15.613 1.00 93.62 363 ILE A CA 1
ATOM 2972 C C . ILE A 1 363 ? -13.429 16.610 16.148 1.00 93.62 363 ILE A C 1
ATOM 2974 O O . ILE A 1 363 ? -13.012 17.459 15.345 1.00 93.62 363 ILE A O 1
ATOM 2978 N N . PRO A 1 364 ? -13.429 16.826 17.477 1.00 90.50 364 PRO A N 1
ATOM 2979 C CA . PRO A 1 364 ? -12.958 18.071 18.054 1.00 90.50 364 PRO A CA 1
ATOM 2980 C C . PRO A 1 364 ? -11.452 18.238 17.816 1.00 90.50 364 PRO A C 1
ATOM 2982 O O . PRO A 1 364 ? -10.715 17.299 17.503 1.00 90.50 364 PRO A O 1
ATOM 2985 N N . ASN A 1 365 ? -10.966 19.471 17.931 1.00 83.12 365 ASN A N 1
ATOM 2986 C CA . ASN A 1 365 ? -9.528 19.708 17.886 1.00 83.12 365 ASN A CA 1
ATOM 2987 C C . ASN A 1 365 ? -8.904 19.283 19.215 1.00 83.12 365 ASN A C 1
ATOM 2989 O O . ASN A 1 365 ? -9.331 19.736 20.271 1.00 83.12 365 ASN A O 1
ATOM 2993 N N . TRP A 1 366 ? -7.868 18.450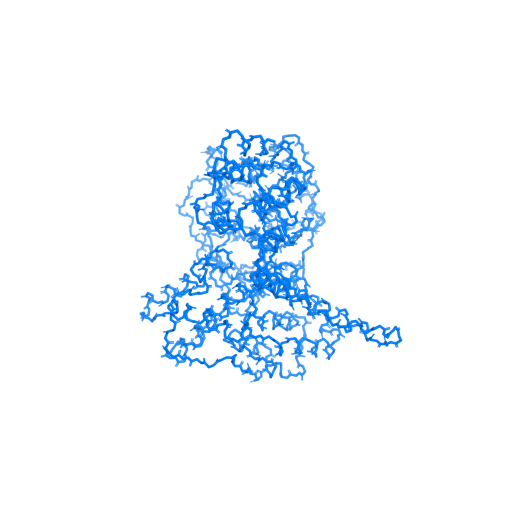 19.148 1.00 80.06 366 TRP A N 1
ATOM 2994 C CA . TRP A 1 366 ? -7.092 18.078 20.323 1.00 80.06 366 TRP A CA 1
ATOM 2995 C C . TRP A 1 366 ? -6.097 19.188 20.679 1.00 80.06 366 TRP A C 1
ATOM 2997 O O . TRP A 1 366 ? -5.224 19.523 19.870 1.00 80.06 366 TRP A O 1
ATOM 3007 N N . THR A 1 367 ? -6.198 19.730 21.891 1.00 71.62 367 THR A N 1
ATOM 3008 C CA . THR A 1 367 ? -5.217 20.659 22.467 1.00 71.62 367 THR A CA 1
ATOM 3009 C C . THR A 1 367 ? -4.310 19.913 23.436 1.00 71.62 367 THR A C 1
ATOM 3011 O O . THR A 1 367 ? -4.763 19.446 24.476 1.00 71.62 367 THR A O 1
ATOM 3014 N N . TYR A 1 368 ? -3.023 19.806 23.105 1.00 69.62 368 TYR A N 1
ATOM 3015 C CA . TYR A 1 368 ? -2.043 19.170 23.983 1.00 69.62 368 TYR A CA 1
ATOM 3016 C C . TYR A 1 368 ? -1.720 20.061 25.192 1.00 69.62 368 TYR A C 1
ATOM 3018 O O . TYR A 1 368 ? -1.266 21.193 25.015 1.00 69.62 368 TYR A O 1
ATOM 3026 N N . GLY A 1 369 ? -1.949 19.543 26.401 1.00 67.62 369 GLY A N 1
ATOM 3027 C CA . GLY A 1 369 ? -1.408 20.087 27.651 1.00 67.62 369 GLY A CA 1
ATOM 3028 C C . GLY A 1 369 ? -0.049 19.466 27.992 1.00 67.62 369 GLY A C 1
ATOM 3029 O O . GLY A 1 369 ? 0.334 18.465 27.397 1.00 67.62 369 GLY A O 1
ATOM 3030 N N . GLU A 1 370 ? 0.689 20.034 28.955 1.00 64.75 370 GLU A N 1
ATOM 3031 C CA . GLU A 1 370 ? 2.018 19.522 29.356 1.00 64.75 370 GLU A CA 1
ATOM 3032 C C . GLU A 1 370 ? 2.002 18.045 29.793 1.00 64.75 370 GLU A C 1
ATOM 3034 O O . GLU A 1 370 ? 2.996 17.353 29.596 1.00 64.75 370 GLU A O 1
ATOM 3039 N N . ASN A 1 371 ? 0.873 17.559 30.326 1.00 68.62 371 ASN A N 1
ATOM 3040 C CA . ASN A 1 371 ? 0.655 16.161 30.691 1.00 68.62 371 ASN A CA 1
ATOM 3041 C C . ASN A 1 371 ? -0.624 15.633 30.038 1.00 68.62 371 ASN A C 1
ATOM 3043 O O . ASN A 1 371 ? -1.640 16.327 30.028 1.00 68.62 371 ASN A O 1
ATOM 3047 N N . ILE A 1 372 ? -0.590 14.388 29.558 1.00 78.62 372 ILE A N 1
ATOM 3048 C CA . ILE A 1 372 ? -1.791 13.677 29.115 1.00 78.62 372 ILE A CA 1
ATOM 3049 C C . ILE A 1 372 ? -2.362 12.890 30.294 1.00 78.62 372 ILE A C 1
ATOM 3051 O O . ILE A 1 372 ? -1.687 12.021 30.843 1.00 78.62 372 ILE A O 1
ATOM 3055 N N . SER A 1 373 ? -3.602 13.192 30.675 1.00 82.75 373 SER A N 1
ATOM 3056 C CA . SER A 1 373 ? -4.328 12.509 31.749 1.00 82.75 373 SER A CA 1
ATOM 3057 C C . SER A 1 373 ? -5.559 11.762 31.230 1.00 82.75 373 SER A C 1
ATOM 3059 O O . SER A 1 373 ? -6.030 12.002 30.114 1.00 82.75 373 SER A O 1
ATOM 3061 N N . SER A 1 374 ? -6.111 10.882 32.072 1.00 83.50 374 SER A N 1
ATOM 3062 C CA . SER A 1 374 ? -7.427 10.266 31.859 1.00 83.50 374 SER A CA 1
ATOM 3063 C C . SER A 1 374 ? -8.516 11.314 31.629 1.00 83.50 374 SER A C 1
ATOM 3065 O O . SER A 1 374 ? -9.362 11.126 30.763 1.00 83.50 374 SER A O 1
ATOM 3067 N N . ASP A 1 375 ? -8.457 12.437 32.347 1.00 85.88 375 ASP A N 1
ATOM 3068 C CA . ASP A 1 375 ? -9.482 13.482 32.299 1.00 85.88 375 ASP A CA 1
ATOM 3069 C C . ASP A 1 375 ? -9.492 14.195 30.943 1.00 85.88 375 ASP A C 1
ATOM 3071 O O . ASP A 1 375 ? -10.552 14.381 30.353 1.00 85.88 375 ASP A O 1
ATOM 3075 N N . ASN A 1 376 ? -8.319 14.530 30.388 1.00 86.81 376 ASN A N 1
ATOM 3076 C CA . ASN A 1 376 ? -8.256 15.170 29.069 1.00 86.81 376 ASN A CA 1
ATOM 3077 C C . ASN A 1 376 ? -8.719 14.233 27.946 1.00 86.81 376 ASN A C 1
ATOM 3079 O O . ASN A 1 376 ? -9.326 14.678 26.971 1.00 86.81 376 ASN A O 1
ATOM 3083 N N . LEU A 1 377 ? -8.456 12.930 28.078 1.00 89.12 377 LEU A N 1
ATOM 3084 C CA . LEU A 1 377 ? -8.982 11.932 27.148 1.00 89.12 377 LEU A CA 1
ATOM 3085 C C . LEU A 1 377 ? -10.495 11.774 27.292 1.00 89.12 377 LEU A C 1
ATOM 3087 O O . LEU A 1 377 ? -11.189 11.740 26.279 1.00 89.12 377 LEU A O 1
ATOM 3091 N N . ALA A 1 378 ? -11.009 11.736 28.522 1.00 91.31 378 ALA A N 1
ATOM 3092 C CA . ALA A 1 378 ? -12.441 11.686 28.792 1.00 91.31 378 ALA A CA 1
ATOM 3093 C C . ALA A 1 378 ? -13.162 12.904 28.200 1.00 91.31 378 ALA A C 1
ATOM 3095 O O . ALA A 1 378 ? -14.190 12.745 27.549 1.00 91.31 378 ALA A O 1
ATOM 3096 N N . GLU A 1 379 ? -12.609 14.112 28.349 1.00 91.56 379 GLU A N 1
ATOM 3097 C CA . GLU A 1 379 ? -13.141 15.334 27.729 1.00 91.56 379 GLU A CA 1
ATOM 3098 C C . GLU A 1 379 ? -13.198 15.224 26.198 1.00 91.56 379 GLU A C 1
ATOM 3100 O O . GLU A 1 379 ? -14.219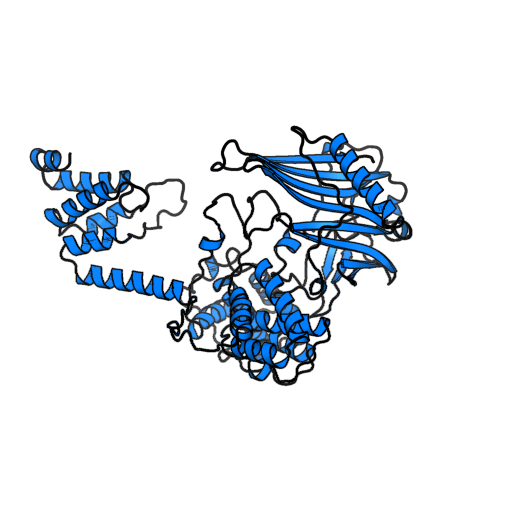 15.551 25.590 1.00 91.56 379 GLU A O 1
ATOM 3105 N N . PHE A 1 380 ? -12.139 14.719 25.559 1.00 93.00 380 PHE A N 1
ATOM 3106 C CA . PHE A 1 380 ? -12.115 14.523 24.108 1.00 93.00 380 PHE A CA 1
ATOM 3107 C C . PHE A 1 380 ? -13.132 13.477 23.633 1.00 93.00 380 PHE A C 1
ATOM 3109 O O . PHE A 1 380 ? -13.842 13.715 22.652 1.00 93.00 380 PHE A O 1
ATOM 3116 N N . ILE A 1 381 ? -13.221 12.333 24.319 1.00 94.75 381 ILE A N 1
ATOM 3117 C CA . ILE A 1 381 ? -14.164 11.254 23.992 1.00 94.75 381 ILE A CA 1
ATOM 3118 C C . ILE A 1 381 ? -15.609 11.725 24.194 1.00 94.75 381 ILE A C 1
ATOM 3120 O O . ILE A 1 381 ? -16.461 11.480 23.333 1.00 94.75 381 ILE A O 1
ATOM 3124 N N . ASN A 1 382 ? -15.883 12.457 25.276 1.00 93.81 382 ASN A N 1
ATOM 3125 C CA . ASN A 1 382 ? -17.181 13.081 25.520 1.00 93.81 382 ASN A CA 1
ATOM 3126 C C . ASN A 1 382 ? -17.533 14.085 24.423 1.00 93.81 382 ASN A C 1
ATOM 3128 O O . ASN A 1 382 ? -18.613 13.989 23.847 1.00 93.81 382 ASN A O 1
ATOM 3132 N N . GLY A 1 383 ? -16.603 14.967 24.046 1.00 94.31 383 GLY A N 1
ATOM 3133 C CA . GLY A 1 383 ? -16.812 15.914 22.949 1.00 94.31 383 GLY A CA 1
ATOM 3134 C C . GLY A 1 383 ? -17.091 15.226 21.608 1.00 94.31 383 GLY A C 1
ATOM 3135 O O . GLY A 1 383 ? -17.965 15.660 20.860 1.00 94.31 383 GLY A O 1
ATOM 3136 N N . CYS A 1 384 ? -16.410 14.113 21.309 1.00 95.12 384 CYS A N 1
ATOM 3137 C CA . CYS A 1 384 ? -16.734 13.290 20.139 1.00 95.12 384 CYS A CA 1
ATOM 3138 C C . CYS A 1 384 ? -18.156 12.725 20.234 1.00 95.12 384 CYS A C 1
ATOM 3140 O O . CYS A 1 384 ? -18.916 12.799 19.272 1.00 95.12 384 CYS A O 1
ATOM 3142 N N . SER A 1 385 ? -18.517 12.173 21.393 1.00 93.50 385 SER A N 1
ATOM 3143 C CA . SER A 1 385 ? -19.811 11.530 21.631 1.00 93.50 385 SER A CA 1
ATOM 3144 C C . SER A 1 385 ? -20.978 12.517 21.563 1.00 93.50 385 SER A C 1
ATOM 3146 O O . SER A 1 385 ? -22.018 12.193 20.995 1.00 93.50 385 SER A O 1
ATOM 3148 N N . GLU A 1 386 ? -20.820 13.725 22.102 1.00 93.75 386 GLU A N 1
ATOM 3149 C CA . GLU A 1 386 ? -21.805 14.808 22.009 1.00 93.75 386 GLU A CA 1
ATOM 3150 C C . GLU A 1 386 ? -21.999 15.259 20.557 1.00 93.75 386 GLU A C 1
ATOM 3152 O O . GLU A 1 386 ? -23.124 15.237 20.055 1.00 93.75 386 GLU A O 1
ATOM 3157 N N . ASN A 1 387 ? -20.908 15.551 19.840 1.00 95.31 387 ASN A N 1
ATOM 3158 C CA . ASN A 1 387 ? -20.972 15.961 18.435 1.00 95.31 387 ASN A CA 1
ATOM 3159 C C . ASN A 1 387 ? -21.571 14.869 17.529 1.00 95.31 387 ASN A C 1
ATOM 3161 O O . ASN A 1 387 ? -22.263 15.172 16.555 1.00 95.31 387 ASN A O 1
ATOM 3165 N N . LEU A 1 388 ? -21.305 13.592 17.825 1.00 94.62 388 LEU A N 1
ATOM 3166 C CA . LEU A 1 388 ? -21.894 12.462 17.104 1.00 94.62 388 LEU A CA 1
ATOM 3167 C C . LEU A 1 388 ? -23.401 12.361 17.347 1.00 94.62 388 LEU A C 1
ATOM 3169 O O . LEU A 1 388 ? -24.139 12.194 16.379 1.00 94.62 388 LEU A O 1
ATOM 3173 N N . LYS A 1 389 ? -23.866 12.528 18.593 1.00 90.50 389 LYS A N 1
ATOM 3174 C CA . LYS A 1 389 ? -25.303 12.533 18.925 1.00 90.50 389 LYS A CA 1
ATOM 3175 C C . LYS A 1 389 ? -26.069 13.622 18.171 1.00 90.50 389 LYS A C 1
ATOM 3177 O O . LYS A 1 389 ? -27.196 13.381 17.749 1.00 90.50 389 LYS A O 1
ATOM 3182 N N . GLU A 1 390 ? -25.464 14.794 17.967 1.00 88.25 390 GLU A N 1
ATOM 3183 C CA . GLU A 1 390 ? -26.074 15.878 17.181 1.00 88.25 390 GLU A CA 1
ATOM 3184 C C . GLU A 1 390 ? -26.212 15.542 15.686 1.00 88.25 390 GLU A C 1
ATOM 3186 O O . GLU A 1 390 ? -27.153 16.000 15.035 1.00 88.25 390 GLU A O 1
ATOM 3191 N N . LEU A 1 391 ? -25.292 14.745 15.133 1.00 89.56 391 LEU A N 1
ATOM 3192 C CA . LEU A 1 391 ? -25.311 14.336 13.724 1.00 89.56 391 LEU A CA 1
ATOM 3193 C C . LEU A 1 391 ? -26.209 13.123 13.471 1.00 89.56 391 LEU A C 1
ATOM 3195 O O . LEU A 1 391 ? -26.973 13.109 12.507 1.00 89.56 391 LEU A O 1
ATOM 3199 N N . ASN A 1 392 ? -26.064 12.088 14.294 1.00 88.44 392 ASN A N 1
ATOM 3200 C CA . ASN A 1 392 ? -26.820 10.849 14.223 1.00 88.44 392 ASN A CA 1
ATOM 3201 C C . ASN A 1 392 ? -26.763 10.138 15.581 1.00 88.44 392 ASN A C 1
ATOM 3203 O O . ASN A 1 392 ? -25.739 9.558 15.937 1.00 88.44 392 ASN A O 1
ATOM 3207 N N . ASP A 1 393 ? -27.878 10.129 16.311 1.00 89.44 393 ASP A N 1
ATOM 3208 C CA . ASP A 1 393 ? -27.946 9.510 17.638 1.00 89.44 393 ASP A CA 1
ATOM 3209 C C . ASP A 1 393 ? -27.751 7.984 17.618 1.00 89.44 393 ASP A C 1
ATOM 3211 O O . ASP A 1 393 ? -27.409 7.408 18.645 1.00 89.44 393 ASP A O 1
ATOM 3215 N N . ASP A 1 394 ? -27.893 7.309 16.473 1.00 92.94 394 ASP A N 1
ATOM 3216 C CA . ASP A 1 394 ? -27.573 5.879 16.386 1.00 92.94 394 ASP A CA 1
ATOM 3217 C C . ASP A 1 394 ? -26.062 5.615 16.286 1.00 92.94 394 ASP A C 1
ATOM 3219 O O . ASP A 1 394 ? -25.628 4.504 16.568 1.00 92.94 394 ASP A O 1
ATOM 3223 N N . ASN A 1 395 ? -25.242 6.609 15.933 1.00 92.81 395 ASN A N 1
ATOM 3224 C CA . ASN A 1 395 ? -23.799 6.422 15.826 1.00 92.81 395 ASN A CA 1
ATOM 3225 C C . ASN A 1 395 ? -23.118 6.516 17.195 1.00 92.81 395 ASN A C 1
ATOM 3227 O O . ASN A 1 395 ? -23.391 7.398 18.012 1.00 92.81 395 ASN A O 1
ATOM 3231 N N . GLU A 1 396 ? -22.158 5.627 17.409 1.00 94.31 396 GLU A N 1
ATOM 3232 C CA . GLU A 1 396 ? -21.317 5.592 18.592 1.00 94.31 396 GLU A CA 1
ATOM 3233 C C . GLU A 1 396 ? -19.847 5.418 18.216 1.00 94.31 396 GLU A C 1
ATOM 3235 O O . GLU A 1 396 ? -19.509 4.645 17.318 1.00 94.31 396 GLU A O 1
ATOM 3240 N N . LEU A 1 397 ? -18.963 6.140 18.908 1.00 96.44 397 LEU A N 1
ATOM 3241 C CA . LEU A 1 397 ? -17.524 6.037 18.701 1.00 96.44 397 LEU A CA 1
ATOM 3242 C C . LEU A 1 397 ? -17.015 4.665 19.162 1.00 96.44 397 LEU A C 1
ATOM 3244 O O . LEU A 1 397 ? -17.111 4.329 20.340 1.00 96.44 397 LEU A O 1
ATOM 3248 N N . ALA A 1 398 ? -16.424 3.905 18.241 1.00 96.19 398 ALA A N 1
ATOM 3249 C CA . ALA A 1 398 ? -15.831 2.604 18.539 1.00 96.19 398 ALA A CA 1
ATOM 3250 C C . ALA A 1 398 ? -14.304 2.612 18.434 1.00 96.19 398 ALA A C 1
ATOM 3252 O O . ALA A 1 398 ? -13.640 1.954 19.231 1.00 96.19 398 ALA A O 1
ATOM 3253 N N . ALA A 1 399 ? -13.745 3.373 17.494 1.00 97.00 399 ALA A N 1
ATOM 3254 C CA . ALA A 1 399 ? -12.315 3.641 17.446 1.00 97.00 399 ALA A CA 1
ATOM 3255 C C . ALA A 1 399 ? -12.013 4.984 16.780 1.00 97.00 399 ALA A C 1
ATOM 3257 O O . ALA A 1 399 ? -12.732 5.429 15.884 1.00 97.00 399 ALA A O 1
ATOM 3258 N N . ILE A 1 400 ? -10.920 5.616 17.192 1.00 96.69 400 ILE A N 1
ATOM 3259 C CA . ILE A 1 400 ? -10.318 6.752 16.498 1.00 96.69 400 ILE A CA 1
ATOM 3260 C C . ILE A 1 400 ? -8.807 6.718 16.702 1.00 96.69 400 ILE A C 1
ATOM 3262 O O . ILE A 1 400 ? -8.322 6.554 17.820 1.00 96.69 400 ILE A O 1
ATOM 3266 N N . THR A 1 401 ? -8.056 6.880 15.620 1.00 95.44 401 THR A N 1
ATOM 3267 C CA . THR A 1 401 ? -6.594 6.898 15.656 1.00 95.44 401 THR A CA 1
ATOM 3268 C C . THR A 1 401 ? -6.058 7.998 14.750 1.00 95.44 401 THR A C 1
ATOM 3270 O O . THR A 1 401 ? -6.589 8.219 13.662 1.00 95.44 401 THR A O 1
ATOM 3273 N N . PHE A 1 402 ? -5.074 8.766 15.216 1.00 94.25 402 PHE A N 1
ATOM 3274 C CA . PHE A 1 402 ? -4.514 9.897 14.477 1.00 94.25 402 PHE A CA 1
ATOM 3275 C C . PHE A 1 402 ? -3.205 10.405 15.085 1.00 94.25 402 PHE A C 1
ATOM 3277 O O . PHE A 1 402 ? -2.998 10.379 16.297 1.00 94.25 402 PHE A O 1
ATOM 3284 N N . SER A 1 403 ? -2.368 10.993 14.231 1.00 92.62 403 SER A N 1
ATOM 3285 C CA . SER A 1 403 ? -1.208 11.777 14.657 1.00 92.62 403 SER A CA 1
ATOM 3286 C C . SER A 1 403 ? -1.575 13.238 14.944 1.00 92.62 403 SER A C 1
ATOM 3288 O O . SER A 1 403 ? -2.431 13.811 14.262 1.00 92.62 403 SER A O 1
ATOM 3290 N N . ASN A 1 404 ? -0.860 13.887 15.863 1.00 89.81 404 ASN A N 1
ATOM 3291 C CA . ASN A 1 404 ? -0.941 15.330 16.095 1.00 89.81 404 ASN A CA 1
ATOM 3292 C C . ASN A 1 404 ? 0.465 15.944 16.211 1.00 89.81 404 ASN A C 1
ATOM 3294 O O . ASN A 1 404 ? 1.285 15.512 17.021 1.00 89.81 404 ASN A O 1
ATOM 3298 N N . ASN A 1 405 ? 0.738 16.968 15.400 1.00 89.31 405 ASN A N 1
ATOM 3299 C CA . ASN A 1 405 ? 1.961 17.757 15.498 1.00 89.31 405 ASN A CA 1
ATOM 3300 C C . ASN A 1 405 ? 1.727 18.927 16.459 1.00 89.31 405 ASN A C 1
ATOM 3302 O O . ASN A 1 405 ? 1.092 19.917 16.090 1.00 89.31 405 ASN A O 1
ATOM 3306 N N . VAL A 1 406 ? 2.268 18.817 17.673 1.00 88.38 406 VAL A N 1
ATOM 3307 C CA . VAL A 1 406 ? 2.174 19.879 18.683 1.00 88.38 406 VAL A CA 1
ATOM 3308 C C . VAL A 1 406 ? 3.131 21.016 18.329 1.00 88.38 406 VAL A C 1
ATOM 3310 O O . VAL A 1 406 ? 2.739 22.181 18.328 1.00 88.38 406 VAL A O 1
ATOM 3313 N N . ASN A 1 407 ? 4.387 20.678 18.024 1.00 86.69 407 ASN A N 1
ATOM 3314 C CA . ASN A 1 407 ? 5.421 21.600 17.547 1.00 86.69 407 ASN A CA 1
ATOM 3315 C C . ASN A 1 407 ? 6.576 20.825 16.870 1.00 86.69 407 ASN A C 1
ATOM 3317 O O . ASN A 1 407 ? 6.503 19.609 16.700 1.00 86.69 407 ASN A O 1
ATOM 3321 N N . ASP A 1 408 ? 7.661 21.509 16.494 1.00 83.81 408 ASP A N 1
ATOM 3322 C CA . ASP A 1 408 ? 8.829 20.904 15.818 1.00 83.81 408 ASP A CA 1
ATOM 3323 C C . ASP A 1 408 ? 9.556 19.829 16.645 1.00 83.81 408 ASP A C 1
ATOM 3325 O O . ASP A 1 408 ? 10.327 19.025 16.108 1.00 83.81 408 ASP A O 1
ATOM 3329 N N . ASN A 1 409 ? 9.331 19.826 17.956 1.00 88.88 409 ASN A N 1
ATOM 3330 C CA . ASN A 1 409 ? 10.011 18.987 18.928 1.00 88.88 409 ASN A CA 1
ATOM 3331 C C . ASN A 1 409 ? 9.090 17.961 19.590 1.00 88.88 409 ASN A C 1
ATOM 3333 O O . ASN A 1 409 ? 9.607 17.075 20.263 1.00 88.88 409 ASN A O 1
ATOM 3337 N N . VAL A 1 410 ? 7.769 18.064 19.415 1.00 90.12 410 VAL A N 1
ATOM 3338 C CA . VAL A 1 410 ? 6.783 17.197 20.069 1.00 90.12 410 VAL A CA 1
ATOM 3339 C C . VAL A 1 410 ? 5.727 16.725 19.073 1.00 90.12 410 VAL A C 1
ATOM 3341 O O . VAL A 1 410 ? 5.012 17.530 18.469 1.00 90.12 410 VAL A O 1
ATOM 3344 N N . TRP A 1 411 ? 5.607 15.406 18.951 1.00 92.31 411 TRP A N 1
ATOM 3345 C CA . TRP A 1 411 ? 4.570 14.721 18.183 1.00 92.31 411 TRP A CA 1
ATOM 3346 C C . TRP A 1 411 ? 3.805 13.752 19.070 1.00 92.31 411 TRP A C 1
ATOM 3348 O O . TRP A 1 411 ? 4.378 13.141 19.970 1.00 92.31 411 TRP A O 1
ATOM 3358 N N . LEU A 1 412 ? 2.523 13.591 18.768 1.00 91.88 412 LEU A N 1
ATOM 3359 C CA . LEU A 1 412 ? 1.658 12.607 19.396 1.00 91.88 412 LEU A CA 1
ATOM 3360 C C . LEU A 1 412 ? 1.159 11.636 18.341 1.00 91.88 412 LEU A C 1
ATOM 3362 O O . LEU A 1 412 ? 0.830 12.047 17.225 1.00 91.88 412 LEU A O 1
ATOM 3366 N N . ASP A 1 413 ? 1.039 10.382 18.736 1.00 93.56 413 ASP A N 1
ATOM 3367 C CA . ASP A 1 413 ? 0.303 9.367 18.006 1.00 93.56 413 ASP A CA 1
ATOM 3368 C C . ASP A 1 413 ? -0.719 8.745 18.951 1.00 93.56 413 ASP A C 1
ATOM 3370 O O . ASP A 1 413 ? -0.342 8.213 19.995 1.00 93.56 413 ASP A O 1
ATOM 3374 N N . ILE A 1 414 ? -2.003 8.913 18.644 1.00 93.00 414 ILE A N 1
ATOM 3375 C CA . ILE A 1 414 ? -3.111 8.628 19.558 1.00 93.00 414 ILE A CA 1
ATOM 3376 C C . ILE A 1 414 ? -3.979 7.542 18.941 1.00 93.00 414 ILE A C 1
ATOM 3378 O O . ILE A 1 414 ? -4.393 7.665 17.791 1.00 93.00 414 ILE A O 1
ATOM 3382 N N . THR A 1 415 ? -4.314 6.532 19.736 1.00 94.75 415 THR A N 1
ATOM 3383 C CA . THR A 1 415 ? -5.256 5.468 19.394 1.00 94.75 415 THR A CA 1
ATOM 3384 C C . THR A 1 415 ? -6.222 5.278 20.555 1.00 94.75 415 THR A C 1
ATOM 3386 O O . THR A 1 415 ? -5.807 5.053 21.687 1.00 94.75 415 THR A O 1
ATOM 3389 N N . ILE A 1 416 ? -7.517 5.383 20.281 1.00 95.19 416 ILE A N 1
ATOM 3390 C CA . ILE A 1 416 ? -8.594 5.233 21.260 1.00 95.19 416 ILE A CA 1
ATOM 3391 C C . ILE A 1 416 ? -9.532 4.153 20.738 1.00 95.19 416 ILE A C 1
ATOM 3393 O O . ILE A 1 416 ? -10.060 4.289 19.634 1.00 95.19 416 ILE A O 1
ATOM 3397 N N . VAL A 1 417 ? -9.742 3.097 21.521 1.00 95.12 417 VAL A N 1
ATOM 3398 C CA . VAL A 1 417 ? -10.528 1.918 21.132 1.00 95.12 417 VAL A CA 1
ATOM 3399 C C . VAL A 1 417 ? -11.531 1.586 22.226 1.00 95.12 417 VAL A C 1
ATOM 3401 O O . VAL A 1 417 ? -11.168 1.449 23.394 1.00 95.12 417 VAL A O 1
ATOM 3404 N N . LYS A 1 418 ? -12.800 1.428 21.850 1.00 93.81 418 LYS A N 1
ATOM 3405 C CA . LYS A 1 418 ? -13.855 0.970 22.754 1.00 93.81 418 LYS A CA 1
ATOM 3406 C C . LYS A 1 418 ? -13.663 -0.517 23.059 1.00 93.81 418 LYS A C 1
ATOM 3408 O O . LYS A 1 418 ? -13.450 -1.335 22.160 1.00 93.81 418 LYS A O 1
ATOM 3413 N N . ALA A 1 419 ? -13.759 -0.872 24.330 1.00 91.19 419 ALA A N 1
ATOM 3414 C CA . ALA A 1 419 ? -13.574 -2.222 24.831 1.00 91.19 419 ALA A CA 1
ATOM 3415 C C . ALA A 1 419 ? -14.619 -2.565 25.898 1.00 91.19 419 ALA A C 1
ATOM 3417 O O . ALA A 1 419 ? -15.290 -1.698 26.454 1.00 91.19 419 ALA A O 1
ATOM 3418 N N . LEU A 1 420 ? -14.740 -3.857 26.176 1.00 89.38 420 LEU A N 1
ATOM 3419 C CA . LEU A 1 420 ? -15.510 -4.414 27.274 1.00 89.38 420 LEU A CA 1
ATOM 3420 C C . LEU A 1 420 ? -14.559 -4.880 28.372 1.00 89.38 420 LEU A C 1
ATOM 3422 O O . LEU A 1 420 ? -13.517 -5.477 28.092 1.00 89.38 420 LEU A O 1
ATOM 3426 N N . TYR A 1 421 ? -14.933 -4.647 29.621 1.00 84.12 421 TYR A N 1
ATOM 3427 C CA . TYR A 1 421 ? -14.108 -4.890 30.795 1.00 84.12 421 TYR A CA 1
ATOM 3428 C C . TYR A 1 421 ? -14.894 -5.591 31.908 1.00 84.12 421 TYR A C 1
ATOM 3430 O O . TYR A 1 421 ? -16.064 -5.290 32.162 1.00 84.12 421 TYR A O 1
ATOM 3438 N N . LYS A 1 422 ? -14.234 -6.531 32.589 1.00 81.62 422 LYS A N 1
ATOM 3439 C CA . LYS A 1 422 ? -14.777 -7.250 33.745 1.00 81.62 422 LYS A CA 1
ATOM 3440 C C . LYS A 1 422 ? -14.219 -6.641 35.034 1.00 81.62 422 LYS A C 1
ATOM 3442 O O . LYS A 1 422 ? -13.006 -6.591 35.196 1.00 81.62 422 LYS A O 1
ATOM 3447 N N . ASP A 1 423 ? -15.087 -6.211 35.951 1.00 64.62 423 ASP A N 1
ATOM 3448 C CA . ASP A 1 423 ? -14.692 -5.684 37.268 1.00 64.62 423 ASP A CA 1
ATOM 3449 C C . ASP A 1 423 ? -13.831 -6.722 38.018 1.00 64.62 423 ASP A C 1
ATOM 3451 O O . ASP A 1 423 ? -14.402 -7.714 38.451 1.00 64.62 423 ASP A O 1
ATOM 3455 N N . GLU A 1 424 ? -12.496 -6.532 38.097 1.00 57.59 424 GLU A N 1
ATOM 3456 C CA . GLU A 1 424 ? -11.498 -7.171 39.011 1.00 57.59 424 GLU A CA 1
ATOM 3457 C C . GLU A 1 424 ? -10.081 -7.313 38.375 1.00 57.59 424 GLU A C 1
ATOM 3459 O O . GLU A 1 424 ? -9.462 -8.377 38.434 1.00 57.59 424 GLU A O 1
ATOM 3464 N N . VAL A 1 425 ? -9.519 -6.269 37.747 1.00 57.00 425 VAL A N 1
ATOM 3465 C CA . VAL A 1 425 ? -8.227 -6.379 37.028 1.00 57.00 425 VAL A CA 1
ATOM 3466 C C . VAL A 1 425 ? -7.290 -5.222 37.320 1.00 57.00 425 VAL A C 1
ATOM 3468 O O . VAL A 1 425 ? -7.704 -4.084 37.529 1.00 57.00 425 VAL A O 1
ATOM 3471 N N . ASP A 1 426 ? -6.000 -5.534 37.287 1.00 58.97 426 ASP A N 1
ATOM 3472 C CA . ASP A 1 426 ? -4.926 -4.554 37.261 1.00 58.97 426 ASP A CA 1
ATOM 3473 C C . ASP A 1 426 ? -4.798 -3.939 35.854 1.00 58.97 426 ASP A C 1
ATOM 3475 O O . ASP A 1 426 ? -4.432 -4.617 34.883 1.00 58.97 426 ASP A O 1
ATOM 3479 N N . ILE A 1 427 ? -5.096 -2.640 35.766 1.00 58.12 427 ILE A N 1
ATOM 3480 C CA . ILE A 1 427 ? -5.029 -1.798 34.559 1.00 58.12 427 ILE A CA 1
ATOM 3481 C C . ILE A 1 427 ? -3.650 -1.891 33.885 1.00 58.12 427 ILE A C 1
ATOM 3483 O O . ILE A 1 427 ? -3.554 -1.803 32.662 1.00 58.12 427 ILE A O 1
ATOM 3487 N N . ALA A 1 428 ? -2.587 -2.154 34.655 1.00 57.03 428 ALA A N 1
ATOM 3488 C CA . ALA A 1 428 ? -1.215 -2.247 34.158 1.00 57.03 428 ALA A CA 1
ATOM 3489 C C . ALA A 1 428 ? -0.954 -3.421 33.186 1.00 57.03 428 ALA A C 1
ATOM 3491 O O . ALA A 1 428 ? 0.125 -3.497 32.600 1.00 57.03 428 ALA A O 1
ATOM 3492 N N . SER A 1 429 ? -1.907 -4.345 33.014 1.00 59.59 429 SER A N 1
ATOM 3493 C CA . SER A 1 429 ? -1.766 -5.533 32.154 1.00 59.59 429 SER A CA 1
ATOM 3494 C C . SER A 1 429 ? -2.455 -5.431 30.785 1.00 59.59 429 SER A C 1
ATOM 3496 O O . SER A 1 429 ? -2.345 -6.360 29.982 1.00 59.59 429 SER A O 1
ATOM 3498 N N . VAL A 1 430 ? -3.156 -4.328 30.500 1.00 68.88 430 VAL A N 1
ATOM 3499 C CA . VAL A 1 430 ? -3.939 -4.163 29.266 1.00 68.88 430 VAL A CA 1
ATOM 3500 C C . VAL A 1 430 ? -3.074 -3.576 28.149 1.00 68.88 430 VAL A C 1
ATOM 3502 O O . VAL A 1 430 ? -2.470 -2.518 28.303 1.00 68.88 430 VAL A O 1
ATOM 3505 N N . SER A 1 431 ? -3.037 -4.253 27.000 1.00 72.94 431 SER A N 1
ATOM 3506 C CA . SER A 1 431 ? -2.440 -3.750 25.760 1.00 72.94 431 SER A CA 1
ATOM 3507 C C . SER A 1 431 ? -3.385 -3.969 24.582 1.00 72.94 431 SER A C 1
ATOM 3509 O O . SER A 1 431 ? -4.160 -4.931 24.564 1.00 72.94 431 SER A O 1
ATOM 3511 N N . LEU A 1 432 ? -3.319 -3.078 23.590 1.00 79.19 432 LEU A N 1
ATOM 3512 C CA . LEU A 1 432 ? -4.033 -3.264 22.332 1.00 79.19 432 LEU A CA 1
ATOM 3513 C C . LEU A 1 432 ? -3.431 -4.463 21.591 1.00 79.19 432 LEU A C 1
ATOM 3515 O O . LEU A 1 432 ? -2.225 -4.524 21.331 1.00 79.19 432 LEU A O 1
ATOM 3519 N N . LYS A 1 433 ? -4.272 -5.453 21.286 1.00 70.25 433 LYS A N 1
ATOM 3520 C CA . LYS A 1 433 ? -3.884 -6.606 20.469 1.00 70.25 433 LYS A CA 1
ATOM 3521 C C . LYS A 1 433 ? -4.234 -6.312 19.023 1.00 70.25 433 LYS A C 1
ATOM 3523 O O . LYS A 1 433 ? -5.371 -6.543 18.618 1.00 70.25 433 LYS A O 1
ATOM 3528 N N . GLU A 1 434 ? -3.257 -5.846 18.261 1.00 80.50 434 GLU A N 1
ATOM 3529 C CA . GLU A 1 434 ? -3.440 -5.531 16.846 1.00 80.50 434 GLU A CA 1
ATOM 3530 C C . GLU A 1 434 ? -3.063 -6.700 15.937 1.00 80.50 434 GLU A C 1
ATOM 3532 O O . GLU A 1 434 ? -2.117 -7.436 16.214 1.00 80.50 434 GLU A O 1
ATOM 3537 N N . ARG A 1 435 ? -3.810 -6.865 14.835 1.00 81.50 435 ARG A N 1
ATOM 3538 C CA . ARG A 1 435 ? -3.547 -7.820 13.735 1.00 81.50 435 ARG A CA 1
ATOM 3539 C C . ARG A 1 435 ? -3.506 -9.303 14.121 1.00 81.50 435 ARG A C 1
ATOM 3541 O O . ARG A 1 435 ? -3.142 -10.133 13.296 1.00 81.50 435 ARG A O 1
ATOM 3548 N N . ASN A 1 436 ? -3.935 -9.639 15.335 1.00 80.25 436 ASN A N 1
ATOM 3549 C CA . ASN A 1 436 ? -3.958 -11.012 15.847 1.00 80.25 436 ASN A CA 1
ATOM 3550 C C . ASN A 1 436 ? -5.374 -11.574 16.027 1.00 80.25 436 ASN A C 1
ATOM 3552 O O . ASN A 1 436 ? -5.505 -12.769 16.249 1.00 80.25 436 ASN A O 1
ATOM 3556 N N . ASN A 1 437 ? -6.420 -10.741 15.951 1.00 84.00 437 ASN A N 1
ATOM 3557 C CA . ASN A 1 437 ? -7.788 -11.149 16.309 1.00 84.00 437 ASN A CA 1
ATOM 3558 C C . ASN A 1 437 ? -8.679 -11.458 15.099 1.00 84.00 437 ASN A C 1
ATOM 3560 O O . ASN A 1 437 ? -9.749 -12.036 15.274 1.00 84.00 437 ASN A O 1
ATOM 3564 N N . ALA A 1 438 ? -8.292 -11.039 13.892 1.00 88.75 438 ALA A N 1
ATOM 3565 C CA . ALA A 1 438 ? -9.068 -11.295 12.683 1.00 88.75 438 ALA A CA 1
ATOM 3566 C C . ALA A 1 438 ? -8.212 -11.236 11.411 1.00 88.75 438 ALA A C 1
ATOM 3568 O O . ALA A 1 438 ? -7.178 -10.559 11.362 1.00 88.75 438 ALA A O 1
ATOM 3569 N N . LEU A 1 439 ? -8.695 -11.907 10.368 1.00 92.38 439 LEU A N 1
ATOM 3570 C CA . LEU A 1 439 ? -8.135 -11.893 9.016 1.00 92.38 439 LEU A CA 1
ATOM 3571 C C . LEU A 1 439 ? -8.970 -11.014 8.093 1.00 92.38 439 LEU A C 1
ATOM 3573 O O . LEU A 1 439 ? -10.192 -10.993 8.216 1.00 92.38 439 LEU A O 1
ATOM 3577 N N . ALA A 1 440 ? -8.314 -10.354 7.141 1.00 92.62 440 ALA A N 1
ATOM 3578 C CA . ALA A 1 440 ? -8.950 -9.630 6.046 1.00 92.62 440 ALA A CA 1
ATOM 3579 C C . ALA A 1 440 ? -8.736 -10.369 4.721 1.00 92.62 440 ALA A C 1
ATOM 3581 O O . ALA A 1 440 ? -7.600 -10.627 4.307 1.00 92.62 440 ALA A O 1
ATOM 3582 N N . ILE A 1 441 ? -9.838 -10.704 4.053 1.00 92.62 441 ILE A N 1
ATOM 3583 C CA . ILE A 1 441 ? -9.858 -11.501 2.827 1.00 92.62 441 ILE A CA 1
ATOM 3584 C C . ILE A 1 441 ? -10.580 -10.704 1.739 1.00 92.62 441 ILE A C 1
ATOM 3586 O O . ILE A 1 441 ? -11.795 -10.504 1.789 1.00 92.62 441 ILE A O 1
ATOM 3590 N N . GLY A 1 442 ? -9.807 -10.243 0.757 1.00 91.69 442 GLY A N 1
ATOM 3591 C CA . GLY A 1 442 ? -10.306 -9.661 -0.485 1.00 91.69 442 GLY A CA 1
ATOM 3592 C C . GLY A 1 442 ? -10.177 -10.663 -1.629 1.00 91.69 442 GLY A C 1
ATOM 3593 O O . GLY A 1 442 ? -9.143 -11.317 -1.761 1.00 91.69 442 GLY A O 1
ATOM 3594 N N . GLU A 1 443 ? -11.215 -10.788 -2.450 1.00 91.19 443 GLU A N 1
ATOM 3595 C CA . GLU A 1 443 ? -11.262 -11.741 -3.565 1.00 91.19 443 GLU A CA 1
ATOM 3596 C C . GLU A 1 443 ? -11.114 -11.004 -4.897 1.00 91.19 443 GLU A C 1
ATOM 3598 O O . GLU A 1 443 ? -11.913 -10.118 -5.210 1.00 91.19 443 GLU A O 1
ATOM 3603 N N . GLY A 1 444 ? -10.094 -11.362 -5.685 1.00 92.31 444 GLY A N 1
ATOM 3604 C CA . GLY A 1 444 ? -9.846 -10.757 -6.995 1.00 92.31 444 GLY A CA 1
ATOM 3605 C C . GLY A 1 444 ? -9.904 -9.224 -6.962 1.00 92.31 444 GLY A C 1
ATOM 3606 O O . GLY A 1 444 ? -9.273 -8.577 -6.121 1.00 92.31 444 GLY A O 1
ATOM 3607 N N . LEU A 1 445 ? -10.701 -8.646 -7.862 1.00 94.25 445 LEU A N 1
ATOM 3608 C CA . LEU A 1 445 ? -10.916 -7.199 -7.974 1.00 94.25 445 LEU A CA 1
ATOM 3609 C C . LEU A 1 445 ? -12.211 -6.718 -7.288 1.00 94.25 445 LEU A C 1
ATOM 3611 O O . LEU A 1 445 ? -12.617 -5.576 -7.480 1.00 94.25 445 LEU A O 1
ATOM 3615 N N . ASN A 1 446 ? -12.853 -7.557 -6.464 1.00 93.81 446 ASN A N 1
ATOM 3616 C CA . ASN A 1 446 ? -14.132 -7.226 -5.833 1.00 93.81 446 ASN A CA 1
ATOM 3617 C C . ASN A 1 446 ? -14.018 -6.016 -4.895 1.00 93.81 446 ASN A C 1
ATOM 3619 O O . ASN A 1 446 ? -13.092 -5.921 -4.093 1.00 93.81 446 ASN A O 1
ATOM 3623 N N . GLN A 1 447 ? -15.022 -5.145 -4.888 1.00 93.56 447 GLN A N 1
ATOM 3624 C CA . GLN A 1 447 ? -15.060 -3.960 -4.021 1.00 93.56 447 GLN A CA 1
ATOM 3625 C C . GLN A 1 447 ? -15.563 -4.261 -2.602 1.00 93.56 447 GLN A C 1
ATOM 3627 O O . GLN A 1 447 ? -16.250 -3.452 -1.993 1.00 93.56 447 GLN A O 1
ATOM 3632 N N . TYR A 1 448 ? -15.280 -5.441 -2.064 1.00 94.69 448 TYR A N 1
ATOM 3633 C CA . TYR A 1 448 ? -15.584 -5.759 -0.674 1.00 94.69 448 TYR A CA 1
ATOM 3634 C C . TYR A 1 448 ? -14.440 -6.545 -0.051 1.00 94.69 448 TYR A C 1
ATOM 3636 O O . TYR A 1 448 ? -13.704 -7.248 -0.748 1.00 94.69 448 TYR A O 1
ATOM 3644 N N . ILE A 1 449 ? -14.307 -6.423 1.267 1.00 95.12 449 ILE A N 1
ATOM 3645 C CA . ILE A 1 449 ? -13.399 -7.238 2.075 1.00 95.12 449 ILE A CA 1
ATOM 3646 C C . ILE A 1 449 ? -14.231 -7.964 3.121 1.00 95.12 449 ILE A C 1
ATOM 3648 O O . ILE A 1 449 ? -15.075 -7.361 3.787 1.00 95.12 449 ILE A O 1
ATOM 3652 N N . THR A 1 450 ? -13.983 -9.262 3.259 1.00 95.75 450 THR A N 1
ATOM 3653 C CA . THR A 1 450 ? -14.565 -10.080 4.320 1.00 95.75 450 THR A CA 1
ATOM 3654 C C . THR A 1 450 ? -13.574 -10.194 5.467 1.00 95.75 450 THR A C 1
ATOM 3656 O O . THR A 1 450 ? -12.402 -10.501 5.253 1.00 95.75 450 THR A O 1
ATOM 3659 N N . TYR A 1 451 ? -14.058 -9.972 6.682 1.00 94.75 451 TYR A N 1
ATOM 3660 C CA . TYR A 1 451 ? -13.295 -10.103 7.909 1.00 94.75 451 TYR A CA 1
ATOM 3661 C C . TYR A 1 451 ? -13.817 -11.265 8.737 1.00 94.75 451 TYR A C 1
ATOM 3663 O O . TYR A 1 451 ? -15.013 -11.333 9.036 1.00 94.75 451 TYR A O 1
ATOM 3671 N N . SER A 1 452 ? -12.903 -12.145 9.131 1.00 92.62 452 SER A N 1
ATOM 3672 C CA . SER A 1 452 ? -13.190 -13.313 9.964 1.00 92.62 452 SER A CA 1
ATOM 3673 C C . SER A 1 452 ? -12.430 -13.182 11.275 1.00 92.62 452 SER A C 1
ATOM 3675 O O . SER A 1 452 ? -11.198 -13.210 11.280 1.00 92.62 452 SER A O 1
ATOM 3677 N N . SER A 1 453 ? -13.161 -12.988 12.374 1.00 88.94 453 SER A N 1
ATOM 3678 C CA . SER A 1 453 ? -12.588 -12.943 13.721 1.00 88.94 453 SER A CA 1
ATOM 3679 C C . SER A 1 453 ? -12.282 -14.347 14.232 1.00 88.94 453 SER A C 1
ATOM 3681 O O . SER A 1 453 ? -13.057 -15.273 14.004 1.00 88.94 453 SER A O 1
ATOM 3683 N N . PHE A 1 454 ? -11.183 -14.482 14.966 1.00 86.62 454 PHE A N 1
ATOM 3684 C CA . PHE A 1 454 ? -10.867 -15.689 15.721 1.00 86.62 454 PHE A CA 1
ATOM 3685 C C . PHE A 1 454 ? -11.608 -15.700 17.058 1.00 86.62 454 PHE A C 1
ATOM 3687 O O . PHE A 1 454 ? -11.995 -14.647 17.582 1.00 86.62 454 PHE A O 1
ATOM 3694 N N . GLU A 1 455 ? -11.772 -16.883 17.646 1.00 81.19 455 GLU A N 1
ATOM 3695 C CA . GLU A 1 455 ? -12.154 -16.962 19.052 1.00 81.19 455 GLU A CA 1
ATOM 3696 C C . GLU A 1 455 ? -11.082 -16.308 19.938 1.00 81.19 455 GLU A C 1
ATOM 3698 O O . GLU A 1 455 ? -9.880 -16.391 19.682 1.00 81.19 455 GLU A O 1
ATOM 3703 N N . ASN A 1 456 ? -11.512 -15.628 21.002 1.00 73.31 456 ASN A N 1
ATOM 3704 C CA . ASN A 1 456 ? -10.572 -15.028 21.939 1.00 73.31 456 ASN A CA 1
ATOM 3705 C C . ASN A 1 456 ? -10.032 -16.093 22.905 1.00 73.31 456 ASN A C 1
ATOM 3707 O O . ASN A 1 456 ? -10.669 -16.400 23.910 1.00 73.31 456 ASN A O 1
ATOM 3711 N N . GLU A 1 457 ? -8.851 -16.637 22.613 1.00 64.94 457 GLU A N 1
ATOM 3712 C CA . GLU A 1 457 ? -8.197 -17.645 23.463 1.00 64.94 457 GLU A CA 1
ATOM 3713 C C . GLU A 1 457 ? -7.641 -17.064 24.782 1.00 64.94 457 GLU A C 1
ATOM 3715 O O . GLU A 1 457 ? -7.439 -17.785 25.759 1.00 64.94 457 GLU A O 1
ATOM 3720 N N . ASP A 1 458 ? -7.417 -15.749 24.843 1.00 60.75 458 ASP A N 1
ATOM 3721 C CA . ASP A 1 458 ? -6.886 -15.035 26.007 1.00 60.75 458 ASP A CA 1
ATOM 3722 C C . ASP A 1 458 ? -8.020 -14.284 26.733 1.00 60.75 458 ASP A C 1
ATOM 3724 O O . ASP A 1 458 ? -8.092 -13.051 26.742 1.00 60.75 458 ASP A O 1
ATOM 3728 N N . GLU A 1 459 ? -8.915 -15.030 27.383 1.00 62.47 459 GLU A N 1
ATOM 3729 C CA . GLU A 1 459 ? -10.016 -14.507 28.214 1.00 62.47 459 GLU A CA 1
ATOM 3730 C C . GLU A 1 459 ? -9.518 -13.875 29.536 1.00 62.47 459 GLU A C 1
ATOM 3732 O O . GLU A 1 459 ? -9.912 -14.267 30.633 1.00 62.47 459 GLU A O 1
ATOM 3737 N N . LYS A 1 460 ? -8.618 -12.892 29.466 1.00 62.16 460 LYS A N 1
ATOM 3738 C CA . LYS A 1 460 ? -7.932 -12.330 30.641 1.00 62.16 460 LYS A CA 1
ATOM 3739 C C . LYS A 1 460 ? -8.485 -10.978 31.095 1.00 62.16 460 LYS A C 1
ATOM 3741 O O . LYS A 1 460 ? -7.739 -10.200 31.668 1.00 62.16 460 LYS A O 1
ATOM 3746 N N . ASN A 1 461 ? -9.792 -10.744 30.922 1.00 73.44 461 ASN A N 1
ATOM 3747 C CA . ASN A 1 461 ? -10.598 -9.682 31.566 1.00 73.44 461 ASN A CA 1
ATOM 3748 C C . ASN A 1 461 ? -10.850 -8.361 30.801 1.00 73.44 461 ASN A C 1
ATOM 3750 O O . ASN A 1 461 ? -11.578 -7.505 31.308 1.00 73.44 461 ASN A O 1
ATOM 3754 N N . CYS A 1 462 ? -10.333 -8.198 29.582 1.00 80.69 462 CYS A N 1
ATOM 3755 C CA . CYS A 1 462 ? -10.722 -7.106 28.685 1.00 80.69 462 CYS A CA 1
ATOM 3756 C C . CYS A 1 462 ? -10.818 -7.607 27.238 1.00 80.69 462 CYS A C 1
ATOM 3758 O O . CYS A 1 462 ? -10.019 -8.447 26.821 1.00 80.69 462 CYS A O 1
ATOM 3760 N N . VAL A 1 463 ? -11.806 -7.119 26.486 1.00 87.12 463 VAL A N 1
ATOM 3761 C CA . VAL A 1 463 ? -12.057 -7.501 25.093 1.00 87.12 463 VAL A CA 1
ATOM 3762 C C . VAL A 1 463 ? -12.317 -6.253 24.262 1.00 87.12 463 VAL A C 1
ATOM 3764 O O . VAL A 1 463 ? -13.255 -5.510 24.526 1.00 87.12 463 VAL A O 1
ATOM 3767 N N . GLN A 1 464 ? -11.503 -6.026 23.236 1.00 89.50 464 GLN A N 1
ATOM 3768 C CA . GLN A 1 464 ? -11.673 -4.890 22.328 1.00 89.50 464 GLN A CA 1
ATOM 3769 C C . GLN A 1 464 ? -12.895 -5.116 21.432 1.00 89.50 464 GLN A C 1
ATOM 3771 O O . GLN A 1 464 ? -13.071 -6.222 20.923 1.00 89.50 464 GLN A O 1
ATOM 3776 N N . LEU A 1 465 ? -13.722 -4.092 21.205 1.00 91.94 465 LEU A N 1
ATOM 3777 C CA . LEU A 1 465 ? -14.859 -4.195 20.278 1.00 91.94 465 LEU A CA 1
ATOM 3778 C C . LEU A 1 465 ? -14.445 -4.041 18.818 1.00 91.94 465 LEU A C 1
ATOM 3780 O O . LEU A 1 465 ? -15.174 -4.464 17.922 1.00 91.94 465 LEU A O 1
ATOM 3784 N N . THR A 1 466 ? -13.291 -3.428 18.578 1.00 93.94 466 THR A N 1
ATOM 3785 C CA . THR A 1 466 ? -12.703 -3.273 17.252 1.00 93.94 466 THR A CA 1
ATOM 3786 C C . THR A 1 466 ? -11.207 -3.577 17.305 1.00 93.94 466 THR A C 1
ATOM 3788 O O . THR A 1 466 ? -10.614 -3.573 18.382 1.00 93.94 466 THR A O 1
ATOM 3791 N N . GLY A 1 467 ? -10.589 -3.862 16.162 1.00 92.50 467 GLY A N 1
ATOM 3792 C CA . GLY A 1 467 ? -9.141 -4.045 16.074 1.00 92.50 467 GLY A CA 1
ATOM 3793 C C . GLY A 1 467 ? -8.640 -4.064 14.638 1.00 92.50 467 GLY A C 1
ATOM 3794 O O . GLY A 1 467 ? -9.421 -4.230 13.696 1.00 92.50 467 GLY A O 1
ATOM 3795 N N . LEU A 1 468 ? -7.330 -3.907 14.465 1.00 92.56 468 LEU A N 1
ATOM 3796 C CA . LEU A 1 468 ? -6.684 -4.087 13.172 1.00 92.56 468 LEU A CA 1
ATOM 3797 C C . LEU A 1 468 ? -6.601 -5.570 12.812 1.00 92.56 468 LEU A C 1
ATOM 3799 O O . LEU A 1 468 ? -6.477 -6.450 13.668 1.00 92.56 468 LEU A O 1
ATOM 3803 N N . THR A 1 469 ? -6.635 -5.843 11.514 1.00 90.31 469 THR A N 1
ATOM 3804 C CA . THR A 1 469 ? -6.720 -7.198 10.962 1.00 90.31 469 THR A CA 1
ATOM 3805 C C . THR A 1 469 ? -5.491 -7.520 10.121 1.00 90.31 469 THR A C 1
ATOM 3807 O O . THR A 1 469 ? -4.791 -6.616 9.658 1.00 90.31 469 THR A O 1
ATOM 3810 N N . TYR A 1 470 ? -5.184 -8.807 9.965 1.00 87.00 470 TYR A N 1
ATOM 3811 C CA . TYR A 1 470 ? -4.080 -9.240 9.112 1.00 87.00 470 TYR A CA 1
ATOM 3812 C C . TYR A 1 470 ? -4.552 -9.381 7.651 1.00 87.00 470 TYR A C 1
ATOM 3814 O O . TYR A 1 470 ? -5.449 -10.192 7.393 1.00 87.00 470 TYR A O 1
ATOM 3822 N N . PRO A 1 471 ? -3.979 -8.630 6.689 1.00 86.12 471 PRO A N 1
ATOM 3823 C CA . PRO A 1 471 ? -4.346 -8.736 5.278 1.00 86.12 471 PRO A CA 1
ATOM 3824 C C . PRO A 1 471 ? -3.780 -10.015 4.654 1.00 86.12 471 PRO A C 1
ATOM 3826 O O . PRO A 1 471 ? -2.567 -10.209 4.613 1.00 86.12 471 PRO A O 1
ATOM 3829 N N . VAL A 1 472 ? -4.655 -10.893 4.152 1.00 84.25 472 VAL A N 1
ATOM 3830 C CA . VAL A 1 472 ? -4.249 -12.201 3.601 1.00 84.25 472 VAL A CA 1
ATOM 3831 C C . VAL A 1 472 ? -3.971 -12.143 2.097 1.00 84.25 472 VAL A C 1
ATOM 3833 O O . VAL A 1 472 ? -2.991 -12.718 1.631 1.00 84.25 472 VAL A O 1
ATOM 3836 N N . ALA A 1 473 ? -4.844 -11.487 1.328 1.00 75.88 473 ALA A N 1
ATOM 3837 C CA . ALA A 1 473 ? -4.862 -11.606 -0.138 1.00 75.88 473 ALA A CA 1
ATOM 3838 C C . ALA A 1 473 ? -4.694 -10.277 -0.892 1.00 75.88 473 ALA A C 1
ATOM 3840 O O . ALA A 1 473 ? -4.257 -10.271 -2.046 1.00 75.88 473 ALA A O 1
ATOM 3841 N N . ARG A 1 474 ? -5.024 -9.147 -0.256 1.00 84.94 474 ARG A N 1
ATOM 3842 C CA . ARG A 1 474 ? -4.900 -7.805 -0.835 1.00 84.94 474 ARG A CA 1
ATOM 3843 C C . ARG A 1 474 ? -4.308 -6.838 0.173 1.00 84.94 474 ARG A C 1
ATOM 3845 O O . ARG A 1 474 ? -4.576 -6.950 1.364 1.00 84.94 474 ARG A O 1
ATOM 3852 N N . TYR A 1 475 ? -3.491 -5.923 -0.336 1.00 78.94 475 TYR A N 1
ATOM 3853 C CA . TYR A 1 475 ? -2.820 -4.897 0.460 1.00 78.94 475 TYR A CA 1
ATOM 3854 C C . TYR A 1 475 ? -2.927 -3.500 -0.166 1.00 78.94 475 TYR A C 1
ATOM 3856 O O . TYR A 1 475 ? -2.897 -2.522 0.562 1.00 78.94 475 TYR A O 1
ATOM 3864 N N . GLY A 1 476 ? -3.041 -3.386 -1.499 1.00 87.25 476 GLY A N 1
ATOM 3865 C CA . GLY A 1 476 ? -3.213 -2.097 -2.175 1.00 87.25 476 GLY A CA 1
ATOM 3866 C C . GLY A 1 476 ? -2.158 -1.071 -1.761 1.00 87.25 476 GLY A C 1
ATOM 3867 O O . GLY A 1 476 ? -2.473 -0.065 -1.134 1.00 87.25 476 GLY A O 1
ATOM 3868 N N . HIS A 1 477 ? -0.890 -1.323 -2.087 1.00 90.31 477 HIS A N 1
ATOM 3869 C CA . HIS A 1 477 ? 0.237 -0.578 -1.519 1.00 90.31 477 HIS A CA 1
ATOM 3870 C C . HIS A 1 477 ? 0.245 0.940 -1.766 1.00 90.31 477 HIS A C 1
ATOM 3872 O O . HIS A 1 477 ? 0.991 1.659 -1.102 1.00 90.31 477 HIS A O 1
ATOM 3878 N N . PHE A 1 478 ? -0.571 1.452 -2.687 1.00 94.12 478 PHE A N 1
ATOM 3879 C CA . PHE A 1 478 ? -0.793 2.887 -2.847 1.00 94.12 478 PHE A CA 1
ATOM 3880 C C . PHE A 1 478 ? -1.424 3.527 -1.601 1.00 94.12 478 PHE A C 1
ATOM 3882 O O . PHE A 1 478 ? -1.162 4.687 -1.291 1.00 94.12 478 PHE A O 1
ATOM 3889 N N . TYR A 1 479 ? -2.186 2.744 -0.841 1.00 93.00 479 TYR A N 1
ATOM 3890 C CA . TYR A 1 479 ? -2.827 3.133 0.408 1.00 93.00 479 TYR A CA 1
ATOM 3891 C C . TYR A 1 479 ? -1.925 2.911 1.631 1.00 93.00 479 TYR A C 1
ATOM 3893 O O . TYR A 1 479 ? -2.426 2.831 2.747 1.00 93.00 479 TYR A O 1
ATOM 3901 N N . SER A 1 480 ? -0.597 2.850 1.469 1.00 90.69 480 SER A N 1
ATOM 3902 C CA . SER A 1 480 ? 0.342 2.515 2.552 1.00 90.69 480 SER A CA 1
ATOM 3903 C C . SER A 1 480 ? 0.194 3.370 3.818 1.00 90.69 480 SER A C 1
ATOM 3905 O O . SER A 1 480 ? 0.368 2.848 4.915 1.00 90.69 480 SER A O 1
ATOM 3907 N N . ASP A 1 481 ? -0.144 4.660 3.698 1.00 92.06 481 ASP A N 1
ATOM 3908 C CA . ASP A 1 481 ? -0.379 5.541 4.858 1.00 92.06 481 ASP A CA 1
ATOM 3909 C C . ASP A 1 481 ? -1.627 5.117 5.654 1.00 92.06 481 ASP A C 1
ATOM 3911 O O . ASP A 1 481 ? -1.626 5.154 6.890 1.00 92.06 481 ASP A O 1
ATOM 3915 N N . LEU A 1 482 ? -2.681 4.706 4.940 1.00 92.62 482 LEU A N 1
ATOM 3916 C CA . LEU A 1 482 ? -3.923 4.193 5.514 1.00 92.62 482 LEU A CA 1
ATOM 3917 C C . LEU A 1 482 ? -3.725 2.779 6.060 1.00 92.62 482 LEU A C 1
ATOM 3919 O O . LEU A 1 482 ? -4.171 2.510 7.162 1.00 92.62 482 LEU A O 1
ATOM 3923 N N . GLU A 1 483 ? -3.015 1.902 5.354 1.00 89.94 483 GLU A N 1
ATOM 3924 C CA . GLU A 1 483 ? -2.691 0.541 5.806 1.00 89.94 483 GLU A CA 1
ATOM 3925 C C . GLU A 1 483 ? -1.764 0.531 7.034 1.00 89.94 483 GLU A C 1
ATOM 3927 O O . GLU A 1 483 ? -1.876 -0.327 7.913 1.00 89.94 483 GLU A O 1
ATOM 3932 N N . SER A 1 484 ? -0.849 1.503 7.127 1.00 90.25 484 SER A N 1
ATOM 3933 C CA . SER A 1 484 ? 0.014 1.671 8.305 1.00 90.25 484 SER A CA 1
ATOM 3934 C C . SER A 1 484 ? -0.788 2.148 9.516 1.00 90.25 484 SER A C 1
ATOM 3936 O O . SER A 1 484 ? -0.615 1.595 10.596 1.00 90.25 484 SER A O 1
ATOM 3938 N N . ARG A 1 485 ? -1.717 3.102 9.329 1.00 92.00 485 ARG A N 1
ATOM 3939 C CA . ARG A 1 485 ? -2.658 3.536 10.381 1.00 92.00 485 ARG A CA 1
ATOM 3940 C C . ARG A 1 485 ? -3.654 2.437 10.758 1.00 92.00 485 ARG A C 1
ATOM 3942 O O . ARG A 1 485 ? -3.998 2.259 11.921 1.00 92.00 485 ARG A O 1
ATOM 3949 N N . GLY A 1 486 ? -4.125 1.733 9.740 1.00 90.50 486 GLY A N 1
ATOM 3950 C CA . GLY A 1 486 ? -5.167 0.732 9.786 1.00 90.50 486 GLY A CA 1
ATOM 3951 C C . GLY A 1 486 ? -6.589 1.297 9.900 1.00 90.50 486 GLY A C 1
ATOM 3952 O O . GLY A 1 486 ? -6.840 2.420 10.349 1.00 90.50 486 GLY A O 1
ATOM 3953 N N . ILE A 1 487 ? -7.542 0.466 9.485 1.00 92.62 487 ILE A N 1
ATOM 3954 C CA . ILE A 1 487 ? -8.969 0.620 9.764 1.00 92.62 487 ILE A CA 1
ATOM 3955 C C . ILE A 1 487 ? -9.316 -0.365 10.877 1.00 92.62 487 ILE A C 1
ATOM 3957 O O . ILE A 1 487 ? -9.082 -1.566 10.735 1.00 92.62 487 ILE A O 1
ATOM 3961 N N . TYR A 1 488 ? -9.886 0.141 11.967 1.00 95.06 488 TYR A N 1
ATOM 3962 C CA . TYR A 1 488 ? -10.356 -0.694 13.065 1.00 95.06 488 TYR A CA 1
ATOM 3963 C C . TYR A 1 488 ? -11.667 -1.362 12.655 1.00 95.06 488 TYR A C 1
ATOM 3965 O O . TYR A 1 488 ? -12.658 -0.710 12.329 1.00 95.06 488 TYR A O 1
ATOM 3973 N N . VAL A 1 489 ? -11.658 -2.688 12.620 1.00 95.12 489 VAL A N 1
ATOM 3974 C CA . VAL A 1 489 ? -12.798 -3.496 12.183 1.00 95.12 489 VAL A CA 1
ATOM 3975 C C . VAL A 1 489 ? -13.530 -4.009 13.417 1.00 95.12 489 VAL A C 1
ATOM 3977 O O . VAL A 1 489 ? -12.853 -4.393 14.372 1.00 95.12 489 VAL A O 1
ATOM 3980 N N . PRO A 1 490 ? -14.875 -4.050 13.439 1.00 95.25 490 PRO A N 1
ATOM 3981 C CA . PRO A 1 490 ? -15.601 -4.645 14.555 1.00 95.25 490 PRO A CA 1
ATOM 3982 C C . PRO A 1 490 ? -15.205 -6.115 14.755 1.00 95.25 490 PRO A C 1
ATOM 3984 O O . PRO A 1 490 ? -14.976 -6.839 13.790 1.00 95.25 490 PRO A O 1
ATOM 3987 N N . LEU A 1 491 ? -15.103 -6.562 16.004 1.00 92.56 491 LEU A N 1
ATOM 3988 C CA . LEU A 1 491 ? -14.684 -7.921 16.351 1.00 92.56 491 LEU A CA 1
ATOM 3989 C C . LEU A 1 491 ? -15.866 -8.688 16.942 1.00 92.56 491 LEU A C 1
ATOM 3991 O O . LEU A 1 491 ? -16.389 -8.337 17.999 1.00 92.56 491 LEU A O 1
ATOM 3995 N N . THR A 1 492 ? -16.295 -9.745 16.250 1.00 90.69 492 THR A N 1
ATOM 3996 C CA . THR A 1 492 ? -17.421 -10.589 16.689 1.00 90.69 492 THR A CA 1
ATOM 3997 C C . THR A 1 492 ? -16.980 -11.661 17.684 1.00 90.69 492 THR A C 1
ATOM 3999 O O . THR A 1 492 ? -17.789 -12.119 18.495 1.00 90.69 492 THR A O 1
ATOM 4002 N N . TYR A 1 493 ? -15.703 -12.062 17.618 1.00 88.38 493 TYR A N 1
ATOM 4003 C CA . TYR A 1 493 ? -15.145 -13.231 18.311 1.00 88.38 493 TYR A CA 1
ATOM 4004 C C . TYR A 1 493 ? -16.031 -14.477 18.156 1.00 88.38 493 TYR A C 1
ATOM 4006 O O . TYR A 1 493 ? -16.267 -15.219 19.110 1.00 88.38 493 TYR A O 1
ATOM 4014 N N . ASP A 1 494 ? -16.606 -14.637 16.966 1.00 86.50 494 ASP A N 1
ATOM 4015 C CA . ASP A 1 494 ? -17.439 -15.762 16.561 1.00 86.50 494 ASP A CA 1
ATOM 4016 C C . ASP A 1 494 ? -17.048 -16.106 15.126 1.00 86.50 494 ASP A C 1
ATOM 4018 O O . ASP A 1 494 ? -17.332 -15.342 14.201 1.00 86.50 494 ASP A O 1
ATOM 4022 N N . GLU A 1 495 ? -16.391 -17.251 14.948 1.00 84.19 495 GLU A N 1
ATOM 4023 C CA . GLU A 1 495 ? -15.865 -17.702 13.653 1.00 84.19 495 GLU A CA 1
ATOM 4024 C C . GLU A 1 495 ? -16.965 -17.888 12.595 1.00 84.19 495 GLU A C 1
ATOM 4026 O O . GLU A 1 495 ? -16.689 -17.906 11.398 1.00 84.19 495 GLU A O 1
ATOM 4031 N N . ASN A 1 496 ? -18.231 -17.987 13.014 1.00 85.81 496 ASN A N 1
ATOM 4032 C CA . ASN A 1 496 ? -19.373 -18.115 12.109 1.00 85.81 496 ASN A CA 1
ATOM 4033 C C . ASN A 1 496 ? -19.956 -16.759 11.685 1.00 85.81 496 ASN A C 1
ATOM 4035 O O . ASN A 1 496 ? -20.886 -16.713 10.876 1.00 85.81 496 ASN A O 1
ATOM 4039 N N . LYS A 1 497 ? -19.453 -15.650 12.239 1.00 90.31 497 LYS A N 1
ATOM 4040 C CA . LYS A 1 497 ? -19.924 -14.292 11.957 1.00 90.31 497 LYS A CA 1
ATOM 4041 C C . LYS A 1 497 ? -18.837 -13.481 11.275 1.00 90.31 497 LYS A C 1
ATOM 4043 O O . LYS A 1 497 ? -18.030 -12.818 11.928 1.00 90.31 497 LYS A O 1
ATOM 4048 N N . ASN A 1 498 ? -18.901 -13.471 9.951 1.00 94.44 498 ASN A N 1
ATOM 4049 C CA . ASN A 1 498 ? -18.067 -12.604 9.139 1.00 94.44 498 ASN A CA 1
ATOM 4050 C C . ASN A 1 498 ? -18.659 -11.199 9.041 1.00 94.44 498 ASN A C 1
ATOM 4052 O O . ASN A 1 498 ? -19.872 -11.025 8.884 1.00 94.44 498 ASN A O 1
ATOM 4056 N N . ILE A 1 499 ? -17.779 -10.207 9.074 1.00 96.50 499 ILE A N 1
ATOM 4057 C CA . ILE A 1 499 ? -18.116 -8.820 8.765 1.00 96.50 499 ILE A CA 1
ATOM 4058 C C . ILE A 1 499 ? -17.686 -8.537 7.335 1.00 96.50 499 ILE A C 1
ATOM 4060 O O . ILE A 1 499 ? -16.586 -8.899 6.935 1.00 96.50 499 ILE A O 1
ATOM 4064 N N . VAL A 1 500 ? -18.541 -7.878 6.563 1.00 97.25 500 VAL A N 1
ATOM 4065 C CA . VAL A 1 500 ? -18.225 -7.470 5.191 1.00 97.25 500 VAL A CA 1
ATOM 4066 C C . VAL A 1 500 ? -18.139 -5.954 5.145 1.00 97.25 500 VAL A C 1
ATOM 4068 O O . VAL A 1 500 ? -19.081 -5.274 5.541 1.00 97.25 500 VAL A O 1
ATOM 4071 N N . LEU A 1 501 ? -17.022 -5.418 4.668 1.00 96.75 501 LEU A N 1
ATOM 4072 C CA . LEU A 1 501 ? -16.859 -3.986 4.435 1.00 96.75 501 LEU A CA 1
ATOM 4073 C C . LEU A 1 501 ? -17.112 -3.683 2.965 1.00 96.75 501 LEU A C 1
ATOM 4075 O O . LEU A 1 501 ? -16.528 -4.324 2.091 1.00 96.75 501 LEU A O 1
ATOM 4079 N N . ILE A 1 502 ? -17.986 -2.712 2.716 1.00 96.38 502 ILE A N 1
ATOM 4080 C CA . ILE A 1 502 ? -18.402 -2.293 1.375 1.00 96.38 502 ILE A CA 1
ATOM 4081 C C . ILE A 1 502 ? -18.252 -0.776 1.203 1.00 96.38 502 ILE A C 1
ATOM 4083 O O . ILE A 1 502 ? -18.320 -0.041 2.199 1.00 96.38 502 ILE A O 1
ATOM 4087 N N . PRO A 1 503 ? -18.084 -0.279 -0.034 1.00 94.69 503 PRO A N 1
ATOM 4088 C CA . PRO A 1 503 ? -18.043 1.146 -0.301 1.00 94.69 503 PRO A CA 1
ATOM 4089 C C . PRO A 1 503 ? -19.413 1.788 -0.068 1.00 94.69 503 PRO A C 1
ATOM 4091 O O . PRO A 1 503 ? -20.463 1.202 -0.336 1.00 94.69 503 PRO A O 1
ATOM 4094 N N . ALA A 1 504 ? -19.390 3.026 0.410 1.00 91.25 504 ALA A N 1
ATOM 4095 C CA . ALA A 1 504 ? -20.531 3.922 0.502 1.00 91.25 504 ALA A CA 1
ATOM 4096 C C . ALA A 1 504 ? -20.096 5.343 0.097 1.00 91.25 504 ALA A C 1
ATOM 4098 O O . ALA A 1 504 ? -18.924 5.603 -0.178 1.00 91.25 504 ALA A O 1
ATOM 4099 N N . GLU A 1 505 ? -21.033 6.288 0.036 1.00 84.12 505 GLU A N 1
ATOM 4100 C CA . GLU A 1 505 ? -20.707 7.669 -0.331 1.00 84.12 505 GLU A CA 1
ATOM 4101 C C . GLU A 1 505 ? -19.758 8.304 0.706 1.00 84.12 505 GLU A C 1
ATOM 4103 O O . GLU A 1 505 ? -20.149 8.551 1.846 1.00 84.12 505 GLU A O 1
ATOM 4108 N N . GLN A 1 506 ? -18.505 8.565 0.304 1.00 83.75 506 GLN A N 1
ATOM 4109 C CA . GLN A 1 506 ? -17.432 9.186 1.110 1.00 83.75 506 GLN A CA 1
ATOM 4110 C C . GLN A 1 506 ? -16.981 8.403 2.366 1.00 83.75 506 GLN A C 1
ATOM 4112 O O . GLN A 1 506 ? -16.203 8.915 3.178 1.00 83.75 506 GLN A O 1
ATOM 4117 N N . LYS A 1 507 ? -17.436 7.160 2.538 1.00 92.88 507 LYS A N 1
ATOM 4118 C CA . LYS A 1 507 ? -17.117 6.293 3.684 1.00 92.88 507 LYS A CA 1
ATOM 4119 C C . LYS A 1 507 ? -17.254 4.821 3.307 1.00 92.88 507 LYS A C 1
ATOM 4121 O O . LYS A 1 507 ? -17.658 4.501 2.194 1.00 92.88 507 LYS A O 1
ATOM 4126 N N . LEU A 1 508 ? -16.947 3.927 4.238 1.00 96.31 508 LEU A N 1
ATOM 4127 C CA . LEU A 1 508 ? -17.177 2.491 4.093 1.00 96.31 508 LEU A CA 1
ATOM 4128 C C . LEU A 1 508 ? -18.142 2.012 5.178 1.00 96.31 508 LEU A C 1
ATOM 4130 O O . LEU A 1 508 ? -18.083 2.495 6.309 1.00 96.31 508 LEU A O 1
ATOM 4134 N N . ASN A 1 509 ? -19.000 1.049 4.845 1.00 96.94 509 ASN A N 1
ATOM 4135 C CA . ASN A 1 509 ? -19.984 0.487 5.770 1.00 96.94 509 ASN A CA 1
ATOM 4136 C C . ASN A 1 509 ? -19.627 -0.952 6.138 1.00 96.94 509 ASN A C 1
ATOM 4138 O O . ASN A 1 509 ? -19.375 -1.777 5.259 1.00 96.94 509 ASN A O 1
ATOM 4142 N N . PHE A 1 510 ? -19.684 -1.266 7.430 1.00 97.62 510 PHE A N 1
ATOM 4143 C CA . PHE A 1 510 ? -19.596 -2.636 7.921 1.00 97.62 510 PHE A CA 1
ATOM 4144 C C . PHE A 1 510 ? -20.974 -3.284 7.893 1.00 97.62 510 PHE A C 1
ATOM 4146 O O . PHE A 1 510 ? -21.933 -2.747 8.452 1.00 97.62 510 PHE A O 1
ATOM 4153 N N . LEU A 1 511 ? -21.058 -4.463 7.289 1.00 97.31 511 LEU A N 1
ATOM 4154 C CA . LEU A 1 511 ? -22.248 -5.297 7.249 1.00 97.31 511 LEU A CA 1
ATOM 4155 C C . LEU A 1 511 ? -22.038 -6.571 8.065 1.00 97.31 511 LEU A C 1
ATOM 4157 O O . LEU A 1 511 ? -21.012 -7.237 7.940 1.00 97.31 511 LEU A O 1
ATOM 4161 N N . LEU A 1 512 ? -23.059 -6.957 8.824 1.00 95.81 512 LEU A N 1
ATOM 4162 C CA . LEU A 1 512 ? -23.182 -8.277 9.436 1.00 95.81 512 LEU A CA 1
ATOM 4163 C C . LEU A 1 512 ? -24.502 -8.892 8.973 1.00 95.81 512 LEU A C 1
ATOM 4165 O O . LEU A 1 512 ? -25.569 -8.324 9.202 1.00 95.81 512 LEU A O 1
ATOM 4169 N N . ASN A 1 513 ? -24.438 -10.041 8.295 1.00 91.94 513 ASN A N 1
ATOM 4170 C CA . ASN A 1 513 ? -25.609 -10.706 7.704 1.00 91.94 513 ASN A CA 1
ATOM 4171 C C . ASN A 1 513 ? -26.464 -9.779 6.808 1.00 91.94 513 ASN A C 1
ATOM 4173 O O . ASN A 1 513 ? -27.689 -9.882 6.786 1.00 91.94 513 ASN A O 1
ATOM 4177 N N . GLY A 1 514 ? -25.818 -8.853 6.090 1.00 91.94 514 GLY A N 1
ATOM 4178 C CA . GLY A 1 514 ? -26.471 -7.876 5.208 1.00 91.94 514 GLY A CA 1
ATOM 4179 C C . GLY A 1 514 ? -27.008 -6.618 5.902 1.00 91.94 514 GLY A C 1
ATOM 4180 O O . GLY A 1 514 ? -27.422 -5.689 5.214 1.00 91.94 514 GLY A O 1
ATOM 4181 N N . THR A 1 515 ? -26.970 -6.546 7.234 1.00 94.50 515 THR A N 1
ATOM 4182 C CA . THR A 1 515 ? -27.383 -5.361 7.999 1.00 94.50 515 THR A CA 1
ATOM 4183 C C . THR A 1 515 ? -26.182 -4.467 8.281 1.00 94.50 515 THR A C 1
ATOM 4185 O O . THR A 1 515 ? -25.155 -4.956 8.749 1.00 94.50 515 THR A O 1
ATOM 4188 N N . THR A 1 516 ? -26.311 -3.160 8.047 1.00 95.44 516 THR A N 1
ATOM 4189 C CA . THR A 1 516 ? -25.279 -2.180 8.413 1.00 95.44 516 THR A CA 1
ATOM 4190 C C . THR A 1 516 ? -25.143 -2.080 9.926 1.00 95.44 516 THR A C 1
ATOM 4192 O O . THR A 1 516 ? -26.101 -1.741 10.614 1.00 95.44 516 THR A O 1
ATOM 4195 N N . ILE A 1 517 ? -23.943 -2.348 10.434 1.00 96.31 517 ILE A N 1
ATOM 4196 C CA . ILE A 1 517 ? -23.626 -2.326 11.868 1.00 96.31 517 ILE A CA 1
ATOM 4197 C C . ILE A 1 517 ? -22.697 -1.176 12.266 1.00 96.31 517 ILE A C 1
ATOM 4199 O O . ILE A 1 517 ? -22.499 -0.935 13.454 1.00 96.31 517 ILE A O 1
ATOM 4203 N N . GLY A 1 518 ? -22.125 -0.468 11.294 1.00 95.88 518 GLY A N 1
ATOM 4204 C CA . GLY A 1 518 ? -21.199 0.625 11.542 1.00 95.88 518 GLY A CA 1
ATOM 4205 C C . GLY A 1 518 ? -20.598 1.188 10.263 1.00 95.88 518 GLY A C 1
ATOM 4206 O O . GLY A 1 518 ? -20.872 0.706 9.162 1.00 95.88 518 GLY A O 1
ATOM 4207 N N . GLU A 1 519 ? -19.741 2.187 10.426 1.00 96.31 519 GLU A N 1
ATOM 4208 C CA . GLU A 1 519 ? -19.060 2.876 9.334 1.00 96.31 519 GLU A CA 1
ATOM 4209 C C . GLU A 1 519 ? -17.630 3.273 9.707 1.00 96.31 519 GLU A C 1
ATOM 4211 O O . GLU A 1 519 ? -17.278 3.381 10.880 1.00 96.31 519 GLU A O 1
ATOM 4216 N N . THR A 1 520 ? -16.795 3.489 8.697 1.00 97.06 520 THR A N 1
ATOM 4217 C CA . THR A 1 520 ? -15.408 3.935 8.854 1.00 97.06 520 THR A CA 1
ATOM 4218 C C . THR A 1 520 ? -15.010 4.866 7.720 1.00 97.06 520 THR A C 1
ATOM 4220 O O . THR A 1 520 ? -15.518 4.768 6.600 1.00 97.06 520 THR A O 1
ATOM 4223 N N . SER A 1 521 ? -14.081 5.772 8.000 1.00 96.19 521 SER A N 1
ATOM 4224 C CA . SER A 1 521 ? -13.399 6.566 6.980 1.00 96.19 521 SER A CA 1
ATOM 4225 C C . SER A 1 521 ? -12.058 7.066 7.523 1.00 96.19 521 SER A C 1
ATOM 4227 O O . SER A 1 521 ? -11.662 6.756 8.651 1.00 96.19 521 SER A O 1
ATOM 4229 N N . TYR A 1 522 ? -11.338 7.827 6.707 1.00 95.94 522 TYR A N 1
ATOM 4230 C CA . TYR A 1 522 ? -10.006 8.317 7.027 1.00 95.94 522 TYR A CA 1
ATOM 4231 C C . TYR A 1 522 ? -9.790 9.748 6.543 1.00 95.94 522 TYR A C 1
ATOM 4233 O O . TYR A 1 522 ? -10.563 10.295 5.758 1.00 95.94 522 TYR A O 1
ATOM 4241 N N . TRP A 1 523 ? -8.721 10.371 7.025 1.00 95.31 523 TRP A N 1
ATOM 4242 C CA . TRP A 1 523 ? -8.288 11.692 6.594 1.00 95.31 523 TRP A CA 1
ATOM 4243 C C . TRP A 1 523 ? -6.779 11.840 6.734 1.00 95.31 523 TRP A C 1
ATOM 4245 O O . TRP A 1 523 ? -6.132 11.096 7.465 1.00 95.31 523 TRP A O 1
ATOM 4255 N N . TYR A 1 524 ? -6.212 12.849 6.080 1.00 93.69 524 TYR A N 1
ATOM 4256 C CA . TYR A 1 524 ? -4.815 13.211 6.289 1.00 93.69 524 TYR A CA 1
ATOM 4257 C C . TYR A 1 524 ? -4.668 14.378 7.262 1.00 93.69 524 TYR A C 1
ATOM 4259 O O . TYR A 1 524 ? -5.403 15.367 7.197 1.00 93.69 524 TYR A O 1
ATOM 4267 N N . TYR A 1 525 ? -3.671 14.297 8.137 1.00 89.50 525 TYR A N 1
ATOM 4268 C CA . TYR A 1 525 ? -3.269 15.375 9.028 1.00 89.50 525 TYR A CA 1
ATOM 4269 C C . TYR A 1 525 ? -1.938 15.967 8.558 1.00 89.50 525 TYR A C 1
ATOM 4271 O O . TYR A 1 525 ? -0.896 15.338 8.705 1.00 89.50 525 TYR A O 1
ATOM 4279 N N . ARG A 1 526 ? -1.971 17.188 7.996 1.00 87.56 526 ARG A N 1
ATOM 4280 C CA . ARG A 1 526 ? -0.779 17.911 7.496 1.00 87.56 526 ARG A CA 1
ATOM 4281 C C . ARG A 1 526 ? 0.158 17.002 6.686 1.00 87.56 526 ARG A C 1
ATOM 4283 O O . ARG A 1 526 ? 1.338 16.883 7.006 1.00 87.56 526 ARG A O 1
ATOM 4290 N N . TRP A 1 527 ? -0.400 16.335 5.675 1.00 91.75 527 TRP A N 1
ATOM 4291 C CA . TRP A 1 527 ? 0.320 15.308 4.928 1.00 91.75 527 TRP A CA 1
ATOM 4292 C C . TRP A 1 527 ? 1.662 15.809 4.383 1.00 91.75 527 TRP A C 1
ATOM 4294 O O . TRP A 1 527 ? 1.760 16.909 3.834 1.00 91.75 527 TRP A O 1
ATOM 4304 N N . ALA A 1 528 ? 2.670 14.954 4.503 1.00 91.44 528 ALA A N 1
ATOM 4305 C CA . ALA A 1 528 ? 3.976 15.078 3.886 1.00 91.44 528 ALA A CA 1
ATOM 4306 C C . ALA A 1 528 ? 4.435 13.685 3.434 1.00 91.44 528 ALA A C 1
ATOM 4308 O O . ALA A 1 528 ? 3.967 12.676 3.956 1.00 91.44 528 ALA A O 1
ATOM 4309 N N . SER A 1 529 ? 5.394 13.628 2.508 1.00 90.25 529 SER A N 1
ATOM 4310 C CA . SER A 1 529 ? 5.980 12.369 2.013 1.00 90.25 529 SER A CA 1
ATOM 4311 C C . SER A 1 529 ? 6.695 11.551 3.090 1.00 90.25 529 SER A C 1
ATOM 4313 O O . SER A 1 529 ? 7.009 10.386 2.868 1.00 90.25 529 SER A O 1
ATOM 4315 N N . THR A 1 530 ? 7.006 12.171 4.229 1.00 91.56 530 THR A N 1
ATOM 4316 C CA . THR A 1 530 ? 7.688 11.534 5.349 1.00 91.56 530 THR A CA 1
ATOM 4317 C C . THR A 1 530 ? 7.187 12.063 6.684 1.00 91.56 530 THR A C 1
ATOM 4319 O O . THR A 1 530 ? 6.673 13.180 6.778 1.00 91.56 530 THR A O 1
ATOM 4322 N N . HIS A 1 531 ? 7.403 11.279 7.733 1.00 91.19 531 HIS A N 1
ATOM 4323 C CA . HIS A 1 531 ? 7.075 11.611 9.113 1.00 91.19 531 HIS A CA 1
ATOM 4324 C C . HIS A 1 531 ? 8.107 11.023 10.084 1.00 91.19 531 HIS A C 1
ATOM 4326 O O . HIS A 1 531 ? 8.888 10.166 9.676 1.00 91.19 531 HIS A O 1
ATOM 4332 N N . PRO A 1 532 ? 8.150 11.443 11.361 1.00 91.56 532 PRO A N 1
ATOM 4333 C CA . PRO A 1 532 ? 9.056 10.848 12.343 1.00 91.56 532 PRO A CA 1
ATOM 4334 C C . PRO A 1 532 ? 8.887 9.323 12.451 1.00 91.56 532 PRO A C 1
ATOM 4336 O O . PRO A 1 532 ? 7.763 8.828 12.471 1.00 91.56 532 PRO A O 1
ATOM 4339 N N . LYS A 1 533 ? 9.992 8.577 12.584 1.00 89.31 533 LYS A N 1
ATOM 4340 C CA . LYS A 1 533 ? 10.008 7.098 12.688 1.00 89.31 533 LYS A CA 1
ATOM 4341 C C . LYS A 1 533 ? 9.134 6.501 13.798 1.00 89.31 533 LYS A C 1
ATOM 4343 O O . LYS A 1 533 ? 8.822 5.319 13.754 1.00 89.31 533 LYS A O 1
ATOM 4348 N N . GLY A 1 534 ? 8.803 7.283 14.823 1.00 88.81 534 GLY A N 1
ATOM 4349 C CA . GLY A 1 534 ? 8.075 6.800 15.993 1.00 88.81 534 GLY A CA 1
ATOM 4350 C C . GLY A 1 534 ? 6.548 6.867 15.903 1.00 88.81 534 GLY A C 1
ATOM 4351 O O . GLY A 1 534 ? 5.920 6.344 16.826 1.00 88.81 534 GLY A O 1
ATOM 4352 N N . ILE A 1 535 ? 5.994 7.504 14.858 1.00 91.38 535 ILE A N 1
ATOM 4353 C CA . ILE A 1 535 ? 4.550 7.554 14.570 1.00 91.38 535 ILE A CA 1
ATOM 4354 C C . ILE A 1 535 ? 4.211 6.621 13.405 1.00 91.38 535 ILE A C 1
ATOM 4356 O O . ILE A 1 535 ? 5.043 6.443 12.514 1.00 91.38 535 ILE A O 1
ATOM 4360 N N . ASP A 1 536 ? 2.994 6.085 13.385 1.00 89.88 536 ASP A N 1
ATOM 4361 C CA . ASP A 1 536 ? 2.582 5.080 12.399 1.00 89.88 536 ASP A CA 1
ATOM 4362 C C . ASP A 1 536 ? 2.366 5.675 11.001 1.00 89.88 536 ASP A C 1
ATOM 4364 O O . ASP A 1 536 ? 2.847 5.132 10.008 1.00 89.88 536 ASP A O 1
ATOM 4368 N N . SER A 1 537 ? 1.651 6.803 10.911 1.00 92.69 537 SER A N 1
ATOM 4369 C CA . SER A 1 537 ? 1.487 7.586 9.677 1.00 92.69 537 SER A CA 1
ATOM 4370 C C . SER A 1 537 ? 0.855 8.958 9.943 1.00 92.69 537 SER A C 1
ATOM 4372 O O . SER A 1 537 ? 0.327 9.221 11.024 1.00 92.69 537 SER A O 1
ATOM 4374 N N . LEU A 1 538 ? 0.832 9.831 8.929 1.00 93.06 538 LEU A N 1
ATOM 4375 C CA . LEU A 1 538 ? 0.102 11.114 8.956 1.00 93.06 538 LEU A CA 1
ATOM 4376 C C . LEU A 1 538 ? -1.384 10.975 8.577 1.00 93.06 538 LEU A C 1
ATOM 4378 O O . LEU A 1 538 ? -2.059 11.959 8.263 1.00 93.06 538 LEU A O 1
ATOM 4382 N N . CYS A 1 539 ? -1.892 9.747 8.564 1.00 93.75 539 CYS A N 1
ATOM 4383 C CA . CYS A 1 539 ? -3.297 9.440 8.369 1.00 93.75 539 CYS A CA 1
ATOM 4384 C C . CYS A 1 539 ? -3.996 9.374 9.730 1.00 93.75 539 CYS A C 1
ATOM 4386 O O . CYS A 1 539 ? -3.420 8.892 10.703 1.00 93.75 539 CYS A O 1
ATOM 4388 N N . GLY A 1 540 ? -5.241 9.833 9.797 1.00 95.50 540 GLY A N 1
ATOM 4389 C CA . GLY A 1 540 ? -6.171 9.481 10.862 1.00 95.50 540 GLY A CA 1
ATOM 4390 C C . GLY A 1 540 ? -7.295 8.612 10.313 1.00 95.50 540 GLY A C 1
ATOM 4391 O O . GLY A 1 540 ? -7.670 8.761 9.151 1.00 95.50 540 GLY A O 1
ATOM 4392 N N . SER A 1 541 ? -7.825 7.707 11.125 1.00 96.94 541 SER A N 1
ATOM 4393 C CA . SER A 1 541 ? -8.996 6.892 10.798 1.00 96.94 541 SER A CA 1
ATOM 4394 C C . SER A 1 541 ? -9.946 6.822 11.989 1.00 96.94 541 SER A C 1
ATOM 4396 O O . SER A 1 541 ? -9.567 7.086 13.134 1.00 96.94 541 SER A O 1
ATOM 4398 N N . TYR A 1 542 ? -11.214 6.545 11.709 1.00 97.25 542 TYR A N 1
ATOM 4399 C CA . TYR A 1 542 ? -12.231 6.374 12.738 1.00 97.25 542 TYR A CA 1
ATOM 4400 C C . TYR A 1 542 ? -13.189 5.255 12.363 1.00 97.25 542 TYR A C 1
ATOM 4402 O O . TYR A 1 542 ? -13.443 5.014 11.187 1.00 97.25 542 TYR A O 1
ATOM 4410 N N . THR A 1 543 ? -13.790 4.656 13.381 1.00 97.75 543 THR A N 1
ATOM 4411 C CA . THR A 1 543 ? -14.792 3.604 13.259 1.00 97.75 543 THR A CA 1
ATOM 4412 C C . THR A 1 543 ? -15.948 3.942 14.183 1.00 97.75 543 THR A C 1
ATOM 4414 O O . THR A 1 543 ? -15.757 4.158 15.384 1.00 97.75 543 THR A O 1
ATOM 4417 N N . LEU A 1 544 ? -17.150 3.988 13.619 1.00 97.12 544 LEU A N 1
ATOM 4418 C CA . LEU A 1 544 ? -18.399 4.162 14.348 1.00 97.12 544 LEU A CA 1
ATOM 4419 C C . LEU A 1 544 ? -19.200 2.864 14.300 1.00 97.12 544 LEU A C 1
ATOM 4421 O O . LEU A 1 544 ? -19.216 2.175 13.280 1.00 97.12 544 LEU A O 1
ATOM 4425 N N . LEU A 1 545 ? -19.892 2.558 15.390 1.00 96.25 545 LEU A N 1
ATOM 4426 C CA . LEU A 1 545 ? -20.841 1.454 15.479 1.00 96.25 545 LEU A CA 1
ATOM 4427 C C . LEU A 1 545 ? -22.257 1.989 15.677 1.00 96.25 545 LEU A C 1
ATOM 4429 O O . LEU A 1 545 ? -22.463 3.048 16.262 1.00 96.25 545 LEU A O 1
ATOM 4433 N N . SER A 1 546 ? -23.231 1.234 15.183 1.00 94.69 546 SER A N 1
ATOM 4434 C CA . SER A 1 546 ? -24.652 1.512 15.369 1.00 94.69 546 SER A CA 1
ATOM 4435 C C . SER A 1 546 ? -25.101 1.015 16.747 1.00 94.69 546 SER A C 1
ATOM 4437 O O . SER A 1 546 ? -25.028 -0.185 17.029 1.00 94.69 546 SER A O 1
ATOM 4439 N N . LYS A 1 547 ? -25.599 1.914 17.603 1.00 91.06 547 LYS A N 1
ATOM 4440 C CA . LYS A 1 547 ? -26.109 1.597 18.950 1.00 91.06 547 LYS A CA 1
ATOM 4441 C C . LYS A 1 547 ? -27.232 0.569 18.890 1.00 91.06 547 LYS A C 1
ATOM 4443 O O . LYS A 1 547 ? -27.268 -0.363 19.692 1.00 91.06 547 LYS A O 1
ATOM 4448 N N . SER A 1 548 ? -28.132 0.702 17.917 1.00 89.75 548 SER A N 1
ATOM 4449 C CA . SER A 1 548 ? -29.226 -0.252 17.714 1.00 89.75 548 SER A CA 1
ATOM 4450 C C . SER A 1 548 ? -28.739 -1.663 17.361 1.00 89.75 548 SER A C 1
ATOM 4452 O O . SER A 1 548 ? -29.402 -2.642 17.710 1.00 89.75 548 SER A O 1
ATOM 4454 N N . ASN A 1 549 ? -27.555 -1.788 16.752 1.00 88.62 549 ASN A N 1
ATOM 4455 C CA . ASN A 1 549 ? -26.998 -3.061 16.299 1.00 88.62 549 ASN A CA 1
ATOM 4456 C C . ASN A 1 549 ? -25.809 -3.576 17.123 1.00 88.62 549 ASN A C 1
ATOM 4458 O O . ASN A 1 549 ? -25.392 -4.716 16.908 1.00 88.62 549 ASN A O 1
ATOM 4462 N N . ILE A 1 550 ? -25.287 -2.825 18.097 1.00 85.25 550 ILE A N 1
ATOM 4463 C CA . ILE A 1 550 ? -24.082 -3.206 18.857 1.00 85.25 550 ILE A CA 1
ATOM 4464 C C . ILE A 1 550 ? -24.228 -4.572 19.552 1.00 85.25 550 ILE A C 1
ATOM 4466 O O . ILE A 1 550 ? -23.325 -5.407 19.526 1.00 85.25 550 ILE A O 1
ATOM 4470 N N . ASN A 1 551 ? -25.432 -4.876 20.047 1.00 84.19 551 ASN A N 1
ATOM 4471 C CA . ASN A 1 551 ? -25.778 -6.151 20.683 1.00 84.19 551 ASN A CA 1
ATOM 4472 C C . ASN A 1 551 ? -25.714 -7.370 19.746 1.00 84.19 551 ASN A C 1
ATOM 4474 O O . ASN A 1 551 ? -25.695 -8.507 20.226 1.00 84.19 551 ASN A O 1
ATOM 4478 N N . SER A 1 552 ? -25.741 -7.153 18.427 1.00 83.50 552 SER A N 1
ATOM 4479 C CA . SER A 1 552 ? -25.590 -8.215 17.423 1.00 83.50 552 SER A CA 1
ATOM 4480 C C . SER A 1 552 ? -24.121 -8.591 17.185 1.00 83.50 552 SER A C 1
ATOM 4482 O O . SER A 1 552 ? -23.830 -9.752 16.863 1.00 83.50 552 SER A O 1
ATOM 4484 N N . ILE A 1 553 ? -23.222 -7.622 17.405 1.00 85.31 553 ILE A N 1
ATOM 4485 C CA . ILE A 1 553 ? -21.766 -7.746 17.293 1.00 85.31 553 ILE A CA 1
ATOM 4486 C C . ILE A 1 553 ? -21.212 -8.406 18.556 1.00 85.31 553 ILE A C 1
ATOM 4488 O O . ILE A 1 553 ? -20.484 -9.391 18.463 1.00 85.31 553 ILE A O 1
ATOM 4492 N N . ILE A 1 554 ? -21.601 -7.896 19.732 1.00 84.88 554 ILE A N 1
ATOM 4493 C CA . ILE A 1 554 ? -21.083 -8.352 21.025 1.00 84.88 554 ILE A CA 1
ATOM 4494 C C . ILE A 1 554 ? -21.424 -9.829 21.241 1.00 84.88 554 ILE A C 1
ATOM 4496 O O . ILE A 1 554 ? -22.593 -10.235 21.284 1.00 84.88 554 ILE A O 1
ATOM 4500 N N . ASN A 1 555 ? -20.381 -10.639 21.425 1.00 82.31 555 ASN A N 1
ATOM 4501 C CA . ASN A 1 555 ? -20.529 -12.041 21.777 1.00 82.31 555 ASN A CA 1
ATOM 4502 C C . ASN A 1 555 ? -21.313 -12.172 23.097 1.00 82.31 555 ASN A C 1
ATOM 4504 O O . ASN A 1 555 ? -21.074 -11.442 24.059 1.00 82.31 555 ASN A O 1
ATOM 4508 N N . HIS A 1 556 ? -22.249 -13.123 23.158 1.00 81.81 556 HIS A N 1
ATOM 4509 C CA . HIS A 1 556 ? -23.111 -13.359 24.321 1.00 81.81 556 HIS A CA 1
ATOM 4510 C C . HIS A 1 556 ? -22.344 -13.499 25.647 1.00 81.81 556 HIS A C 1
ATOM 4512 O O . HIS A 1 556 ? -22.875 -13.119 26.686 1.00 81.81 556 HIS A O 1
ATOM 4518 N N . LYS A 1 557 ? -21.095 -13.986 25.602 1.00 83.00 557 LYS A N 1
ATOM 4519 C CA . LYS A 1 557 ? -20.199 -14.127 26.760 1.00 83.00 557 LYS A CA 1
ATOM 4520 C C . LYS A 1 557 ? -19.827 -12.794 27.431 1.00 83.00 557 LYS A C 1
ATOM 4522 O O . LYS A 1 557 ? -19.504 -12.792 28.616 1.00 83.00 557 LYS A O 1
ATOM 4527 N N . TYR A 1 558 ? -19.870 -11.680 26.697 1.00 84.69 558 TYR A N 1
ATOM 4528 C CA . TYR A 1 558 ? -19.377 -10.372 27.155 1.00 84.69 558 TYR A CA 1
ATOM 4529 C C . TYR A 1 558 ? -20.491 -9.352 27.422 1.00 84.69 558 TYR A C 1
ATOM 4531 O O . TYR A 1 558 ? -20.204 -8.220 27.782 1.00 84.69 558 TYR A O 1
ATOM 4539 N N . LYS A 1 559 ? -21.767 -9.726 27.273 1.00 82.81 559 LYS A N 1
ATOM 4540 C CA . LYS A 1 559 ? -22.896 -8.781 27.383 1.00 82.81 559 LYS A CA 1
ATOM 4541 C C . LYS A 1 559 ? -23.046 -8.109 28.750 1.00 82.81 559 LYS A C 1
ATOM 4543 O O . LYS A 1 559 ? -23.593 -7.020 28.822 1.00 82.81 559 LYS A O 1
ATOM 4548 N N . GLU A 1 560 ? -22.573 -8.760 29.808 1.00 85.31 560 GLU A N 1
ATOM 4549 C CA . GLU A 1 560 ? -22.629 -8.239 31.182 1.00 85.31 560 GLU A CA 1
ATOM 4550 C C . GLU A 1 560 ? -21.380 -7.419 31.561 1.00 85.31 560 GLU A C 1
ATOM 4552 O O . GLU A 1 560 ? -21.232 -7.006 32.709 1.00 85.31 560 GLU A O 1
ATOM 4557 N N . TRP A 1 561 ? -20.431 -7.242 30.636 1.00 88.06 561 TRP A N 1
ATOM 4558 C CA . TRP A 1 561 ? -19.188 -6.513 30.888 1.00 88.06 561 TRP A CA 1
ATOM 4559 C C . TRP A 1 561 ? -19.413 -5.012 30.702 1.00 88.06 561 TRP A C 1
ATOM 4561 O O . TRP A 1 561 ? -20.274 -4.590 29.930 1.00 88.06 561 TRP A O 1
ATOM 4571 N N . LYS A 1 562 ? -18.633 -4.197 31.411 1.00 87.94 562 LYS A N 1
ATOM 4572 C CA . LYS A 1 562 ? -18.726 -2.737 31.330 1.00 87.94 562 LYS A CA 1
ATOM 4573 C C . LYS A 1 562 ? -17.983 -2.214 30.114 1.00 87.94 562 LYS A C 1
ATOM 4575 O O . LYS A 1 562 ? -16.957 -2.768 29.733 1.00 87.94 562 LYS A O 1
ATOM 4580 N N . GLU A 1 563 ? -18.481 -1.134 29.536 1.00 89.50 563 GLU A N 1
ATOM 4581 C CA . GLU A 1 563 ? -17.820 -0.455 28.428 1.00 89.50 563 GLU A CA 1
ATOM 4582 C C . GLU A 1 563 ? -16.766 0.516 28.952 1.00 89.50 563 GLU A C 1
ATOM 4584 O O . GLU A 1 563 ? -17.025 1.266 29.890 1.00 89.50 563 GLU A O 1
ATOM 4589 N N . VAL A 1 564 ? -15.588 0.496 28.336 1.00 91.00 564 VAL A N 1
ATOM 4590 C CA . VAL A 1 564 ? -14.465 1.388 28.643 1.00 91.00 564 VAL A CA 1
ATOM 4591 C C . VAL A 1 564 ? -13.759 1.783 27.349 1.00 91.00 564 VAL A C 1
ATOM 4593 O O . VAL A 1 564 ? -13.904 1.110 26.324 1.00 91.00 564 VAL A O 1
ATOM 4596 N N . PHE A 1 565 ? -12.942 2.832 27.385 1.00 92.69 565 PHE A N 1
ATOM 4597 C CA . PHE A 1 565 ? -12.013 3.144 26.300 1.00 92.69 565 PHE A CA 1
ATOM 4598 C C . PHE A 1 565 ? -10.578 2.816 26.703 1.00 92.69 565 PHE A C 1
ATOM 4600 O O . PHE A 1 565 ? -10.103 3.239 27.755 1.00 92.69 565 PHE A O 1
ATOM 4607 N N . ILE A 1 566 ? -9.877 2.078 25.843 1.00 91.75 566 ILE A N 1
ATOM 4608 C CA . ILE A 1 566 ? -8.430 1.880 25.928 1.00 91.75 566 ILE A CA 1
ATOM 4609 C C . ILE A 1 566 ? -7.779 2.950 25.057 1.00 91.75 566 ILE A C 1
ATOM 4611 O O . ILE A 1 566 ? -7.999 2.998 23.846 1.00 91.75 566 ILE A O 1
ATOM 4615 N N . CYS A 1 567 ? -6.976 3.801 25.681 1.00 92.50 567 CYS A N 1
ATOM 4616 C CA . CYS A 1 567 ? -6.277 4.901 25.039 1.00 92.50 567 CYS A CA 1
ATOM 4617 C C . CYS A 1 567 ? -4.777 4.617 25.049 1.00 92.50 567 CYS A C 1
ATOM 4619 O O . CYS A 1 567 ? -4.144 4.622 26.104 1.00 92.50 567 CYS A O 1
ATOM 4621 N N . GLU A 1 568 ? -4.202 4.395 23.875 1.00 92.06 568 GLU A N 1
ATOM 4622 C CA . GLU A 1 568 ? -2.767 4.265 23.671 1.00 92.06 568 GLU A CA 1
ATOM 4623 C C . GLU A 1 568 ? -2.215 5.548 23.054 1.00 92.06 568 GLU A C 1
ATOM 4625 O O . GLU A 1 568 ? -2.717 6.032 22.038 1.00 92.06 568 GLU A O 1
ATOM 4630 N N . ILE A 1 569 ? -1.176 6.110 23.675 1.00 91.19 569 ILE A N 1
ATOM 4631 C CA . ILE A 1 569 ? -0.582 7.365 23.228 1.00 91.19 569 ILE A CA 1
ATOM 4632 C C . ILE A 1 569 ? 0.928 7.249 23.208 1.00 91.19 569 ILE A C 1
ATOM 4634 O O . ILE A 1 569 ? 1.570 7.024 24.233 1.00 91.19 569 ILE A O 1
ATOM 4638 N N . THR A 1 570 ? 1.492 7.454 22.026 1.00 92.56 570 THR A N 1
ATOM 4639 C CA . THR A 1 570 ? 2.927 7.610 21.835 1.00 92.56 570 THR A CA 1
ATOM 4640 C C . THR A 1 570 ? 3.267 9.094 21.785 1.00 92.56 570 THR A C 1
ATOM 4642 O O . THR A 1 570 ? 2.752 9.828 20.945 1.00 92.56 570 THR A O 1
ATOM 4645 N N . ILE A 1 571 ? 4.166 9.530 22.662 1.00 92.56 571 ILE A N 1
ATOM 4646 C CA . ILE A 1 571 ? 4.717 10.882 22.689 1.00 92.56 571 ILE A CA 1
ATOM 4647 C C . ILE A 1 571 ? 6.149 10.805 22.171 1.00 92.56 571 ILE A C 1
ATOM 4649 O O . ILE A 1 571 ? 7.006 10.148 22.764 1.00 92.56 571 ILE A O 1
ATOM 4653 N N . LEU A 1 572 ? 6.420 11.490 21.065 1.00 93.25 572 LEU A N 1
ATOM 4654 C CA . LEU A 1 572 ? 7.779 11.708 20.588 1.00 93.25 572 LEU A CA 1
ATOM 4655 C C . LEU A 1 572 ? 8.220 13.100 21.003 1.00 93.25 572 LEU A C 1
ATOM 4657 O O . LEU A 1 572 ? 7.581 14.079 20.626 1.00 93.25 572 LEU A O 1
ATOM 4661 N N . SER A 1 573 ? 9.320 13.195 21.745 1.00 92.06 573 SER A N 1
ATOM 4662 C CA . SER A 1 573 ? 9.864 14.470 22.217 1.00 92.06 573 SER A CA 1
ATOM 4663 C C . SER A 1 573 ? 11.368 14.574 21.983 1.00 92.06 573 SER A C 1
ATOM 4665 O O . SER A 1 573 ? 12.083 13.577 22.037 1.00 92.06 573 SER A O 1
ATOM 4667 N N . ARG A 1 574 ? 11.873 15.779 21.720 1.00 89.88 574 ARG A N 1
ATOM 4668 C CA . ARG A 1 574 ? 13.314 16.050 21.591 1.00 89.88 574 ARG A CA 1
ATOM 4669 C C . ARG A 1 574 ? 13.662 17.447 22.078 1.00 89.88 574 ARG A C 1
ATOM 4671 O O . ARG A 1 574 ? 12.850 18.362 21.994 1.00 89.88 574 ARG A O 1
ATOM 4678 N N . GLU A 1 575 ? 14.891 17.632 22.546 1.00 86.12 575 GLU A N 1
ATOM 4679 C CA . GLU A 1 575 ? 15.354 18.943 23.023 1.00 86.12 575 GLU A CA 1
ATOM 4680 C C . GLU A 1 575 ? 15.634 19.922 21.871 1.00 86.12 575 GLU A C 1
ATOM 4682 O O . GLU A 1 575 ? 15.436 21.133 21.997 1.00 86.12 575 GLU A O 1
ATOM 4687 N N . HIS A 1 576 ? 16.092 19.403 20.729 1.00 82.31 576 HIS A N 1
ATOM 4688 C CA . HIS A 1 576 ? 16.508 20.195 19.573 1.00 82.31 576 HIS A CA 1
ATOM 4689 C C . HIS A 1 576 ? 15.949 19.621 18.273 1.00 82.31 576 HIS A C 1
ATOM 4691 O O . HIS A 1 576 ? 15.871 18.406 18.108 1.00 82.31 576 HIS A O 1
ATOM 4697 N N . SER A 1 577 ? 15.659 20.491 17.302 1.00 74.12 577 SER A N 1
ATOM 4698 C CA . SER A 1 577 ? 15.050 20.123 16.014 1.00 74.12 577 SER A CA 1
ATOM 4699 C C . SER A 1 577 ? 15.924 19.238 15.110 1.00 74.12 577 SER A C 1
ATOM 4701 O O . SER A 1 577 ? 15.450 18.715 14.102 1.00 74.12 577 SER A O 1
ATOM 4703 N N . TYR A 1 578 ? 17.194 19.056 15.464 1.00 71.88 578 TYR A N 1
ATOM 4704 C CA . TYR A 1 578 ? 18.163 18.193 14.784 1.00 71.88 578 TYR A CA 1
ATOM 4705 C C . TYR A 1 578 ? 18.568 16.965 15.620 1.00 71.88 578 TYR A C 1
ATOM 4707 O O . TYR A 1 578 ? 19.465 16.231 15.213 1.00 71.88 578 TYR A O 1
ATOM 4715 N N . GLY A 1 579 ? 17.959 16.767 16.794 1.00 75.69 579 GLY A N 1
ATOM 4716 C CA . GLY A 1 579 ? 18.187 15.603 17.651 1.00 75.69 579 GLY A CA 1
ATOM 4717 C C . GLY A 1 579 ? 17.230 14.445 17.359 1.00 75.69 579 GLY A C 1
ATOM 4718 O O . GLY A 1 579 ? 16.193 14.630 16.710 1.00 75.69 579 GLY A O 1
ATOM 4719 N N . GLU A 1 580 ? 17.586 13.270 17.878 1.00 85.38 580 GLU A N 1
ATOM 4720 C CA . GLU A 1 580 ? 16.742 12.071 17.886 1.00 85.38 580 GLU A CA 1
ATOM 4721 C C . GLU A 1 580 ? 15.515 12.275 18.786 1.00 85.38 580 GLU A C 1
ATOM 4723 O O . GLU A 1 580 ? 15.564 13.005 19.782 1.00 85.38 580 GLU A O 1
ATOM 4728 N N . PHE A 1 581 ? 14.399 11.639 18.428 1.00 89.50 581 PHE A N 1
ATOM 4729 C CA . PHE A 1 581 ? 13.196 11.646 19.255 1.00 89.50 581 PHE A CA 1
ATOM 4730 C C . PHE A 1 581 ? 13.291 10.597 20.364 1.00 89.50 581 PHE A C 1
ATOM 4732 O O . PHE A 1 581 ? 13.483 9.412 20.100 1.00 89.50 581 PHE A O 1
ATOM 4739 N N . ASN A 1 582 ? 13.043 11.019 21.599 1.00 91.00 582 ASN A N 1
ATOM 4740 C CA . ASN A 1 582 ? 12.696 10.124 22.692 1.00 91.00 582 ASN A CA 1
ATOM 4741 C C . ASN A 1 582 ? 11.238 9.694 22.532 1.00 91.00 582 ASN A C 1
ATOM 4743 O O . ASN A 1 582 ? 10.360 10.541 22.355 1.00 91.00 582 ASN A O 1
ATOM 4747 N N . LYS A 1 583 ? 10.991 8.386 22.611 1.00 92.50 583 LYS A N 1
ATOM 4748 C CA . LYS A 1 583 ? 9.655 7.792 22.542 1.00 92.50 583 LYS A CA 1
ATOM 4749 C C . LYS A 1 583 ? 9.192 7.403 23.941 1.00 92.50 583 LYS A C 1
ATOM 4751 O O . LYS A 1 583 ? 9.811 6.548 24.568 1.00 92.50 583 LYS A O 1
ATOM 4756 N N . ASP A 1 584 ? 8.097 8.003 24.387 1.00 91.06 584 ASP A N 1
ATOM 4757 C CA . ASP A 1 584 ? 7.350 7.582 25.570 1.00 91.06 584 ASP A CA 1
ATOM 4758 C C . ASP A 1 584 ? 5.988 7.028 25.139 1.00 91.06 584 ASP A C 1
ATOM 4760 O O . ASP A 1 584 ? 5.375 7.544 24.202 1.00 91.06 584 ASP A O 1
ATOM 4764 N N . LYS A 1 585 ? 5.529 5.951 25.774 1.00 89.06 585 LYS A N 1
ATOM 4765 C CA . LYS A 1 585 ? 4.278 5.274 25.422 1.00 89.06 585 LYS A CA 1
ATOM 4766 C C . LYS A 1 585 ? 3.442 5.079 26.675 1.00 89.06 585 LYS A C 1
ATOM 4768 O O . LYS A 1 585 ? 3.838 4.351 27.580 1.00 89.06 585 LYS A O 1
ATOM 4773 N N . ASN A 1 586 ? 2.258 5.677 26.671 1.00 87.81 586 ASN A N 1
ATOM 4774 C CA . ASN A 1 586 ? 1.311 5.645 27.774 1.00 87.81 586 ASN A CA 1
ATOM 4775 C C . ASN A 1 586 ? 0.043 4.897 27.353 1.00 87.81 586 ASN A C 1
ATOM 4777 O O . ASN A 1 586 ? -0.466 5.106 26.252 1.00 87.81 586 ASN A O 1
ATOM 4781 N N . ILE A 1 587 ? -0.457 4.024 28.229 1.00 87.19 587 ILE A N 1
ATOM 4782 C CA . ILE A 1 587 ? -1.737 3.329 28.058 1.00 87.19 587 ILE A CA 1
ATOM 4783 C C . ILE A 1 587 ? -2.628 3.716 29.234 1.00 87.19 587 ILE A C 1
ATOM 4785 O O . ILE A 1 587 ? -2.226 3.590 30.390 1.00 87.19 587 ILE A O 1
ATOM 4789 N N . LEU A 1 588 ? -3.824 4.211 28.931 1.00 86.69 588 LEU A N 1
ATOM 4790 C CA . LEU A 1 588 ? -4.805 4.672 29.906 1.00 86.69 588 LEU A CA 1
ATOM 4791 C C . LEU A 1 588 ? -6.148 3.999 29.624 1.00 86.69 588 LEU A C 1
ATOM 4793 O O . LEU A 1 588 ? -6.544 3.867 28.468 1.00 86.69 588 LEU A O 1
ATOM 4797 N N . ILE A 1 589 ? -6.851 3.597 30.681 1.00 85.56 589 ILE A N 1
ATOM 4798 C CA . ILE A 1 589 ? -8.251 3.174 30.592 1.00 85.56 589 ILE A CA 1
ATOM 4799 C C . ILE A 1 589 ? -9.106 4.348 31.045 1.00 85.56 589 ILE A C 1
ATOM 4801 O O . ILE A 1 589 ? -8.840 4.943 32.091 1.00 85.56 589 ILE A O 1
ATOM 4805 N N . VAL A 1 590 ? -10.089 4.700 30.227 1.00 85.12 590 VAL A N 1
ATOM 4806 C CA . VAL A 1 590 ? -10.972 5.837 30.459 1.00 85.12 590 VAL A CA 1
ATOM 4807 C C . VAL A 1 590 ? -12.406 5.333 30.539 1.00 85.12 590 VAL A C 1
ATOM 4809 O O . VAL A 1 590 ? -12.937 4.793 29.566 1.00 85.12 590 VAL A O 1
ATOM 4812 N N . ASP A 1 591 ? -13.011 5.534 31.705 1.00 81.94 591 ASP A N 1
ATOM 4813 C CA . ASP A 1 591 ? -14.441 5.346 31.931 1.00 81.94 591 ASP A CA 1
ATOM 4814 C C . ASP A 1 591 ? -15.147 6.657 31.562 1.00 81.94 591 ASP A C 1
ATOM 4816 O O . ASP A 1 591 ? -14.778 7.720 32.072 1.00 81.94 591 ASP A O 1
ATOM 4820 N N . VAL A 1 592 ? -16.119 6.591 30.648 1.00 75.31 592 VAL A N 1
ATOM 4821 C CA . VAL A 1 592 ? -16.812 7.764 30.083 1.00 75.31 592 VAL A CA 1
ATOM 4822 C C . VAL A 1 592 ? -18.310 7.672 30.318 1.00 75.31 592 VAL A C 1
ATOM 4824 O O . VAL A 1 592 ? -18.870 6.577 30.084 1.00 75.31 592 VAL A O 1
#